Protein 5UDN (pdb70)

Solvent-accessible surface area: 19546 Å² total; per-residue (Å²): 36,44,49,83,88,0,21,66,66,1,107,39,59,15,104,153,143,83,55,38,21,21,2,1,0,9,1,0,0,0,0,1,14,57,47,37,61,32,13,0,87,4,22,16,49,52,0,5,86,22,0,104,86,101,70,26,90,26,38,95,51,42,138,68,81,50,2,108,32,0,1,0,0,0,4,85,13,121,76,79,102,97,9,45,11,0,0,0,21,31,103,16,97,20,172,66,0,88,1,0,0,27,111,124,120,79,55,19,25,94,18,107,89,30,89,30,45,31,71,55,72,95,0,84,7,38,0,0,0,51,4,82,47,68,180,100,111,118,107,55,94,104,33,87,0,0,3,25,0,15,0,9,1,0,3,0,0,70,95,3,27,72,77,4,96,10,30,0,2,10,31,68,37,58,16,13,52,6,56,3,8,27,15,3,63,44,26,10,0,1,0,20,84,11,112,73,51,105,79,5,27,0,0,1,0,41,19,89,59,62,164,47,79,38,50,2,3,57,59,2,84,79,174,38,29,48,82,87,0,20,67,65,1,103,33,52,15,103,142,150,67,58,22,23,1,1,1,9,1,0,0,0,0,1,11,54,48,38,60,34,12,0,86,3,22,15,49,52,0,6,86,22,0,105,88,96,67,24,92,27,38,97,54,43,138,69,81,51,2,108,31,0,1,0,0,0,5,84,13,123,75,78,100,101,9,48,12,0,0,0,20,33,105,17,95,20,171,66,0,89,1,0,5,45,70,41,120,17,152,92,35,86,33,46,30,72,57,74,98,0,91,6,38,0,0,0,50,4,85,45,52,148,150,173,105,51,91,105,36,81,0,0,2,27,0,15,0,13,9,0,5,0,0,93,71,66,44,67,80,1,67,22,62,34,49,42,78,72,39,79,18,13,47,6,56,5,9,38,19,20,82,46,25,10,1,1,0,23,89,10,119,80,55,89,83,14,26,0,0,1,0,38,25,97,56,61,165,47,92,34,51,2,3,65,47,4,46,113

Radius of gyration: 26.23 Å; Cα contacts (8 Å, |Δi|>4): 1145; chains: 2; bounding box: 84×42×46 Å

Sequence (438 aa):
ATVSEVISYWRGLADTDLAWGWQCADVTNGTTTNFFGVTLWGNAIDLLDSAKAQGLEVIYDAPGINPKAGDLFV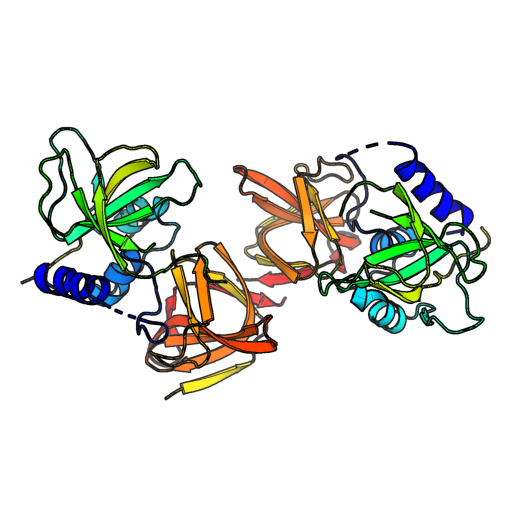MFTYGHPYGHTGIIIADSDGYTIQTIEQNQFQVGGPARYVTRAFSDGDGYIVGWIRPPYSDGFRKLKDEVGTFEVMVPALNVRREPSLNGEIVACYQYGMTGTYDSVYVGDGYIWVSYVGASGMRNYMAVGDADGDYNVNPYCKFYLEHATVSEVISYWRGLADTLAWGWQCADVTNGTTTNFFGVTLWGNAIDLLDSAKAQGLEVIYDAPGINPKAGDLFVMFTYGHPYGHTGIIIADSDGYTIQTIEQGGPARYVTRAFSDGDGYIVGWIRPPYSDTRKLKDEVGTFEVMVPALNVRREPSLNGEIVACYQYGMTGTYDSVYVGDGYIWVSYVGASGMRNYMAVGDADGDYNVNPYCKFYLE

Nearest PDB structures (foldseek):
  5udn-assembly1_B  TM=1.005E+00  e=3.905E-47  Streptococcus pyogenes MGAS5005
  5udm-assembly1_B  TM=1.003E+00  e=1.214E-42  Streptococcus pyogenes MGAS5005
  5udn-assembly2_A  TM=9.975E-01  e=1.110E-41  Streptococcus pyogenes MGAS5005
  1r77-assembly1_A  TM=8.241E-01  e=2.826E-04  Staphylococcus capitis
  4lxc-assembly1_A  TM=4.753E-01  e=4.220E-06  Staphylococcus simulans

Structure (mmCIF, N/CA/C/O backbone):
data_5UDN
#
_entry.id   5UDN
#
_cell.length_a   122.130
_cell.length_b   122.130
_cell.length_c   89.430
_cell.angle_alpha   90.000
_cell.angle_beta   90.000
_cell.angle_gamma   120.000
#
_symmetry.space_group_name_H-M   'P 31 2 1'
#
loop_
_entity.id
_entity.type
_entity.pdbx_description
1 polymer 'Phage-associated cell wall hydrolase'
2 non-polymer GLYCEROL
3 water water
#
loop_
_atom_site.group_PDB
_atom_site.id
_atom_site.type_symbol
_atom_site.label_atom_id
_atom_site.label_alt_id
_atom_site.label_comp_id
_atom_site.label_asym_id
_atom_site.label_entity_id
_atom_site.label_seq_id
_atom_site.pdbx_PDB_ins_code
_atom_site.Cartn_x
_atom_site.Cartn_y
_atom_site.Cartn_z
_atom_site.occupancy
_atom_site.B_iso_or_equiv
_atom_site.auth_seq_id
_atom_site.auth_comp_id
_atom_site.auth_asym_id
_atom_site.auth_atom_id
_atom_site.pdbx_PDB_model_num
ATOM 1 N N . ALA A 1 1 ? 35.605 25.297 -23.302 1.00 32.68 2 ALA B N 1
ATOM 2 C CA . ALA A 1 1 ? 35.451 26.637 -23.856 1.00 37.14 2 ALA B CA 1
ATOM 3 C C . ALA A 1 1 ? 36.474 27.591 -23.233 1.00 36.45 2 ALA B C 1
ATOM 4 O O . ALA A 1 1 ? 36.896 27.382 -22.091 1.00 35.32 2 ALA B O 1
ATOM 10 N N . THR A 1 2 ? 36.894 28.612 -23.987 1.00 36.33 3 THR B N 1
ATOM 11 C CA . THR A 1 2 ? 37.849 29.600 -23.501 1.00 41.67 3 THR B CA 1
ATOM 12 C C . THR A 1 2 ? 37.143 30.897 -23.107 1.00 35.61 3 THR B C 1
ATOM 13 O O . THR A 1 2 ? 36.046 31.205 -23.580 1.00 38.20 3 THR B O 1
ATOM 24 N N . VAL A 1 3 ? 37.813 31.670 -22.245 1.00 33.69 4 VAL B N 1
ATOM 25 C CA . VAL A 1 3 ? 37.302 32.982 -21.859 1.00 32.21 4 VAL B CA 1
ATOM 26 C C . VAL A 1 3 ? 37.099 33.861 -23.085 1.00 35.17 4 VAL B C 1
ATOM 27 O O . VAL A 1 3 ? 36.083 34.554 -23.203 1.00 33.45 4 VAL B O 1
ATOM 40 N N . SER A 1 4 ? 38.067 33.866 -24.008 1.00 36.22 5 SER B N 1
ATOM 41 C CA . SER A 1 4 ? 37.972 34.738 -25.180 1.00 33.85 5 SER B CA 1
ATOM 42 C C . SER A 1 4 ? 36.821 34.333 -26.087 1.00 32.36 5 SER B C 1
ATOM 43 O O . SER A 1 4 ? 36.117 35.189 -26.642 1.00 33.80 5 SER B O 1
ATOM 51 N N . GLU A 1 5 ? 36.628 33.027 -26.257 1.00 33.66 6 GLU B N 1
ATOM 52 C CA . GLU A 1 5 ? 35.487 32.514 -26.999 1.00 36.09 6 GLU B CA 1
ATOM 53 C C . GLU A 1 5 ? 34.183 33.071 -26.435 1.00 35.90 6 GLU B C 1
ATOM 54 O O . GLU A 1 5 ? 33.367 33.656 -27.161 1.00 34.64 6 GLU B O 1
ATOM 66 N N . VAL A 1 6 ? 33.984 32.917 -25.125 1.00 36.39 7 VAL B N 1
ATOM 67 C CA . VAL A 1 6 ? 32.710 33.285 -24.515 1.00 32.84 7 VAL B CA 1
ATOM 68 C C . VAL A 1 6 ? 32.518 34.799 -24.522 1.00 26.98 7 VAL B C 1
ATOM 69 O O . VAL A 1 6 ? 31.431 35.295 -24.846 1.00 28.41 7 VAL B O 1
ATOM 82 N N . ILE A 1 7 ? 33.557 35.566 -24.177 1.00 29.98 8 ILE B N 1
ATOM 83 C CA . ILE A 1 7 ? 33.403 37.022 -24.185 1.00 31.99 8 ILE B CA 1
ATOM 84 C C . ILE A 1 7 ? 33.158 37.509 -25.607 1.00 31.93 8 ILE B C 1
ATOM 85 O O . ILE A 1 7 ? 32.335 38.402 -25.848 1.00 32.71 8 ILE B O 1
ATOM 101 N N . SER A 1 8 ? 33.848 36.908 -26.574 1.00 35.58 9 SER B N 1
ATOM 102 C CA . SER A 1 8 ? 33.679 37.309 -27.963 1.00 36.79 9 SER B CA 1
ATOM 103 C C . SER A 1 8 ? 32.270 37.006 -28.456 1.00 34.80 9 SER B C 1
ATOM 104 O O . SER A 1 8 ? 31.672 37.814 -29.178 1.00 32.41 9 SER B O 1
ATOM 112 N N . TYR A 1 9 ? 31.711 35.860 -28.056 1.00 32.88 10 TYR B N 1
ATOM 113 C CA . TYR A 1 9 ? 30.326 35.565 -28.405 1.00 29.72 10 TYR B CA 1
ATOM 114 C C . TYR A 1 9 ? 29.398 36.667 -27.914 1.00 29.84 10 TYR B C 1
ATOM 115 O O . TYR A 1 9 ? 28.534 37.149 -28.658 1.00 31.93 10 TYR B O 1
ATOM 133 N N . TRP A 1 10 ? 29.550 37.070 -26.650 1.00 27.71 11 TRP B N 1
ATOM 134 C CA . TRP A 1 10 ? 28.663 38.090 -26.091 1.00 31.16 11 TRP B CA 1
ATOM 135 C C . TRP A 1 10 ? 28.951 39.476 -26.665 1.00 30.28 11 TRP B C 1
ATOM 136 O O . TRP A 1 10 ? 28.026 40.271 -26.868 1.00 28.91 11 TRP B O 1
ATOM 157 N N . ARG A 1 11 ? 30.218 39.795 -26.931 1.00 31.77 12 ARG B N 1
ATOM 158 C CA . ARG A 1 11 ? 30.503 41.065 -27.598 1.00 39.59 12 ARG B CA 1
ATOM 159 C C . ARG A 1 11 ? 29.814 41.124 -28.958 1.00 35.22 12 ARG B C 1
ATOM 160 O O . ARG A 1 11 ? 29.203 42.143 -29.314 1.00 37.49 12 ARG B O 1
ATOM 181 N N . GLY A 1 12 ? 29.871 40.023 -29.712 1.00 37.15 13 GLY B N 1
ATOM 182 C CA . GLY A 1 12 ? 29.144 39.946 -30.972 1.00 37.95 13 GLY B CA 1
ATOM 183 C C . GLY A 1 12 ? 27.687 40.335 -30.842 1.00 38.79 13 GLY B C 1
ATOM 184 O O . GLY A 1 12 ? 27.170 41.128 -31.632 1.00 42.84 13 GLY B O 1
ATOM 188 N N . LEU A 1 13 ? 26.993 39.776 -29.844 1.00 38.24 14 LEU B N 1
ATOM 189 C CA . LEU A 1 13 ? 25.569 40.078 -29.701 1.00 36.43 14 LEU B CA 1
ATOM 190 C C . LEU A 1 13 ? 25.350 41.515 -29.240 1.00 37.09 14 LEU B C 1
ATOM 191 O O . LEU A 1 13 ? 24.418 42.187 -29.700 1.00 40.44 14 LEU B O 1
ATOM 207 N N . ALA A 1 14 ? 26.195 42.010 -28.332 1.00 39.60 15 ALA B N 1
ATOM 208 C CA . ALA A 1 14 ? 26.055 43.396 -27.884 1.00 38.98 15 ALA B CA 1
ATOM 209 C C . ALA A 1 14 ? 26.307 44.375 -29.028 1.00 38.52 15 ALA B C 1
ATOM 210 O O . ALA A 1 14 ? 25.629 45.401 -29.135 1.00 38.19 15 ALA B O 1
ATOM 217 N N . ASP A 1 15 ? 27.274 44.069 -29.896 1.00 41.06 16 ASP B N 1
ATOM 218 C CA . ASP A 1 15 ? 27.613 44.986 -30.981 1.00 44.47 16 ASP B CA 1
ATOM 219 C C . ASP A 1 15 ? 26.422 45.216 -31.908 1.00 48.81 16 ASP B C 1
ATOM 220 O O . ASP A 1 15 ? 26.217 46.332 -32.398 1.00 51.28 16 ASP B O 1
ATOM 229 N N . THR A 1 16 ? 25.625 44.182 -32.164 1.00 51.94 17 THR B N 1
ATOM 230 C CA . THR A 1 16 ? 24.442 44.361 -33.002 1.00 50.51 17 THR B CA 1
ATOM 231 C C . THR A 1 16 ? 23.423 45.223 -32.265 1.00 54.83 17 THR B C 1
ATOM 232 O O . THR A 1 16 ? 22.445 44.715 -31.719 1.00 57.22 17 THR B O 1
ATOM 243 N N . ASP A 1 23 ? 18.086 38.121 -34.031 1.00 55.08 24 ASP B N 1
ATOM 244 C CA . ASP A 1 23 ? 17.406 38.728 -32.886 1.00 60.55 24 ASP B CA 1
ATOM 245 C C . ASP A 1 23 ? 16.225 37.852 -32.470 1.00 56.94 24 ASP B C 1
ATOM 246 O O . ASP A 1 23 ? 16.334 37.053 -31.540 1.00 48.66 24 ASP B O 1
ATOM 254 N N . LEU A 1 24 ? 15.089 38.011 -33.159 1.00 59.60 25 LEU B N 1
ATOM 255 C CA . LEU A 1 24 ? 14.002 37.053 -33.010 1.00 54.89 25 LEU B CA 1
ATOM 256 C C . LEU A 1 24 ? 14.330 35.713 -33.667 1.00 53.64 25 LEU B C 1
ATOM 257 O O . LEU A 1 24 ? 13.482 34.813 -33.649 1.00 53.29 25 LEU B O 1
ATOM 273 N N . ALA A 1 25 ? 15.534 35.565 -34.231 1.00 52.23 26 ALA B N 1
ATOM 274 C CA . ALA A 1 25 ? 16.045 34.291 -34.724 1.00 46.28 26 ALA B CA 1
ATOM 275 C C . ALA A 1 25 ? 17.250 33.807 -33.927 1.00 43.03 26 ALA B C 1
ATOM 276 O O . ALA A 1 25 ? 17.955 32.896 -34.376 1.00 42.44 26 ALA B O 1
ATOM 283 N N . TRP A 1 26 ? 17.507 34.401 -32.762 1.00 43.29 27 TRP B N 1
ATOM 284 C CA . TRP A 1 26 ? 18.560 33.929 -31.867 1.00 42.86 27 TRP B CA 1
ATOM 285 C C . TRP A 1 26 ? 18.421 32.427 -31.620 1.00 38.94 27 TRP B C 1
ATOM 286 O O . TRP A 1 26 ? 17.335 31.938 -31.301 1.00 37.29 27 TRP B O 1
ATOM 307 N N . GLY A 1 27 ? 19.533 31.703 -31.742 1.00 40.06 28 GLY B N 1
ATOM 308 C CA . GLY A 1 27 ? 19.546 30.250 -31.734 1.00 39.62 28 GLY B CA 1
ATOM 309 C C . GLY A 1 27 ? 19.735 29.569 -30.387 1.00 36.43 28 GLY B C 1
ATOM 310 O O . GLY A 1 27 ? 19.949 28.352 -30.351 1.00 33.53 28 GLY B O 1
ATOM 314 N N . TRP A 1 28 ? 19.681 30.303 -29.278 1.00 35.73 29 TRP B N 1
ATOM 315 C CA . TRP A 1 28 ? 19.709 29.696 -27.953 1.00 32.58 29 TRP B CA 1
ATOM 316 C C . TRP A 1 28 ? 18.286 29.430 -27.477 1.00 28.46 29 TRP B C 1
ATOM 317 O O . TRP A 1 28 ? 17.362 30.197 -27.753 1.00 28.74 29 TRP B O 1
ATOM 338 N N . GLN A 1 29 ? 18.114 28.336 -26.739 1.00 30.47 30 GLN B N 1
ATOM 339 C CA . GLN A 1 29 ? 16.809 28.061 -26.142 1.00 25.95 30 GLN B CA 1
ATOM 340 C C . GLN A 1 29 ? 16.749 28.644 -24.728 1.00 23.81 30 GLN B C 1
ATOM 341 O O . GLN A 1 29 ? 15.960 29.554 -24.456 1.00 24.84 30 GLN B O 1
ATOM 355 N N . CYS A 1 30 ? 17.596 28.153 -23.831 1.00 21.86 31 CYS B N 1
ATOM 356 C CA . CYS A 1 30 ? 17.858 28.847 -22.570 1.00 24.39 31 CYS B CA 1
ATOM 357 C C . CYS A 1 30 ? 18.421 30.236 -22.869 1.00 27.58 31 CYS B C 1
ATOM 358 O O . CYS A 1 30 ? 19.435 30.353 -23.563 1.00 25.20 31 CYS B O 1
ATOM 366 N N . ALA A 1 31 ? 17.772 31.287 -22.342 1.00 25.03 32 ALA B N 1
ATOM 367 C CA . ALA A 1 31 ? 17.852 32.618 -22.942 1.00 26.66 32 ALA B CA 1
ATOM 368 C C . ALA A 1 31 ? 18.358 33.727 -22.014 1.00 25.77 32 ALA B C 1
ATOM 369 O O . ALA A 1 31 ? 18.245 34.905 -22.369 1.00 27.89 32 ALA B O 1
ATOM 376 N N . ASP A 1 32 ? 18.912 33.406 -20.853 1.00 26.83 33 ASP B N 1
ATOM 377 C CA . ASP A 1 32 ? 19.594 34.408 -20.044 1.00 25.97 33 ASP B CA 1
ATOM 378 C C . ASP A 1 32 ? 21.103 34.330 -20.278 1.00 25.14 33 ASP B C 1
ATOM 379 O O . ASP A 1 32 ? 21.618 33.418 -20.931 1.00 23.70 33 ASP B O 1
ATOM 388 N N . VAL A 1 33 ? 21.826 35.287 -19.699 1.00 21.76 34 VAL B N 1
ATOM 389 C CA . VAL A 1 33 ? 23.271 35.317 -19.905 1.00 22.61 34 VAL B CA 1
ATOM 390 C C . VAL A 1 33 ? 23.936 34.163 -19.172 1.00 21.49 34 VAL B C 1
ATOM 391 O O . VAL A 1 33 ? 24.887 33.558 -19.672 1.00 22.80 34 VAL B O 1
ATOM 404 N N . THR A 1 34 ? 23.477 33.861 -17.964 1.00 23.03 35 THR B N 1
ATOM 405 C CA . THR A 1 34 ? 24.235 32.971 -17.100 1.00 25.50 35 THR B CA 1
ATOM 406 C C . THR A 1 34 ? 23.916 31.499 -17.357 1.00 23.73 35 THR B C 1
ATOM 407 O O . THR A 1 34 ? 24.816 30.728 -17.691 1.00 21.51 35 THR B O 1
ATOM 418 N N . ASN A 1 35 ? 22.650 31.086 -17.212 1.00 22.64 36 ASN B N 1
ATOM 419 C CA . ASN A 1 35 ? 22.356 29.694 -17.528 1.00 24.32 36 ASN B CA 1
ATOM 420 C C . ASN A 1 35 ? 22.453 29.441 -19.025 1.00 25.08 36 ASN B C 1
ATOM 421 O O . ASN A 1 35 ? 22.835 28.341 -19.445 1.00 23.06 36 ASN B O 1
ATOM 432 N N . GLY A 1 36 ? 22.146 30.448 -19.842 1.00 25.08 37 GLY B N 1
ATOM 433 C CA . GLY A 1 36 ? 22.406 30.321 -21.263 1.00 28.89 37 GLY B CA 1
ATOM 434 C C . GLY A 1 36 ? 23.860 29.985 -21.538 1.00 27.08 37 GLY B C 1
ATOM 435 O O . GLY A 1 36 ? 24.161 29.095 -22.335 1.00 31.30 37 GLY B O 1
ATOM 439 N N . THR A 1 37 ? 24.782 30.665 -20.849 1.00 25.99 38 THR B N 1
ATOM 440 C CA . THR A 1 37 ? 26.207 30.421 -21.073 1.00 26.51 38 THR B CA 1
ATOM 441 C C . THR A 1 37 ? 26.640 29.070 -20.512 1.00 26.48 38 THR B C 1
ATOM 442 O O . THR A 1 37 ? 27.377 28.329 -21.167 1.00 25.11 38 THR B O 1
ATOM 453 N N . THR A 1 38 ? 26.226 28.735 -19.287 1.00 27.59 39 THR B N 1
ATOM 454 C CA . THR A 1 38 ? 26.647 27.453 -18.723 1.00 27.94 39 THR B CA 1
ATOM 455 C C . THR A 1 38 ? 26.080 26.291 -19.532 1.00 25.00 39 THR B C 1
ATOM 456 O O . THR A 1 38 ? 26.776 25.300 -19.789 1.00 25.43 39 THR B O 1
ATOM 467 N N . THR A 1 39 ? 24.830 26.411 -19.966 1.00 24.86 40 THR B N 1
ATOM 468 C CA . THR A 1 39 ? 24.211 25.347 -20.752 1.00 29.72 40 THR B CA 1
ATOM 469 C C . THR A 1 39 ? 24.874 25.224 -22.120 1.00 31.07 40 THR B C 1
ATOM 470 O O . THR A 1 39 ? 25.262 24.125 -22.537 1.00 31.26 40 THR B O 1
ATOM 481 N N . ASN A 1 40 ? 25.022 26.344 -22.831 1.00 29.79 41 ASN B N 1
ATOM 482 C CA . ASN A 1 40 ? 25.413 26.266 -24.234 1.00 31.40 41 ASN B CA 1
ATOM 483 C C . ASN A 1 40 ? 26.919 26.086 -24.412 1.00 32.64 41 ASN B C 1
ATOM 484 O O . ASN A 1 40 ? 27.344 25.402 -25.350 1.00 30.69 41 ASN B O 1
ATOM 495 N N . PHE A 1 41 ? 27.745 26.630 -23.512 1.00 31.36 42 PHE B N 1
ATOM 496 C CA . PHE A 1 41 ? 29.192 26.475 -23.627 1.00 28.32 42 PHE B CA 1
ATOM 497 C C . PHE A 1 41 ? 29.766 25.374 -22.748 1.00 30.57 42 PHE B C 1
ATOM 498 O O . PHE A 1 41 ? 30.866 24.897 -23.036 1.00 29.31 42 PHE B O 1
ATOM 515 N N . PHE A 1 42 ? 29.074 24.964 -21.686 1.00 28.20 43 PHE B N 1
ATOM 516 C CA . PHE A 1 42 ? 29.640 24.010 -20.744 1.00 28.65 43 PHE B CA 1
ATOM 517 C C . PHE A 1 42 ? 28.755 22.797 -20.476 1.00 26.12 43 PHE B C 1
ATOM 518 O O . PHE A 1 42 ? 29.170 21.911 -19.724 1.00 28.81 43 PHE B O 1
ATOM 535 N N . GLY A 1 43 ? 27.561 22.727 -21.055 1.00 29.62 44 GLY B N 1
ATOM 536 C CA . GLY A 1 43 ? 26.687 21.597 -20.797 1.00 29.42 44 GLY B CA 1
ATOM 537 C C . GLY A 1 43 ? 26.193 21.484 -19.369 1.00 33.06 44 GLY B C 1
ATOM 538 O O . GLY A 1 43 ? 25.822 20.392 -18.933 1.00 33.28 44 GLY B O 1
ATOM 542 N N . VAL A 1 44 ? 26.171 22.580 -18.619 1.00 28.43 45 VAL B N 1
ATOM 543 C CA . VAL A 1 44 ? 25.728 22.564 -17.230 1.00 26.11 45 VAL B CA 1
ATOM 544 C C . VAL A 1 44 ? 24.529 23.498 -17.140 1.00 25.17 45 VAL B C 1
ATOM 545 O O . VAL A 1 44 ? 24.647 24.695 -17.421 1.00 23.86 45 VAL B O 1
ATOM 558 N N . THR A 1 45 ? 23.369 22.950 -16.792 1.00 22.66 46 THR B N 1
ATOM 559 C CA . THR A 1 45 ? 22.138 23.722 -16.745 1.00 24.39 46 THR B CA 1
ATOM 560 C C . THR A 1 45 ? 21.822 24.050 -15.293 1.00 23.53 46 THR B C 1
ATOM 561 O O . THR A 1 45 ? 21.916 23.190 -14.419 1.00 21.66 46 THR B O 1
ATOM 572 N N . LEU A 1 46 ? 21.477 25.301 -15.043 1.00 22.44 47 LEU B N 1
ATOM 573 C CA . LEU A 1 46 ? 21.155 25.781 -13.708 1.00 21.59 47 LEU B CA 1
ATOM 574 C C . LEU A 1 46 ? 19.679 26.137 -13.643 1.00 22.14 47 LEU B C 1
ATOM 575 O O . LEU A 1 46 ? 19.127 26.718 -14.584 1.00 26.10 47 LEU B O 1
ATOM 591 N N . TRP A 1 47 ? 19.045 25.777 -12.540 1.00 22.13 48 TRP B N 1
ATOM 592 C CA . TRP A 1 47 ? 17.649 26.083 -12.303 1.00 21.06 48 TRP B CA 1
ATOM 593 C C . TRP A 1 47 ? 17.536 27.229 -11.303 1.00 21.76 48 TRP B C 1
ATOM 594 O O . TRP A 1 47 ? 18.378 27.386 -10.418 1.00 21.25 48 TRP B O 1
ATOM 615 N N . GLY A 1 48 ? 16.481 28.024 -11.448 1.00 20.97 49 GLY B N 1
ATOM 616 C CA . GLY A 1 48 ? 16.144 29.080 -10.516 1.00 21.73 49 GLY B CA 1
ATOM 617 C C . GLY A 1 48 ? 15.990 30.419 -11.203 1.00 22.71 49 GLY B C 1
ATOM 618 O O . GLY A 1 48 ? 16.223 30.571 -12.402 1.00 23.08 49 GLY B O 1
ATOM 622 N N . ASN A 1 49 ? 15.583 31.410 -10.408 1.00 21.88 50 ASN B N 1
ATOM 623 C CA . ASN A 1 49 ? 15.729 32.807 -10.807 1.00 23.64 50 ASN B CA 1
ATOM 624 C C . ASN A 1 49 ? 17.204 33.211 -10.780 1.00 20.60 50 ASN B C 1
ATOM 625 O O . ASN A 1 49 ? 18.052 32.546 -10.178 1.00 21.56 50 ASN B O 1
ATOM 636 N N . ALA A 1 50 ? 17.486 34.359 -11.399 1.00 23.40 51 ALA B N 1
ATOM 637 C CA . ALA A 1 50 ? 18.825 34.933 -11.377 1.00 23.98 51 ALA B CA 1
ATOM 638 C C . ALA A 1 50 ? 19.417 34.904 -9.971 1.00 20.96 51 ALA B C 1
ATOM 639 O O . ALA A 1 50 ? 20.541 34.430 -9.775 1.00 19.14 51 ALA B O 1
ATOM 646 N N . ILE A 1 51 ? 18.654 35.369 -8.972 1.00 18.48 52 ILE B N 1
ATOM 647 C CA . ILE A 1 51 ? 19.161 35.453 -7.601 1.00 20.42 52 ILE B CA 1
ATOM 648 C C . ILE A 1 51 ? 19.511 34.078 -7.029 1.00 22.35 52 ILE B C 1
ATOM 649 O O . ILE A 1 51 ? 20.263 33.996 -6.051 1.00 22.40 52 ILE B O 1
ATOM 665 N N . ASP A 1 52 ? 18.984 32.989 -7.612 1.00 19.75 53 ASP B N 1
ATOM 666 C CA . ASP A 1 52 ? 19.242 31.633 -7.135 1.00 22.83 53 ASP B CA 1
ATOM 667 C C . ASP A 1 52 ? 20.474 30.990 -7.755 1.00 23.76 53 ASP B C 1
ATOM 668 O O . ASP A 1 52 ? 20.822 29.871 -7.367 1.00 23.67 53 ASP B O 1
ATOM 677 N N . LEU A 1 53 ? 21.123 31.626 -8.733 1.00 22.04 54 LEU B N 1
ATOM 678 C CA . LEU A 1 53 ? 22.047 30.868 -9.568 1.00 19.06 54 LEU B CA 1
ATOM 679 C C . LEU A 1 53 ? 23.389 30.600 -8.909 1.00 22.56 54 LEU B C 1
ATOM 680 O O . LEU A 1 53 ? 24.074 29.657 -9.328 1.00 21.37 54 LEU B O 1
ATOM 696 N N . LEU A 1 54 ? 23.775 31.356 -7.873 1.00 21.84 55 LEU B N 1
ATOM 697 C CA . LEU A 1 54 ? 24.966 30.961 -7.127 1.00 22.99 55 LEU B CA 1
ATOM 698 C C . LEU A 1 54 ? 24.722 29.664 -6.363 1.00 25.25 55 LEU B C 1
ATOM 699 O O . LEU A 1 54 ? 25.583 28.777 -6.352 1.00 22.57 55 LEU B O 1
ATOM 715 N N . ASP A 1 55 ? 23.561 29.533 -5.707 1.00 26.30 56 ASP B N 1
ATOM 716 C CA . ASP A 1 55 ? 23.232 28.267 -5.043 1.00 27.56 56 ASP B CA 1
ATOM 717 C C . ASP A 1 55 ? 23.161 27.117 -6.038 1.00 21.95 56 ASP B C 1
ATOM 718 O O . ASP A 1 55 ? 23.654 26.018 -5.758 1.00 23.92 56 ASP B O 1
ATOM 727 N N . SER A 1 56 ? 22.521 27.331 -7.190 1.00 21.25 57 SER B N 1
ATOM 728 C CA . SER A 1 56 ? 22.393 26.246 -8.164 1.00 24.53 57 SER B CA 1
ATOM 729 C C . SER A 1 56 ? 23.746 25.876 -8.754 1.00 26.90 57 SER B C 1
ATOM 730 O O . SER A 1 56 ? 24.035 24.693 -8.971 1.00 21.51 57 SER B O 1
ATOM 738 N N . ALA A 1 57 ? 24.591 26.875 -9.013 1.00 23.34 58 ALA B N 1
ATOM 739 C CA . ALA A 1 57 ? 25.932 26.609 -9.516 1.00 22.83 58 ALA B CA 1
ATOM 740 C C . ALA A 1 57 ? 26.742 25.774 -8.527 1.00 23.53 58 ALA B C 1
ATOM 741 O O . ALA A 1 57 ? 27.396 24.800 -8.918 1.00 22.41 58 ALA B O 1
ATOM 748 N N . LYS A 1 58 ? 26.712 26.130 -7.235 1.00 25.43 59 LYS B N 1
ATOM 749 C CA . LYS A 1 58 ? 27.440 25.338 -6.238 1.00 27.13 59 LYS B CA 1
ATOM 750 C C . LYS A 1 58 ? 26.954 23.891 -6.236 1.00 26.46 59 LYS B C 1
ATOM 751 O O . LYS A 1 58 ? 27.754 22.956 -6.103 1.00 27.04 59 LYS B O 1
ATOM 770 N N . ALA A 1 59 ? 25.639 23.694 -6.365 1.00 23.29 60 ALA B N 1
ATOM 771 C CA . ALA A 1 59 ? 25.054 22.358 -6.318 1.00 29.59 60 ALA B CA 1
ATOM 772 C C . ALA A 1 59 ? 25.476 21.515 -7.513 1.00 29.64 60 ALA B C 1
ATOM 773 O O . ALA A 1 59 ? 25.544 20.285 -7.407 1.00 31.06 60 ALA B O 1
ATOM 780 N N . GLN A 1 60 ? 25.768 22.149 -8.644 1.00 28.45 61 GLN B N 1
ATOM 781 C CA . GLN A 1 60 ? 26.257 21.458 -9.829 1.00 30.20 61 GLN B CA 1
ATOM 782 C C . GLN A 1 60 ? 27.773 21.375 -9.901 1.00 31.58 61 GLN B C 1
ATOM 783 O O . GLN A 1 60 ? 28.305 21.022 -10.958 1.00 31.22 61 GLN B O 1
ATOM 797 N N . GLY A 1 61 ? 28.478 21.673 -8.811 1.00 27.84 62 GLY B N 1
ATOM 798 C CA . GLY A 1 61 ? 29.919 21.548 -8.772 1.00 30.48 62 GLY B CA 1
ATOM 799 C C . GLY A 1 61 ? 30.711 22.678 -9.405 1.00 33.69 62 GLY B C 1
ATOM 800 O O . GLY A 1 61 ? 31.924 22.523 -9.612 1.00 30.37 62 GLY B O 1
ATOM 804 N N . LEU A 1 62 ? 30.087 23.808 -9.715 1.00 30.23 63 LEU B N 1
ATOM 805 C CA . LEU A 1 62 ? 30.824 24.916 -10.301 1.00 26.83 63 LEU B CA 1
ATOM 806 C C . LEU A 1 62 ? 31.477 25.776 -9.216 1.00 27.99 63 LEU B C 1
ATOM 807 O O . LEU A 1 62 ? 31.151 25.689 -8.027 1.00 25.18 63 LEU B O 1
ATOM 823 N N . GLU A 1 63 ? 32.424 26.602 -9.652 1.00 25.95 64 GLU B N 1
ATOM 824 C CA . GLU A 1 63 ? 33.125 27.525 -8.769 1.00 25.50 64 GLU B CA 1
ATOM 825 C C . GLU A 1 63 ? 32.298 28.792 -8.532 1.00 21.58 64 GLU B C 1
ATOM 826 O O . GLU A 1 63 ? 31.928 29.490 -9.482 1.00 22.82 64 GLU B O 1
ATOM 838 N N . VAL A 1 64 ? 32.038 29.104 -7.262 1.00 19.56 65 VAL B N 1
ATOM 839 C CA . VAL A 1 64 ? 31.271 30.285 -6.874 1.00 23.48 65 VAL B CA 1
ATOM 840 C C . VAL A 1 64 ? 32.084 31.093 -5.875 1.00 20.61 65 VAL B C 1
ATOM 841 O O . VAL A 1 64 ? 32.639 30.529 -4.927 1.00 23.64 65 VAL B O 1
ATOM 854 N N . ILE A 1 65 ? 32.145 32.409 -6.084 1.00 22.11 66 ILE B N 1
ATOM 855 C CA . ILE A 1 65 ? 32.912 33.320 -5.239 1.00 25.27 66 ILE B CA 1
ATOM 856 C C . ILE A 1 65 ? 31.999 34.463 -4.815 1.00 21.61 66 ILE B C 1
ATOM 857 O O . ILE A 1 65 ? 31.363 35.102 -5.662 1.00 24.65 66 ILE B O 1
ATOM 873 N N . TYR A 1 66 ? 31.941 34.724 -3.514 1.00 20.81 67 TYR B N 1
ATOM 874 C CA . TYR A 1 66 ? 31.081 35.772 -2.982 1.00 23.62 67 TYR B CA 1
ATOM 875 C C . TYR A 1 66 ? 31.838 37.086 -2.871 1.00 24.12 67 TYR B C 1
ATOM 876 O O . TYR A 1 66 ? 33.024 37.110 -2.525 1.00 23.84 67 TYR B O 1
ATOM 894 N N . ASP A 1 67 ? 31.139 38.176 -3.178 1.00 20.85 68 ASP B N 1
ATOM 895 C CA . ASP A 1 67 ? 31.741 39.499 -3.122 1.00 23.00 68 ASP B CA 1
ATOM 896 C C . ASP A 1 67 ? 32.181 39.832 -1.704 1.00 25.80 68 ASP B C 1
ATOM 897 O O . ASP A 1 67 ? 31.469 39.569 -0.730 1.00 24.31 68 ASP B O 1
ATOM 906 N N . ALA A 1 68 ? 33.371 40.408 -1.589 1.00 24.38 69 ALA B N 1
ATOM 907 C CA . ALA A 1 68 ? 33.899 40.801 -0.292 1.00 22.95 69 ALA B CA 1
ATOM 908 C C . ALA A 1 68 ? 35.045 41.784 -0.522 1.00 24.16 69 ALA B C 1
ATOM 909 O O . ALA A 1 68 ? 35.564 41.891 -1.643 1.00 21.86 69 ALA B O 1
ATOM 916 N N . PRO A 1 69 ? 35.452 42.524 0.506 1.00 24.06 70 PRO B N 1
ATOM 917 C CA . PRO A 1 69 ? 36.540 43.491 0.311 1.00 26.46 70 PRO B CA 1
ATOM 918 C C . PRO A 1 69 ? 37.791 42.806 -0.214 1.00 22.87 70 PRO B C 1
ATOM 919 O O . PRO A 1 69 ? 38.241 41.802 0.336 1.00 25.08 70 PRO B O 1
ATOM 930 N N . GLY A 1 70 ? 38.343 43.364 -1.295 1.00 24.24 71 GLY B N 1
ATOM 931 C CA . GLY A 1 70 ? 39.514 42.839 -1.961 1.00 27.76 71 GLY B CA 1
ATOM 932 C C . GLY A 1 70 ? 39.278 41.620 -2.830 1.00 28.87 71 GLY B C 1
ATOM 933 O O . GLY A 1 70 ? 40.217 41.171 -3.499 1.00 27.07 71 GLY B O 1
ATOM 937 N N . ILE A 1 71 ? 38.064 41.071 -2.847 1.00 24.75 72 ILE B N 1
ATOM 938 C CA . ILE A 1 71 ? 37.723 39.918 -3.673 1.00 26.67 72 ILE B CA 1
ATOM 939 C C . ILE A 1 71 ? 36.930 40.459 -4.857 1.00 26.09 72 ILE B C 1
ATOM 940 O O . ILE A 1 71 ? 35.750 40.804 -4.730 1.00 22.55 72 ILE B O 1
ATOM 956 N N . ASN A 1 72 ? 37.575 40.517 -6.016 1.00 23.94 73 ASN B N 1
ATOM 957 C CA . ASN A 1 72 ? 36.996 41.175 -7.168 1.00 25.25 73 ASN B CA 1
ATOM 958 C C . ASN A 1 72 ? 36.915 40.216 -8.344 1.00 24.69 73 ASN B C 1
ATOM 959 O O . ASN A 1 72 ? 37.733 39.300 -8.462 1.00 26.60 73 ASN B O 1
ATOM 970 N N . PRO A 1 73 ? 35.934 40.391 -9.221 1.00 25.10 74 PRO B N 1
ATOM 971 C CA . PRO A 1 73 ? 35.732 39.433 -10.306 1.00 26.92 74 PRO B CA 1
ATOM 972 C C . PRO A 1 73 ? 36.698 39.649 -11.461 1.00 31.09 74 PRO B C 1
ATOM 973 O O . PRO A 1 73 ? 37.346 40.691 -11.595 1.00 26.61 74 PRO B O 1
ATOM 984 N N . LYS A 1 74 ? 36.764 38.624 -12.306 1.00 27.19 75 LYS B N 1
ATOM 985 C CA . LYS A 1 74 ? 37.640 38.579 -13.461 1.00 28.95 75 LYS B CA 1
ATOM 986 C C . LYS A 1 74 ? 36.833 38.467 -14.745 1.00 29.31 75 LYS B C 1
ATOM 987 O O . LYS A 1 74 ? 35.657 38.082 -14.743 1.00 26.91 75 LYS B O 1
ATOM 1006 N N . ALA A 1 75 ? 37.488 38.827 -15.847 1.00 27.11 76 ALA B N 1
ATOM 1007 C CA . ALA A 1 75 ? 36.951 38.561 -17.171 1.00 28.86 76 ALA B CA 1
ATOM 1008 C C . ALA A 1 75 ? 36.467 37.115 -17.266 1.00 22.13 76 ALA B C 1
ATOM 1009 O O . ALA A 1 75 ? 37.194 36.181 -16.912 1.00 26.22 76 ALA B O 1
ATOM 1016 N N . GLY A 1 76 ? 35.236 36.939 -17.750 1.00 26.50 77 GLY B N 1
ATOM 1017 C CA . GLY A 1 76 ? 34.620 35.628 -17.891 1.00 27.65 77 GLY B CA 1
ATOM 1018 C C . GLY A 1 76 ? 33.674 35.242 -16.766 1.00 27.10 77 GLY B C 1
ATOM 1019 O O . GLY A 1 76 ? 32.856 34.320 -16.945 1.00 23.82 77 GLY B O 1
ATOM 1023 N N . ASP A 1 77 ? 33.741 35.930 -15.627 1.00 27.49 78 ASP B N 1
ATOM 1024 C CA . ASP A 1 77 ? 32.872 35.615 -14.499 1.00 24.47 78 ASP B CA 1
ATOM 1025 C C . ASP A 1 77 ? 31.427 36.028 -14.793 1.00 24.65 78 ASP B C 1
ATOM 1026 O O . ASP A 1 77 ? 31.162 36.988 -15.519 1.00 25.43 78 ASP B O 1
ATOM 1035 N N . LEU A 1 78 ? 30.488 35.273 -14.216 1.00 23.39 79 LEU B N 1
ATOM 1036 C CA . LEU A 1 78 ? 29.052 35.495 -14.368 1.00 24.15 79 LEU B CA 1
ATOM 1037 C C . LEU A 1 78 ? 28.514 35.962 -13.018 1.00 19.45 79 LEU B C 1
ATOM 1038 O O . LEU A 1 78 ? 28.488 35.186 -12.055 1.00 20.02 79 LEU B O 1
ATOM 1054 N N . PHE A 1 79 ? 28.091 37.224 -12.945 1.00 23.94 80 PHE B N 1
ATOM 1055 C CA . PHE A 1 79 ? 27.724 37.832 -11.670 1.00 23.09 80 PHE B CA 1
ATOM 1056 C C . PHE A 1 79 ? 26.247 37.613 -11.356 1.00 20.48 80 PHE B C 1
ATOM 1057 O O . PHE A 1 79 ? 25.401 37.508 -12.251 1.00 19.55 80 PHE B O 1
ATOM 1074 N N . VAL A 1 80 ? 25.947 37.571 -10.059 1.00 21.67 81 VAL B N 1
ATOM 1075 C CA . VAL A 1 80 ? 24.578 37.579 -9.554 1.00 21.45 81 VAL B CA 1
ATOM 1076 C C . VAL A 1 80 ? 24.393 38.819 -8.685 1.00 20.48 81 VAL B C 1
ATOM 1077 O O . VAL A 1 80 ? 25.226 39.117 -7.820 1.00 23.03 81 VAL B O 1
ATOM 1090 N N . MET A 1 81 ? 23.286 39.512 -8.910 1.00 18.21 82 MET B N 1
ATOM 1091 C CA . MET A 1 81 ? 22.963 40.778 -8.286 1.00 20.65 82 MET B CA 1
ATOM 1092 C C . MET A 1 81 ? 21.619 40.665 -7.574 1.00 19.75 82 MET B C 1
ATOM 1093 O O . MET A 1 81 ? 20.638 40.200 -8.162 1.00 19.36 82 MET B O 1
ATOM 1107 N N . PHE A 1 82 ? 21.587 41.069 -6.306 1.00 22.58 83 PHE B N 1
ATOM 1108 C CA . PHE A 1 82 ? 20.334 41.273 -5.585 1.00 21.12 83 PHE B CA 1
ATOM 1109 C C . PHE A 1 82 ? 19.667 42.548 -6.094 1.00 22.69 83 PHE B C 1
ATOM 1110 O O . PHE A 1 82 ? 20.320 43.580 -6.245 1.00 21.08 83 PHE B O 1
ATOM 1127 N N . THR A 1 83 ? 18.373 42.478 -6.384 1.00 21.46 84 THR B N 1
ATOM 1128 C CA . THR A 1 83 ? 17.642 43.593 -6.970 1.00 23.12 84 THR B CA 1
ATOM 1129 C C . THR A 1 83 ? 16.630 44.131 -5.965 1.00 24.07 84 THR B C 1
ATOM 1130 O O . THR A 1 83 ? 15.941 43.353 -5.301 1.00 23.95 84 THR B O 1
ATOM 1141 N N . TYR A 1 84 ? 16.570 45.468 -5.836 1.00 26.93 85 TYR B N 1
ATOM 1142 C CA . TYR A 1 84 ? 15.606 46.120 -4.942 1.00 27.12 85 TYR B CA 1
ATOM 1143 C C . TYR A 1 84 ? 14.204 46.184 -5.535 1.00 27.18 85 TYR B C 1
ATOM 1144 O O . TYR A 1 84 ? 13.219 46.101 -4.795 1.00 26.44 85 TYR B O 1
ATOM 1162 N N . GLY A 1 85 ? 14.086 46.360 -6.849 1.00 29.42 86 GLY B N 1
ATOM 1163 C CA . GLY A 1 85 ? 12.791 46.643 -7.437 1.00 29.95 86 GLY B CA 1
ATOM 1164 C C . GLY A 1 85 ? 11.923 45.430 -7.671 1.00 33.53 86 GLY B C 1
ATOM 1165 O O . GLY A 1 85 ? 10.760 45.581 -8.050 1.00 27.03 86 GLY B O 1
ATOM 1169 N N . HIS A 1 86 ? 12.465 44.239 -7.451 1.00 27.83 87 HIS B N 1
ATOM 1170 C CA . HIS A 1 86 ? 11.748 42.984 -7.631 1.00 30.18 87 HIS B CA 1
ATOM 1171 C C . HIS A 1 86 ? 12.592 41.872 -7.012 1.00 27.36 87 HIS B C 1
ATOM 1172 O O . HIS A 1 86 ? 13.796 42.048 -6.817 1.00 26.76 87 HIS B O 1
ATOM 1186 N N . PRO A 1 87 ? 11.984 40.739 -6.670 1.00 30.29 88 PRO B N 1
ATOM 1187 C CA . PRO A 1 87 ? 12.701 39.718 -5.893 1.00 28.16 88 PRO B CA 1
ATOM 1188 C C . PRO A 1 87 ? 13.506 38.717 -6.712 1.00 26.93 88 PRO B C 1
ATOM 1189 O O . PRO A 1 87 ? 14.046 37.778 -6.125 1.00 25.27 88 PRO B O 1
ATOM 1200 N N . TYR A 1 88 ? 13.643 38.911 -8.023 1.00 26.55 89 TYR B N 1
ATOM 1201 C CA . TYR A 1 88 ? 14.184 37.884 -8.906 1.00 26.22 89 TYR B CA 1
ATOM 1202 C C . TYR A 1 88 ? 15.686 37.975 -9.161 1.00 23.36 89 TYR B C 1
ATOM 1203 O O . TYR A 1 88 ? 16.255 37.021 -9.699 1.00 21.73 89 TYR B O 1
ATOM 1221 N N . GLY A 1 89 ? 16.342 39.077 -8.811 1.00 23.56 90 GLY B N 1
ATOM 1222 C CA . GLY A 1 89 ? 17.759 39.230 -9.078 1.00 22.43 90 GLY B CA 1
ATOM 1223 C C . GLY A 1 89 ? 18.071 39.597 -10.524 1.00 20.91 90 GLY B C 1
ATOM 1224 O O . GLY A 1 89 ? 17.197 39.740 -11.382 1.00 23.58 90 GLY B O 1
ATOM 1228 N N . HIS A 1 90 ? 19.372 39.743 -10.783 1.00 19.90 91 HIS B N 1
ATOM 1229 C CA . HIS A 1 90 ? 19.894 40.108 -12.092 1.00 21.24 91 HIS B CA 1
ATOM 1230 C C . HIS A 1 90 ? 21.257 39.444 -12.282 1.00 19.40 91 HIS B C 1
ATOM 1231 O O . HIS A 1 90 ? 21.948 39.113 -11.312 1.00 20.40 91 HIS B O 1
ATOM 1245 N N . THR A 1 91 ? 21.625 39.212 -13.537 1.00 19.35 92 THR B N 1
ATOM 1246 C CA . THR A 1 91 ? 22.884 38.547 -13.834 1.00 22.94 92 THR B CA 1
ATOM 1247 C C . THR A 1 91 ? 23.485 39.166 -15.096 1.00 23.84 92 THR B C 1
ATOM 1248 O O . THR A 1 91 ? 22.824 39.911 -15.824 1.00 24.34 92 THR B O 1
ATOM 1259 N N . GLY A 1 92 ? 24.738 38.823 -15.365 1.00 24.61 93 GLY B N 1
ATOM 1260 C CA . GLY A 1 92 ? 25.416 39.250 -16.579 1.00 25.10 93 GLY B CA 1
ATOM 1261 C C . GLY A 1 92 ? 26.806 38.655 -16.610 1.00 21.99 93 GLY B C 1
ATOM 1262 O O . GLY A 1 92 ? 27.215 37.937 -15.693 1.00 23.63 93 GLY B O 1
ATOM 1266 N N . ILE A 1 93 ? 27.541 38.950 -17.689 1.00 24.34 94 ILE B N 1
ATOM 1267 C CA . ILE A 1 93 ? 28.906 38.454 -17.850 1.00 26.59 94 ILE B CA 1
ATOM 1268 C C . ILE A 1 93 ? 29.880 39.620 -17.713 1.00 25.42 94 ILE B C 1
ATOM 1269 O O . ILE A 1 93 ? 29.688 40.684 -18.314 1.00 25.87 94 ILE B O 1
ATOM 1285 N N . ILE A 1 94 ? 30.915 39.408 -16.914 1.00 24.52 95 ILE B N 1
ATOM 1286 C CA . ILE A 1 94 ? 31.963 40.396 -16.677 1.00 28.73 95 ILE B CA 1
ATOM 1287 C C . ILE A 1 94 ? 33.013 40.235 -17.771 1.00 28.31 95 ILE B C 1
ATOM 1288 O O . ILE A 1 94 ? 33.547 39.138 -17.954 1.00 25.48 95 ILE B O 1
ATOM 1304 N N . ILE A 1 95 ? 33.296 41.313 -18.511 1.00 26.51 96 ILE B N 1
ATOM 1305 C CA . ILE A 1 95 ? 34.126 41.222 -19.714 1.00 30.80 96 ILE B CA 1
ATOM 1306 C C . ILE A 1 95 ? 35.523 41.817 -19.512 1.00 31.54 96 ILE B C 1
ATOM 1307 O O . ILE A 1 95 ? 36.303 41.873 -20.467 1.00 30.76 96 ILE B O 1
ATOM 1323 N N . ALA A 1 96 ? 35.873 42.234 -18.294 1.00 29.89 97 ALA B N 1
ATOM 1324 C CA . ALA A 1 96 ? 37.227 42.677 -17.997 1.00 28.04 97 ALA B CA 1
ATOM 1325 C C . ALA A 1 96 ? 37.444 42.569 -16.497 1.00 30.63 97 ALA B C 1
ATOM 1326 O O . ALA A 1 96 ? 36.495 42.683 -15.719 1.00 31.90 97 ALA B O 1
ATOM 1333 N N . ASP A 1 97 ? 38.696 42.334 -16.098 1.00 28.49 98 ASP B N 1
ATOM 1334 C CA . ASP A 1 97 ? 39.015 42.267 -14.678 1.00 29.39 98 ASP B CA 1
ATOM 1335 C C . ASP A 1 97 ? 38.571 43.552 -13.993 1.00 28.47 98 ASP B C 1
ATOM 1336 O O . ASP A 1 97 ? 38.734 44.650 -14.532 1.00 25.02 98 ASP B O 1
ATOM 1345 N N . SER A 1 98 ? 38.001 43.413 -12.797 1.00 25.70 99 SER B N 1
ATOM 1346 C CA . SER A 1 98 ? 37.460 44.544 -12.057 1.00 27.38 99 SER B CA 1
ATOM 1347 C C . SER A 1 98 ? 38.479 45.030 -11.034 1.00 25.29 99 SER B C 1
ATOM 1348 O O . SER A 1 98 ? 39.173 44.230 -10.399 1.00 25.22 99 SER B O 1
ATOM 1356 N N . ASP A 1 99 ? 38.540 46.346 -10.861 1.00 22.61 100 ASP B N 1
ATOM 1357 C CA . ASP A 1 99 ? 39.361 46.957 -9.818 1.00 25.64 100 ASP B CA 1
ATOM 1358 C C . ASP A 1 99 ? 38.663 46.987 -8.462 1.00 24.99 100 ASP B C 1
ATOM 1359 O O . ASP A 1 99 ? 39.263 47.435 -7.482 1.00 25.81 100 ASP B O 1
ATOM 1368 N N . GLY A 1 100 ? 37.437 46.474 -8.369 1.00 24.02 101 GLY B N 1
ATOM 1369 C CA . GLY A 1 100 ? 36.686 46.514 -7.132 1.00 26.40 101 GLY B CA 1
ATOM 1370 C C . GLY A 1 100 ? 35.824 47.743 -6.944 1.00 23.73 101 GLY B C 1
ATOM 1371 O O . GLY A 1 100 ? 35.197 47.885 -5.885 1.00 23.83 101 GLY B O 1
ATOM 1375 N N . TYR A 1 101 ? 35.770 48.637 -7.930 1.00 22.62 102 TYR B N 1
ATOM 1376 C CA . TYR A 1 101 ? 34.943 49.826 -7.803 1.00 25.20 102 TYR B CA 1
ATOM 1377 C C . TYR A 1 101 ? 33.982 49.958 -8.981 1.00 21.85 102 TYR B C 1
ATOM 1378 O O . TYR A 1 101 ? 32.857 50.423 -8.800 1.00 21.92 102 TYR B O 1
ATOM 1396 N N . THR A 1 102 ? 34.385 49.531 -10.176 1.00 22.03 103 THR B N 1
ATOM 1397 C CA . THR A 1 102 ? 33.449 49.365 -11.278 1.00 25.07 103 THR B CA 1
ATOM 1398 C C . THR A 1 102 ? 33.602 47.969 -11.869 1.00 22.88 103 THR B C 1
ATOM 1399 O O . THR A 1 102 ? 34.625 47.300 -11.699 1.00 23.94 103 THR B O 1
ATOM 1410 N N . ILE A 1 103 ? 32.552 47.544 -12.570 1.00 27.42 104 ILE B N 1
ATOM 1411 C CA . ILE A 1 103 ? 32.516 46.274 -13.286 1.00 27.18 104 ILE B CA 1
ATOM 1412 C C . ILE A 1 103 ? 32.040 46.562 -14.708 1.00 22.92 104 ILE B C 1
ATOM 1413 O O . ILE A 1 103 ? 31.024 47.238 -14.898 1.00 25.92 104 ILE B O 1
ATOM 1429 N N . GLN A 1 104 ? 32.779 46.076 -15.697 1.00 25.51 105 GLN B N 1
ATOM 1430 C CA . GLN A 1 104 ? 32.375 46.177 -17.095 1.00 30.28 105 GLN B CA 1
ATOM 1431 C C . GLN A 1 104 ? 31.682 44.881 -17.507 1.00 25.89 105 GLN B C 1
ATOM 1432 O O . GLN A 1 104 ? 32.257 43.798 -17.366 1.00 24.04 105 GLN B O 1
ATOM 1446 N N . THR A 1 105 ? 30.464 44.990 -18.033 1.00 28.30 106 THR B N 1
ATOM 1447 C CA . THR A 1 105 ? 29.644 43.813 -18.260 1.00 27.95 106 THR B CA 1
ATOM 1448 C C . THR A 1 105 ? 28.948 43.875 -19.609 1.00 29.08 106 THR B C 1
ATOM 1449 O O . THR A 1 105 ? 28.851 44.926 -20.258 1.00 26.42 106 THR B O 1
ATOM 1460 N N . ILE A 1 106 ? 28.424 42.717 -20.004 1.00 25.30 107 ILE B N 1
ATOM 1461 C CA . ILE A 1 106 ? 27.365 42.625 -21.002 1.00 27.23 107 ILE B CA 1
ATOM 1462 C C . ILE A 1 106 ? 26.166 42.009 -20.297 1.00 27.36 107 ILE B C 1
ATOM 1463 O O . ILE A 1 106 ? 26.304 41.014 -19.576 1.00 25.75 107 ILE B O 1
ATOM 1479 N N . GLU A 1 107 ? 25.008 42.636 -20.471 1.00 25.63 108 GLU B N 1
ATOM 1480 C CA . GLU A 1 107 ? 23.799 42.302 -19.740 1.00 31.55 108 GLU B CA 1
ATOM 1481 C C . GLU A 1 107 ? 22.627 42.391 -20.696 1.00 31.40 108 GLU B C 1
ATOM 1482 O O . GLU A 1 107 ? 22.703 43.051 -21.731 1.00 33.22 108 GLU B O 1
ATOM 1494 N N . GLN A 1 108 ? 21.535 41.736 -20.330 1.00 31.98 109 GLN B N 1
ATOM 1495 C CA . GLN A 1 108 ? 20.292 41.852 -21.078 1.00 36.04 109 GLN B CA 1
ATOM 1496 C C . GLN A 1 108 ? 19.402 42.929 -20.476 1.00 36.48 109 GLN B C 1
ATOM 1497 O O . GLN A 1 108 ? 19.398 43.162 -19.265 1.00 37.18 109 GLN B O 1
ATOM 1511 N N . ASN A 1 109 ? 18.645 43.583 -21.344 1.00 44.19 110 ASN B N 1
ATOM 1512 C CA . ASN A 1 109 ? 17.771 44.671 -20.939 1.00 55.17 110 ASN B CA 1
ATOM 1513 C C . ASN A 1 109 ? 16.314 44.313 -21.225 1.00 51.94 110 ASN B C 1
ATOM 1514 O O . ASN A 1 109 ? 15.885 44.315 -22.377 1.00 53.65 110 ASN B O 1
ATOM 1525 N N . GLN A 1 124 ? 4.523 38.537 -22.293 1.00 57.70 125 GLN B N 1
ATOM 1526 C CA . GLN A 1 124 ? 5.028 37.411 -23.077 1.00 57.67 125 GLN B CA 1
ATOM 1527 C C . GLN A 1 124 ? 6.564 37.389 -23.093 1.00 55.93 125 GLN B C 1
ATOM 1528 O O . GLN A 1 124 ? 7.189 36.350 -22.834 1.00 47.51 125 GLN B O 1
ATOM 1541 N N . PHE A 1 125 ? 7.177 38.533 -23.401 1.00 53.63 126 PHE B N 1
ATOM 1542 C CA . PHE A 1 125 ? 8.624 38.687 -23.244 1.00 51.36 126 PHE B CA 1
ATOM 1543 C C . PHE A 1 125 ? 8.865 39.114 -21.798 1.00 51.75 126 PHE B C 1
ATOM 1544 O O . PHE A 1 125 ? 8.835 40.299 -21.460 1.00 54.28 126 PHE B O 1
ATOM 1561 N N . GLN A 1 126 ? 9.099 38.124 -20.928 1.00 48.57 127 GLN B N 1
ATOM 1562 C CA . GLN A 1 126 ? 9.280 38.362 -19.498 1.00 49.87 127 GLN B CA 1
ATOM 1563 C C . GLN A 1 126 ? 10.743 38.577 -19.115 1.00 50.31 127 GLN B C 1
ATOM 1564 O O . GLN A 1 126 ? 11.015 39.129 -18.042 1.00 56.16 127 GLN B O 1
ATOM 1578 N N . VAL A 1 127 ? 11.681 38.174 -19.975 1.00 47.12 128 VAL B N 1
ATOM 1579 C CA . VAL A 1 127 ? 13.117 38.188 -19.700 1.00 38.73 128 VAL B CA 1
ATOM 1580 C C . VAL A 1 127 ? 13.811 38.086 -21.055 1.00 37.08 128 VAL B C 1
ATOM 1581 O O . VAL A 1 127 ? 13.146 38.173 -22.094 1.00 39.02 128 VAL B O 1
ATOM 1594 N N . GLY A 1 128 ? 15.137 37.915 -21.061 1.00 37.99 129 GLY B N 1
ATOM 1595 C CA . GLY A 1 128 ? 15.866 37.512 -22.261 1.00 37.83 129 GLY B CA 1
ATOM 1596 C C . GLY A 1 128 ? 16.013 38.551 -23.366 1.00 43.26 129 GLY B C 1
ATOM 1597 O O . GLY A 1 128 ? 16.186 38.177 -24.537 1.00 43.88 129 GLY B O 1
ATOM 1601 N N . GLY A 1 129 ? 16.012 39.844 -23.020 1.00 38.38 130 GLY B N 1
ATOM 1602 C CA . GLY A 1 129 ? 16.100 40.911 -23.989 1.00 42.97 130 GLY B CA 1
ATOM 1603 C C . GLY A 1 129 ? 17.458 41.043 -24.691 1.00 38.42 130 GLY B C 1
ATOM 1604 O O . GLY A 1 129 ? 18.381 40.233 -24.512 1.00 37.13 130 GLY B O 1
ATOM 1608 N N . PRO A 1 130 ? 17.567 42.078 -25.535 1.00 40.30 131 PRO B N 1
ATOM 1609 C CA . PRO A 1 130 ? 18.810 42.309 -26.283 1.00 37.95 131 PRO B CA 1
ATOM 1610 C C . PRO A 1 130 ? 19.979 42.624 -25.359 1.00 33.68 131 PRO B C 1
ATOM 1611 O O . PRO A 1 130 ? 19.816 43.233 -24.299 1.00 36.38 131 PRO B O 1
ATOM 1622 N N . ALA A 1 131 ? 21.166 42.187 -25.773 1.00 31.62 132 ALA B N 1
ATOM 1623 C CA . ALA A 1 131 ? 22.380 42.353 -24.985 1.00 35.92 132 ALA B CA 1
ATOM 1624 C C . ALA A 1 131 ? 22.970 43.750 -25.167 1.00 38.77 132 ALA B C 1
ATOM 1625 O O . ALA A 1 131 ? 22.857 44.360 -26.234 1.00 36.41 132 ALA B O 1
ATOM 1632 N N . ARG A 1 132 ? 23.623 44.249 -24.116 1.00 37.44 133 ARG B N 1
ATOM 1633 C CA . ARG A 1 132 ? 24.188 45.591 -24.156 1.00 37.66 133 ARG B CA 1
ATOM 1634 C C . ARG A 1 132 ? 25.375 45.699 -23.211 1.00 33.07 133 ARG B C 1
ATOM 1635 O O . ARG A 1 132 ? 25.474 44.974 -22.216 1.00 31.19 133 ARG B O 1
ATOM 1656 N N . TYR A 1 133 ? 26.265 46.638 -23.531 1.00 32.68 134 TYR B N 1
ATOM 1657 C CA . TYR A 1 133 ? 27.395 46.957 -22.674 1.00 31.49 134 TYR B CA 1
ATOM 1658 C C . TYR A 1 133 ? 26.923 47.798 -21.497 1.00 27.88 134 TYR B C 1
ATOM 1659 O O . TYR A 1 133 ? 26.121 48.714 -21.658 1.00 32.39 134 TYR B O 1
ATOM 1677 N N . VAL A 1 134 ? 27.402 47.458 -20.307 1.00 28.08 135 VAL B N 1
ATOM 1678 C CA . VAL A 1 134 ? 27.074 48.193 -19.095 1.00 28.64 135 VAL B CA 1
ATOM 1679 C C . VAL A 1 134 ? 28.332 48.298 -18.249 1.00 25.77 135 VAL B C 1
ATOM 1680 O O . VAL A 1 134 ? 29.156 47.376 -18.219 1.00 28.58 135 VAL B O 1
ATOM 1693 N N . THR A 1 135 ? 28.481 49.424 -17.561 1.00 26.82 136 THR B N 1
ATOM 1694 C CA . THR A 1 135 ? 29.453 49.548 -16.485 1.00 27.52 136 THR B CA 1
ATOM 1695 C C . THR A 1 135 ? 28.694 49.947 -15.231 1.00 27.34 136 THR B C 1
ATOM 1696 O O . THR A 1 135 ? 27.871 50.868 -15.263 1.00 29.66 136 THR B O 1
ATOM 1707 N N . ARG A 1 136 ? 28.931 49.218 -14.142 1.00 23.58 137 ARG B N 1
ATOM 1708 C CA . ARG A 1 136 ? 28.182 49.435 -12.918 1.00 25.46 137 ARG B CA 1
ATOM 1709 C C . ARG A 1 136 ? 29.139 49.447 -11.740 1.00 21.14 137 ARG B C 1
ATOM 1710 O O . ARG A 1 136 ? 30.239 48.886 -11.787 1.00 23.97 137 ARG B O 1
ATOM 1731 N N . ALA A 1 137 ? 28.696 50.123 -10.686 1.00 20.95 138 ALA B N 1
ATOM 1732 C CA . ALA A 1 137 ? 29.298 50.012 -9.372 1.00 25.39 138 ALA B CA 1
ATOM 1733 C C . ALA A 1 137 ? 28.874 48.694 -8.728 1.00 23.20 138 ALA B C 1
ATOM 1734 O O . ALA A 1 137 ? 28.007 47.977 -9.236 1.00 25.36 138 ALA B O 1
ATOM 1741 N N . PHE A 1 138 ? 29.470 48.394 -7.575 1.00 21.72 139 PHE B N 1
ATOM 1742 C CA . PHE A 1 138 ? 29.126 47.180 -6.856 1.00 22.50 139 PHE B CA 1
ATOM 1743 C C . PHE A 1 138 ? 27.810 47.294 -6.105 1.00 24.14 139 PHE B C 1
ATOM 1744 O O . PHE A 1 138 ? 27.211 46.265 -5.772 1.00 22.93 139 PHE B O 1
ATOM 1761 N N . SER A 1 139 ? 27.331 48.511 -5.876 1.00 26.59 140 SER B N 1
ATOM 1762 C CA . SER A 1 139 ? 26.074 48.746 -5.185 1.00 25.83 140 SER B CA 1
ATOM 1763 C C . SER A 1 139 ? 25.534 50.070 -5.699 1.00 29.31 140 SER B C 1
ATOM 1764 O O . SER A 1 139 ? 26.286 51.041 -5.783 1.00 24.29 140 SER B O 1
ATOM 1772 N N . ASP A 1 140 ? 24.259 50.105 -6.070 1.00 25.57 141 ASP B N 1
ATOM 1773 C CA . ASP A 1 140 ? 23.694 51.323 -6.652 1.00 27.84 141 ASP B CA 1
ATOM 1774 C C . ASP A 1 140 ? 22.207 51.385 -6.311 1.00 24.80 141 ASP B C 1
ATOM 1775 O O . ASP A 1 140 ? 21.750 50.748 -5.357 1.00 25.85 141 ASP B O 1
ATOM 1784 N N . GLY A 1 141 ? 21.453 52.163 -7.093 1.00 28.67 142 GLY B N 1
ATOM 1785 C CA . GLY A 1 141 ? 20.038 52.353 -6.837 1.00 29.73 142 GLY B CA 1
ATOM 1786 C C . GLY A 1 141 ? 19.182 51.154 -7.176 1.00 27.51 142 GLY B C 1
ATOM 1787 O O . GLY A 1 141 ? 18.040 51.079 -6.715 1.00 28.53 142 GLY B O 1
ATOM 1791 N N . ASP A 1 142 ? 19.706 50.225 -7.978 1.00 26.11 143 ASP B N 1
ATOM 1792 C CA . ASP A 1 142 ? 18.965 49.058 -8.438 1.00 28.25 143 ASP B CA 1
ATOM 1793 C C . ASP A 1 142 ? 19.229 47.806 -7.616 1.00 27.44 143 ASP B C 1
ATOM 1794 O O . ASP A 1 142 ? 18.387 46.899 -7.608 1.00 27.87 143 ASP B O 1
ATOM 1803 N N . GLY A 1 143 ? 20.372 47.725 -6.948 1.00 26.62 144 GLY B N 1
ATOM 1804 C CA . GLY A 1 143 ? 20.737 46.521 -6.232 1.00 24.00 144 GLY B CA 1
ATOM 1805 C C . GLY A 1 143 ? 22.230 46.521 -5.958 1.00 27.10 144 GLY B C 1
ATOM 1806 O O . GLY A 1 143 ? 22.886 47.559 -6.032 1.00 25.79 144 GLY B O 1
ATOM 1810 N N . TYR A 1 144 ? 22.744 45.334 -5.653 1.00 21.19 145 TYR B N 1
ATOM 1811 C CA . TYR A 1 144 ? 24.160 45.184 -5.353 1.00 21.79 145 TYR B CA 1
ATOM 1812 C C . TYR A 1 144 ? 24.614 43.785 -5.752 1.00 26.02 145 TYR B C 1
ATOM 1813 O O . TYR A 1 144 ? 23.802 42.855 -5.873 1.00 19.67 145 TYR B O 1
ATOM 1831 N N . ILE A 1 145 ? 25.929 43.662 -5.972 1.00 19.85 146 ILE B N 1
ATOM 1832 C CA . ILE A 1 145 ? 26.555 42.416 -6.404 1.00 20.98 146 ILE B CA 1
ATOM 1833 C C . ILE A 1 145 ? 26.706 41.486 -5.210 1.00 22.37 146 ILE B C 1
ATOM 1834 O O . ILE A 1 145 ? 27.295 41.857 -4.191 1.00 21.12 146 ILE B O 1
ATOM 1850 N N . VAL A 1 146 ? 26.197 40.265 -5.349 1.00 21.05 147 VAL B N 1
ATOM 1851 C CA . VAL A 1 146 ? 26.308 39.230 -4.322 1.00 24.70 147 VAL B CA 1
ATOM 1852 C C . VAL A 1 146 ? 27.544 38.366 -4.528 1.00 21.81 147 VAL B C 1
ATOM 1853 O O . VAL A 1 146 ? 28.232 38.007 -3.566 1.00 19.00 147 VAL B O 1
ATOM 1866 N N . GLY A 1 147 ? 27.826 38.002 -5.772 1.00 20.65 148 GLY B N 1
ATOM 1867 C CA . GLY A 1 147 ? 28.933 37.119 -6.064 1.00 21.93 148 GLY B CA 1
ATOM 1868 C C . GLY A 1 147 ? 28.906 36.765 -7.534 1.00 20.69 148 GLY B C 1
ATOM 1869 O O . GLY A 1 147 ? 28.141 37.346 -8.310 1.00 21.99 148 GLY B O 1
ATOM 1873 N N . TRP A 1 148 ? 29.744 35.792 -7.903 1.00 18.31 149 TRP B N 1
ATOM 1874 C CA . TRP A 1 148 ? 29.850 35.401 -9.302 1.00 22.11 149 TRP B CA 1
ATOM 1875 C C . TRP A 1 148 ? 30.202 33.922 -9.427 1.00 19.42 149 TRP B C 1
ATOM 1876 O O . TRP A 1 148 ? 30.800 33.323 -8.525 1.00 18.25 149 TRP B O 1
ATOM 1897 N N . ILE A 1 149 ? 29.802 33.339 -10.578 1.00 21.02 150 ILE B N 1
ATOM 1898 C CA . ILE A 1 149 ? 30.212 32.002 -11.000 1.00 22.77 150 ILE B CA 1
ATOM 1899 C C . ILE A 1 149 ? 31.442 32.147 -11.884 1.00 21.18 150 ILE B C 1
ATOM 1900 O O . ILE A 1 149 ? 31.480 33.010 -12.765 1.00 23.80 150 ILE B O 1
ATOM 1916 N N . ARG A 1 150 ? 32.448 31.300 -11.660 1.00 23.69 151 ARG B N 1
ATOM 1917 C CA . ARG A 1 150 ? 33.622 31.252 -12.529 1.00 27.33 151 ARG B CA 1
ATOM 1918 C C . ARG A 1 150 ? 33.556 29.963 -13.340 1.00 25.32 151 ARG B C 1
ATOM 1919 O O . ARG A 1 150 ? 33.910 28.891 -12.829 1.00 23.69 151 ARG B O 1
ATOM 1940 N N . PRO A 1 151 ? 33.097 30.010 -14.585 1.00 22.74 152 PRO B N 1
ATOM 1941 C CA . PRO A 1 151 ? 32.962 28.795 -15.378 1.00 27.37 152 PRO B CA 1
ATOM 1942 C C . PRO A 1 151 ? 34.289 28.073 -15.510 1.00 30.74 152 PRO B C 1
ATOM 1943 O O . PRO A 1 151 ? 35.362 28.690 -15.392 1.00 29.71 152 PRO B O 1
ATOM 1954 N N . PRO A 1 152 ? 34.265 26.715 -15.770 1.00 30.56 153 PRO B N 1
ATOM 1955 C CA . PRO A 1 152 ? 35.520 25.948 -15.894 1.00 32.43 153 PRO B CA 1
ATOM 1956 C C . PRO A 1 152 ? 36.170 26.141 -17.263 1.00 36.06 153 PRO B C 1
ATOM 1957 O O . PRO A 1 152 ? 36.299 25.211 -18.070 1.00 31.38 153 PRO B O 1
ATOM 1968 N N . TYR A 1 153 ? 36.585 27.377 -17.535 1.00 30.57 154 TYR B N 1
ATOM 1969 C CA . TYR A 1 153 ? 37.212 27.699 -18.808 1.00 37.53 154 TYR B CA 1
ATOM 1970 C C . TYR A 1 153 ? 38.457 26.838 -19.014 1.00 37.40 154 TYR B C 1
ATOM 1971 O O . TYR A 1 153 ? 39.161 26.484 -18.069 1.00 35.61 154 TYR B O 1
ATOM 1989 N N . SER A 1 154 ? 38.721 26.500 -20.267 1.00 43.43 155 SER B N 1
ATOM 1990 C CA . SER A 1 154 ? 39.837 25.636 -20.641 1.00 49.30 155 SER B CA 1
ATOM 1991 C C . SER A 1 154 ? 40.819 26.362 -21.552 1.00 56.82 155 SER B C 1
ATOM 1992 O O . SER A 1 154 ? 40.707 27.563 -21.823 1.00 49.36 155 SER B O 1
ATOM 2000 N N . ASP A 1 155 ? 41.820 25.596 -21.976 1.00 66.29 156 ASP B N 1
ATOM 2001 C CA . ASP A 1 155 ? 42.771 26.002 -22.998 1.00 66.42 156 ASP B CA 1
ATOM 2002 C C . ASP A 1 155 ? 42.156 25.644 -24.355 1.00 59.28 156 ASP B C 1
ATOM 2003 O O . ASP A 1 155 ? 42.432 26.268 -25.376 1.00 58.18 156 ASP B O 1
ATOM 2012 N N . GLY A 1 169 ? 15.489 18.511 -39.044 1.00 54.31 170 GLY B N 1
ATOM 2013 C CA . GLY A 1 169 ? 14.041 18.637 -39.082 1.00 52.36 170 GLY B CA 1
ATOM 2014 C C . GLY A 1 169 ? 13.385 18.316 -37.751 1.00 51.22 170 GLY B C 1
ATOM 2015 O O . GLY A 1 169 ? 14.081 18.078 -36.763 1.00 50.17 170 GLY B O 1
ATOM 2018 N N . PHE A 1 170 ? 12.049 18.305 -37.729 1.00 48.21 171 PHE B N 1
ATOM 2019 C CA . PHE A 1 170 ? 11.287 18.015 -36.522 1.00 49.17 171 PHE B CA 1
ATOM 2020 C C . PHE A 1 170 ? 10.141 17.061 -36.839 1.00 49.68 171 PHE B C 1
ATOM 2021 O O . PHE A 1 170 ? 9.809 16.808 -38.000 1.00 50.19 171 PHE B O 1
ATOM 2038 N N . ARG A 1 171 ? 9.513 16.558 -35.775 1.00 45.66 172 ARG B N 1
ATOM 2039 C CA . ARG A 1 171 ? 8.507 15.510 -35.878 1.00 43.27 172 ARG B CA 1
ATOM 2040 C C . ARG A 1 171 ? 7.665 15.482 -34.605 1.00 42.25 172 ARG B C 1
ATOM 2041 O O . ARG A 1 171 ? 8.186 15.672 -33.502 1.00 38.53 172 ARG B O 1
ATOM 2062 N N . LYS A 1 172 ? 6.358 15.291 -34.765 1.00 39.25 173 LYS B N 1
ATOM 2063 C CA . LYS A 1 172 ? 5.492 15.135 -33.609 1.00 36.27 173 LYS B CA 1
ATOM 2064 C C . LYS A 1 172 ? 5.818 13.816 -32.922 1.00 39.77 173 LYS B C 1
ATOM 2065 O O . LYS A 1 172 ? 5.935 12.776 -33.577 1.00 39.03 173 LYS B O 1
ATOM 2084 N N . LEU A 1 173 ? 6.020 13.867 -31.607 1.00 36.42 174 LEU B N 1
ATOM 2085 C CA . LEU A 1 173 ? 6.283 12.668 -30.823 1.00 37.51 174 LEU B CA 1
ATOM 2086 C C . LEU A 1 173 ? 5.001 12.062 -30.257 1.00 38.85 174 LEU B C 1
ATOM 2087 O O . LEU A 1 173 ? 4.836 10.837 -30.248 1.00 36.19 174 LEU B O 1
ATOM 2103 N N . LYS A 1 174 ? 4.089 12.895 -29.767 1.00 36.44 175 LYS B N 1
ATOM 2104 C CA . LYS A 1 174 ? 2.882 12.388 -29.134 1.00 35.84 175 LYS B CA 1
ATOM 2105 C C . LYS A 1 174 ? 1.952 13.552 -28.852 1.00 37.74 175 LYS B C 1
ATOM 2106 O O . LYS A 1 174 ? 2.397 14.677 -28.618 1.00 31.27 175 LYS B O 1
ATOM 2125 N N . ASP A 1 175 ? 0.658 13.263 -28.890 1.00 32.87 176 ASP B N 1
ATOM 2126 C CA . ASP A 1 175 ? -0.324 14.116 -28.250 1.00 36.50 176 ASP B CA 1
ATOM 2127 C C . ASP A 1 175 ? -0.341 13.801 -26.763 1.00 35.18 176 ASP B C 1
ATOM 2128 O O . ASP A 1 175 ? -0.259 12.637 -26.359 1.00 32.73 176 ASP B O 1
ATOM 2137 N N . GLU A 1 176 ? -0.430 14.848 -25.949 1.00 33.19 177 GLU B N 1
ATOM 2138 C CA . GLU A 1 176 ? -0.346 14.693 -24.505 1.00 31.15 177 GLU B CA 1
ATOM 2139 C C . GLU A 1 176 ? -0.957 15.918 -23.844 1.00 34.36 177 GLU B C 1
ATOM 2140 O O . GLU A 1 176 ? -0.655 17.049 -24.238 1.00 33.16 177 GLU B O 1
ATOM 2152 N N . VAL A 1 177 ? -1.810 15.691 -22.848 1.00 28.82 178 VAL B N 1
ATOM 2153 C CA . VAL A 1 177 ? -2.465 16.762 -22.109 1.00 27.90 178 VAL B CA 1
ATOM 2154 C C . VAL A 1 177 ? -1.643 16.989 -20.849 1.00 29.35 178 VAL B C 1
ATOM 2155 O O . VAL A 1 177 ? -1.702 16.201 -19.901 1.00 30.33 178 VAL B O 1
ATOM 2168 N N . GLY A 1 178 ? -0.861 18.068 -20.836 1.00 29.88 179 GLY B N 1
ATOM 2169 C CA . GLY A 1 178 ? 0.045 18.319 -19.738 1.00 26.60 179 GLY B CA 1
ATOM 2170 C C . GLY A 1 178 ? 0.121 19.793 -19.394 1.00 23.65 179 GLY B C 1
ATOM 2171 O O . GLY A 1 178 ? -0.451 20.653 -20.069 1.00 23.47 179 GLY B O 1
ATOM 2175 N N . THR A 1 179 ? 0.838 20.067 -18.314 1.00 23.42 180 THR B N 1
ATOM 2176 C CA . THR A 1 179 ? 1.291 21.414 -18.015 1.00 22.94 180 THR B CA 1
ATOM 2177 C C . THR A 1 179 ? 2.797 21.373 -17.786 1.00 24.69 180 THR B C 1
ATOM 2178 O O . THR A 1 179 ? 3.344 20.359 -17.331 1.00 21.17 180 THR B O 1
ATOM 2189 N N . PHE A 1 180 ? 3.463 22.469 -18.153 1.00 21.81 181 PHE B N 1
ATOM 2190 C CA . PHE A 1 180 ? 4.878 22.664 -17.890 1.00 21.24 181 PHE B CA 1
ATOM 2191 C C . PHE A 1 180 ? 5.074 23.684 -16.780 1.00 21.68 181 PHE B C 1
ATOM 2192 O O . PHE A 1 180 ? 4.231 24.559 -16.557 1.00 19.63 181 PHE B O 1
ATOM 2209 N N . GLU A 1 181 ? 6.209 23.549 -16.094 1.00 21.06 182 GLU B N 1
ATOM 2210 C CA . GLU A 1 181 ? 6.733 24.549 -15.174 1.00 19.52 182 GLU B CA 1
ATOM 2211 C C . GLU A 1 181 ? 8.169 24.860 -15.587 1.00 20.00 182 GLU B C 1
ATOM 2212 O O . GLU A 1 181 ? 9.031 23.971 -15.573 1.00 20.15 182 GLU B O 1
ATOM 2224 N N . VAL A 1 182 ? 8.430 26.119 -15.932 1.00 22.23 183 VAL B N 1
ATOM 2225 C CA . VAL A 1 182 ? 9.762 26.531 -16.373 1.00 19.88 183 VAL B CA 1
ATOM 2226 C C . VAL A 1 182 ? 10.685 26.547 -15.159 1.00 21.92 183 VAL B C 1
ATOM 2227 O O . VAL A 1 182 ? 10.384 27.191 -14.144 1.00 21.24 183 VAL B O 1
ATOM 2240 N N . MET A 1 183 ? 11.803 25.818 -15.242 1.00 20.98 184 MET B N 1
ATOM 2241 C CA . MET A 1 183 ? 12.744 25.748 -14.133 1.00 21.34 184 MET B CA 1
ATOM 2242 C C . MET A 1 183 ? 14.047 26.497 -14.375 1.00 21.39 184 MET B C 1
ATOM 2243 O O . MET A 1 183 ? 14.847 26.611 -13.440 1.00 20.97 184 MET B O 1
ATOM 2257 N N . VAL A 1 184 ? 14.282 27.003 -15.582 1.00 19.79 185 VAL B N 1
ATOM 2258 C CA . VAL A 1 184 ? 15.477 27.799 -15.872 1.00 23.28 185 VAL B CA 1
ATOM 2259 C C . VAL A 1 184 ? 15.138 29.279 -15.743 1.00 19.39 185 VAL B C 1
ATOM 2260 O O . VAL A 1 184 ? 13.954 29.642 -15.698 1.00 19.91 185 VAL B O 1
ATOM 2273 N N . PRO A 1 185 ? 16.129 30.170 -15.678 1.00 22.34 186 PRO B N 1
ATOM 2274 C CA . PRO A 1 185 ? 15.794 31.600 -15.537 1.00 23.73 186 PRO B CA 1
ATOM 2275 C C . PRO A 1 185 ? 14.932 32.131 -16.665 1.00 23.12 186 PRO B C 1
ATOM 2276 O O . PRO A 1 185 ? 14.017 32.936 -16.423 1.00 23.24 186 PRO B O 1
ATOM 2287 N N . ALA A 1 186 ? 15.180 31.674 -17.893 1.00 22.47 187 ALA B N 1
ATOM 2288 C CA . ALA A 1 186 ? 14.592 32.271 -19.084 1.00 25.79 187 ALA B CA 1
ATOM 2289 C C . ALA A 1 186 ? 14.597 31.248 -20.209 1.00 22.71 187 ALA B C 1
ATOM 2290 O O . ALA A 1 186 ? 15.595 30.554 -20.418 1.00 24.24 187 ALA B O 1
ATOM 2297 N N . LEU A 1 187 ? 13.500 31.198 -20.959 1.00 25.69 188 LEU B N 1
ATOM 2298 C CA . LEU A 1 187 ? 13.324 30.168 -21.977 1.00 26.52 188 LEU B CA 1
ATOM 2299 C C . LEU A 1 187 ? 12.571 30.758 -23.160 1.00 26.43 188 LEU B C 1
ATOM 2300 O O . LEU A 1 187 ? 11.449 31.246 -22.997 1.00 24.76 188 LEU B O 1
ATOM 2316 N N . ASN A 1 188 ? 13.184 30.707 -24.343 1.00 28.11 189 ASN B N 1
ATOM 2317 C CA . ASN A 1 188 ? 12.545 31.229 -25.543 1.00 28.36 189 ASN B CA 1
ATOM 2318 C C . ASN A 1 188 ? 11.382 30.343 -25.989 1.00 29.10 189 ASN B C 1
ATOM 2319 O O . ASN A 1 188 ? 11.400 29.118 -25.830 1.00 28.79 189 ASN B O 1
ATOM 2330 N N . VAL A 1 189 ? 10.364 30.992 -26.550 1.00 32.00 190 VAL B N 1
ATOM 2331 C CA . VAL A 1 189 ? 9.205 30.345 -27.153 1.00 33.63 190 VAL B CA 1
ATOM 2332 C C . VAL A 1 189 ? 9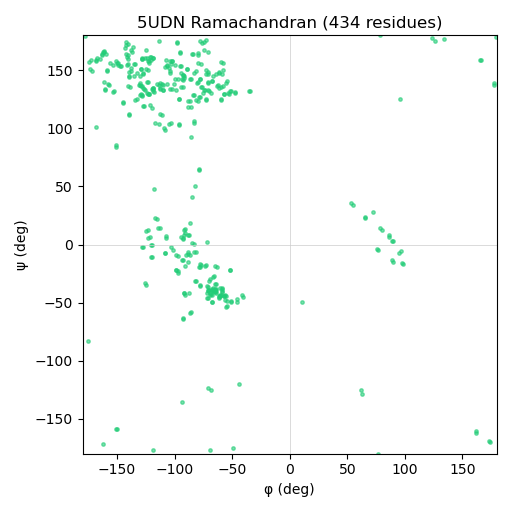.165 30.744 -28.624 1.00 36.99 190 VAL B C 1
ATOM 2333 O O . VAL A 1 189 ? 9.339 31.924 -28.948 1.00 38.98 190 VAL B O 1
ATOM 2346 N N . ARG A 1 190 ? 8.928 29.774 -29.513 1.00 34.23 191 ARG B N 1
ATOM 2347 C CA . ARG A 1 190 ? 9.055 29.996 -30.954 1.00 38.98 191 ARG B CA 1
ATOM 2348 C C . ARG A 1 190 ? 7.781 29.627 -31.713 1.00 45.57 191 ARG B C 1
ATOM 2349 O O . ARG A 1 190 ? 6.853 29.000 -31.184 1.00 37.87 191 ARG B O 1
ATOM 2370 N N . ARG A 1 191 ? 7.750 30.052 -32.986 1.00 51.21 192 ARG B N 1
ATOM 2371 C CA . ARG A 1 191 ? 6.657 29.722 -33.896 1.00 49.56 192 ARG B CA 1
ATOM 2372 C C . ARG A 1 191 ? 6.873 28.408 -34.642 1.00 49.03 192 ARG B C 1
ATOM 2373 O O . ARG A 1 191 ? 5.915 27.880 -35.216 1.00 47.98 192 ARG B O 1
ATOM 2394 N N . GLU A 1 192 ? 8.093 27.874 -34.652 1.00 46.09 193 GLU B N 1
ATOM 2395 C CA . GLU A 1 192 ? 8.401 26.579 -35.243 1.00 45.30 193 GLU B CA 1
ATOM 2396 C C . GLU A 1 192 ? 9.348 25.867 -34.290 1.00 48.65 193 GLU B C 1
ATOM 2397 O O . GLU A 1 192 ? 10.135 26.524 -33.600 1.00 44.01 193 GLU B O 1
ATOM 2409 N N . PRO A 1 193 ? 9.303 24.528 -34.231 1.00 42.75 194 PRO B N 1
ATOM 2410 C CA . PRO A 1 193 ? 10.176 23.777 -33.316 1.00 39.67 194 PRO B CA 1
ATOM 2411 C C . PRO A 1 193 ? 11.582 23.559 -33.882 1.00 40.43 194 PRO B C 1
ATOM 2412 O O . PRO A 1 193 ? 12.066 22.429 -33.974 1.00 42.40 194 PRO B O 1
ATOM 2423 N N . SER A 1 194 ? 12.204 24.645 -34.346 1.00 44.99 195 SER B N 1
ATOM 2424 C CA . SER A 1 194 ? 13.539 24.622 -34.932 1.00 44.09 195 SER B CA 1
ATOM 2425 C C . SER A 1 194 ? 14.487 25.561 -34.186 1.00 40.67 195 SER B C 1
ATOM 2426 O O . SER A 1 194 ? 14.079 26.551 -33.573 1.00 38.93 195 SER B O 1
ATOM 2434 N N . LEU A 1 195 ? 15.778 25.251 -34.297 1.00 39.98 196 LEU B N 1
ATOM 2435 C CA . LEU A 1 195 ? 16.828 26.022 -33.636 1.00 44.86 196 LEU B CA 1
ATOM 2436 C C . LEU A 1 195 ? 16.603 27.532 -33.689 1.00 44.19 196 LEU B C 1
ATOM 2437 O O . LEU A 1 195 ? 16.757 28.229 -32.679 1.00 41.35 196 LEU B O 1
ATOM 2453 N N . ASN A 1 196 ? 16.234 28.055 -34.863 1.00 43.68 197 ASN B N 1
ATOM 2454 C CA . ASN A 1 196 ? 16.157 29.496 -35.083 1.00 43.65 197 ASN B CA 1
ATOM 2455 C C . ASN A 1 196 ? 14.747 29.974 -35.409 1.00 42.35 197 ASN B C 1
ATOM 2456 O O . ASN A 1 196 ? 14.589 31.037 -36.020 1.00 41.72 197 ASN B O 1
ATOM 2467 N N . GLY A 1 197 ? 13.719 29.224 -35.020 1.00 40.97 198 GLY B N 1
ATOM 2468 C CA . GLY A 1 197 ? 12.360 29.658 -35.288 1.00 38.84 198 GLY B CA 1
ATOM 2469 C C . GLY A 1 197 ? 12.044 30.975 -34.604 1.00 38.84 198 GLY B C 1
ATOM 2470 O O . GLY A 1 197 ? 12.531 31.266 -33.512 1.00 43.19 198 GLY B O 1
ATOM 2474 N N . GLU A 1 198 ? 11.195 31.769 -35.253 1.00 37.97 199 GLU B N 1
ATOM 2475 C CA . GLU A 1 198 ? 10.899 33.115 -34.776 1.00 46.02 199 GLU B CA 1
ATOM 2476 C C . GLU A 1 198 ? 10.457 33.102 -33.319 1.00 47.45 199 GLU B C 1
ATOM 2477 O O . GLU A 1 198 ? 9.561 32.347 -32.933 1.00 42.68 199 GLU B O 1
ATOM 2489 N N . ILE A 1 199 ? 11.073 33.971 -32.522 1.00 44.17 200 ILE B N 1
ATOM 2490 C CA . ILE A 1 199 ? 10.791 34.032 -31.093 1.00 40.67 200 ILE B CA 1
ATOM 2491 C C . ILE A 1 199 ? 9.557 34.890 -30.873 1.00 42.61 200 ILE B C 1
ATOM 2492 O O . ILE A 1 199 ? 9.477 36.021 -31.364 1.00 44.23 200 ILE B O 1
ATOM 2508 N N . VAL A 1 200 ? 8.599 34.354 -30.123 1.00 39.69 201 VAL B N 1
ATOM 2509 C CA . VAL A 1 200 ? 7.341 35.039 -29.849 1.00 39.26 201 VAL B CA 1
ATOM 2510 C C . VAL A 1 200 ? 7.107 35.266 -28.365 1.00 37.76 201 VAL B C 1
ATOM 2511 O O . VAL A 1 200 ? 6.171 35.998 -28.006 1.00 42.14 201 VAL B O 1
ATOM 2524 N N . ALA A 1 201 ? 7.902 34.652 -27.494 1.00 38.11 202 ALA B N 1
ATOM 2525 C CA . ALA A 1 201 ? 7.875 34.953 -26.071 1.00 35.27 202 ALA B CA 1
ATOM 2526 C C . ALA A 1 201 ? 9.172 34.450 -25.452 1.00 31.91 202 ALA B C 1
ATOM 2527 O O . ALA A 1 201 ? 9.935 33.698 -26.067 1.00 33.78 202 ALA B O 1
ATOM 2534 N N . CYS A 1 202 ? 9.422 34.898 -24.226 1.00 33.84 203 CYS B N 1
ATOM 2535 C CA . CYS A 1 202 ? 10.542 34.415 -23.421 1.00 31.13 203 CYS B CA 1
ATOM 2536 C C . CYS A 1 202 ? 10.016 34.286 -21.999 1.00 34.19 203 CYS B C 1
ATOM 2537 O O . CYS A 1 202 ? 9.691 35.295 -21.366 1.00 31.52 203 CYS B O 1
ATOM 2545 N N . TYR A 1 203 ? 9.901 33.050 -21.513 1.00 29.46 204 TYR B N 1
ATOM 2546 C CA . TYR A 1 203 ? 9.280 32.783 -20.225 1.00 28.51 204 TYR B CA 1
ATOM 2547 C C . TYR A 1 203 ? 10.314 32.752 -19.114 1.00 26.79 204 TYR B C 1
ATOM 2548 O O . TYR A 1 203 ? 11.446 32.300 -19.296 1.00 26.39 204 TYR B O 1
ATOM 2566 N N . GLN A 1 204 ? 9.890 33.223 -17.950 1.00 27.57 205 GLN B N 1
ATOM 2567 C CA . GLN A 1 204 ? 10.702 33.284 -16.746 1.00 29.03 205 GLN B CA 1
ATOM 2568 C C . GLN A 1 204 ? 10.493 32.054 -15.863 1.00 21.45 205 GLN B C 1
ATOM 2569 O O . GLN A 1 204 ? 9.443 31.406 -15.900 1.00 22.79 205 GLN B O 1
ATOM 2583 N N . TYR A 1 205 ? 11.520 31.741 -15.074 1.00 20.08 206 TYR B N 1
ATOM 2584 C CA . TYR A 1 205 ? 11.423 30.783 -13.980 1.00 20.88 206 TYR B CA 1
ATOM 2585 C C . TYR A 1 205 ? 10.071 30.853 -13.292 1.00 23.11 206 TYR B C 1
ATOM 2586 O O . TYR A 1 205 ? 9.585 31.940 -12.959 1.00 21.66 206 TYR B O 1
ATOM 2604 N N . GLY A 1 206 ? 9.468 29.680 -13.082 1.00 22.06 207 GLY B N 1
ATOM 2605 C CA . GLY A 1 206 ? 8.211 29.565 -12.371 1.00 22.27 207 GLY B CA 1
ATOM 2606 C C . GLY A 1 206 ? 6.978 29.675 -13.230 1.00 22.51 207 GLY B C 1
ATOM 2607 O O . GLY A 1 206 ? 5.887 29.352 -12.753 1.00 23.33 207 GLY B O 1
ATOM 2611 N N . MET A 1 207 ? 7.111 30.132 -14.474 1.00 23.86 208 MET B N 1
ATOM 2612 C CA . MET A 1 207 ? 5.972 30.191 -15.380 1.00 25.16 208 MET B CA 1
ATOM 2613 C C . MET A 1 207 ? 5.396 28.795 -15.581 1.00 24.84 208 MET B C 1
ATOM 2614 O O . MET A 1 207 ? 6.132 27.818 -15.761 1.00 20.84 208 MET B O 1
ATOM 2628 N N . THR A 1 208 ? 4.072 28.697 -15.536 1.00 22.81 209 THR B N 1
ATOM 2629 C CA . THR A 1 208 ? 3.398 27.448 -15.854 1.00 23.28 209 THR B CA 1
ATOM 2630 C C . THR A 1 208 ? 2.398 27.663 -16.981 1.00 23.83 209 THR B C 1
ATOM 2631 O O . THR A 1 208 ? 1.936 28.775 -17.227 1.00 21.98 209 THR B O 1
ATOM 2642 N N . GLY A 1 209 ? 2.058 26.575 -17.659 1.00 21.36 210 GLY B N 1
ATOM 2643 C CA . GLY A 1 209 ? 1.106 26.631 -18.752 1.00 24.53 210 GLY B CA 1
ATOM 2644 C C . GLY A 1 209 ? 0.769 25.238 -19.232 1.00 27.15 210 GLY B C 1
ATOM 2645 O O . GLY A 1 209 ? 1.508 24.276 -18.985 1.00 23.15 210 GLY B O 1
ATOM 2649 N N . THR A 1 210 ? -0.381 25.137 -19.896 1.00 24.72 211 THR B N 1
ATOM 2650 C CA . THR A 1 210 ? -0.794 23.886 -20.512 1.00 25.95 211 THR B CA 1
ATOM 2651 C C . THR A 1 210 ? -0.033 23.662 -21.818 1.00 23.77 211 THR B C 1
ATOM 2652 O O . THR A 1 210 ? 0.450 24.603 -22.454 1.00 25.59 211 THR B O 1
ATOM 2663 N N . TYR A 1 211 ? 0.081 22.390 -22.204 1.00 25.71 212 TYR B N 1
ATOM 2664 C CA . TYR A 1 211 ? 0.533 22.007 -23.534 1.00 25.65 212 TYR B CA 1
ATOM 2665 C C . TYR A 1 211 ? -0.294 20.811 -23.989 1.00 24.83 212 TYR B C 1
ATOM 2666 O O . TYR A 1 211 ? -0.870 20.087 -23.175 1.00 26.89 212 TYR B O 1
ATOM 2684 N N . ASP A 1 212 ? -0.391 20.635 -25.306 1.00 28.11 213 ASP B N 1
ATOM 2685 C CA . ASP A 1 212 ? -1.213 19.567 -25.870 1.00 32.21 213 ASP B CA 1
ATOM 2686 C C . ASP A 1 212 ? -0.431 18.572 -26.721 1.00 30.21 213 ASP B C 1
ATOM 2687 O O . ASP A 1 212 ? -1.028 17.611 -27.226 1.00 31.07 213 ASP B O 1
ATOM 2696 N N . SER A 1 213 ? 0.878 18.749 -26.879 1.00 30.42 214 SER B N 1
ATOM 2697 C CA . SER A 1 213 ? 1.649 17.868 -27.740 1.00 29.41 214 SER B CA 1
ATOM 2698 C C . SER A 1 213 ? 3.133 18.102 -27.492 1.00 29.54 214 SER B C 1
ATOM 2699 O O . SER A 1 213 ? 3.538 19.132 -26.942 1.00 27.66 214 SER B O 1
ATOM 2707 N N . VAL A 1 214 ? 3.932 17.118 -27.899 1.00 27.99 215 VAL B N 1
ATOM 2708 C CA . VAL A 1 214 ? 5.375 17.110 -27.685 1.00 31.52 215 VAL B CA 1
ATOM 2709 C C . VAL A 1 214 ? 6.066 16.811 -29.007 1.00 31.93 215 VAL B C 1
ATOM 2710 O O . VAL A 1 214 ? 5.655 15.908 -29.747 1.00 31.68 215 VAL B O 1
ATOM 2723 N N . TYR A 1 215 ? 7.142 17.544 -29.281 1.00 28.22 216 TYR B N 1
ATOM 2724 C CA . TYR A 1 215 ? 7.882 17.413 -30.525 1.00 31.85 216 TYR B CA 1
ATOM 2725 C C . TYR A 1 215 ? 9.351 17.143 -30.234 1.00 32.11 216 TYR B C 1
ATOM 2726 O O . TYR A 1 215 ? 9.849 17.383 -29.131 1.00 28.17 216 TYR B O 1
ATOM 2744 N N . VAL A 1 216 ? 10.032 16.616 -31.248 1.00 33.73 217 VAL B N 1
ATOM 2745 C CA . VAL A 1 216 ? 11.477 16.441 -31.245 1.00 33.53 217 VAL B CA 1
ATOM 2746 C C . VAL A 1 216 ? 12.032 17.181 -32.453 1.00 36.70 217 VAL B C 1
ATOM 2747 O O . VAL A 1 216 ? 11.426 17.161 -33.530 1.00 36.57 217 VAL B O 1
ATOM 2760 N N . GLY A 1 217 ? 13.177 17.846 -32.269 1.00 33.61 218 GLY B N 1
ATOM 2761 C CA . GLY A 1 217 ? 13.779 18.609 -33.346 1.00 36.33 218 GLY B CA 1
ATOM 2762 C C . GLY A 1 217 ? 15.045 19.349 -32.959 1.00 39.71 218 GLY B C 1
ATOM 2763 O O . GLY A 1 217 ? 15.124 19.940 -31.876 1.00 32.69 218 GLY B O 1
ATOM 2767 N N . ASP A 1 218 ? 16.045 19.298 -33.846 1.00 40.40 219 ASP B N 1
ATOM 2768 C CA . ASP A 1 218 ? 17.285 20.077 -33.729 1.00 38.62 219 ASP B CA 1
ATOM 2769 C C . ASP A 1 218 ? 17.971 19.881 -32.379 1.00 35.02 219 ASP B C 1
ATOM 2770 O O . ASP A 1 218 ? 18.603 20.793 -31.840 1.00 36.56 219 ASP B O 1
ATOM 2779 N N . GLY A 1 219 ? 17.887 18.666 -31.848 1.00 35.74 220 GLY B N 1
ATOM 2780 C CA . GLY A 1 219 ? 18.561 18.333 -30.609 1.00 33.35 220 GLY B CA 1
ATOM 2781 C C . GLY A 1 219 ? 17.794 18.646 -29.345 1.00 30.94 220 GLY B C 1
ATOM 2782 O O . GLY A 1 219 ? 18.358 18.513 -28.250 1.00 29.46 220 GLY B O 1
ATOM 2786 N N . TYR A 1 220 ? 16.528 19.038 -29.450 1.00 27.98 221 TYR B N 1
ATOM 2787 C CA . TYR A 1 220 ? 15.724 19.383 -28.286 1.00 28.86 221 TYR B CA 1
ATOM 2788 C C . TYR A 1 220 ? 14.396 18.639 -28.307 1.00 31.69 221 TYR B C 1
ATOM 2789 O O . TYR A 1 220 ? 13.871 18.287 -29.369 1.00 32.06 221 TYR B O 1
ATOM 2807 N N . ILE A 1 221 ? 13.870 18.382 -27.104 1.00 27.59 222 ILE B N 1
ATOM 2808 C CA . ILE A 1 221 ? 12.461 18.060 -26.910 1.00 26.42 222 ILE B CA 1
ATOM 2809 C C . ILE A 1 221 ? 11.689 19.366 -26.774 1.00 28.48 222 ILE B C 1
ATOM 2810 O O . ILE A 1 221 ? 12.164 20.314 -26.134 1.00 26.77 222 ILE B O 1
ATOM 2826 N N . TRP A 1 222 ? 10.482 19.410 -27.342 1.00 24.65 223 TRP B N 1
ATOM 2827 C CA . TRP A 1 222 ? 9.649 20.605 -27.342 1.00 25.71 223 TRP B CA 1
ATOM 2828 C C . TRP A 1 222 ? 8.239 20.269 -26.873 1.00 28.74 223 TRP B C 1
ATOM 2829 O O . TRP A 1 222 ? 7.704 19.206 -27.209 1.00 27.83 223 TRP B O 1
ATOM 2850 N N . VAL A 1 223 ? 7.609 21.201 -26.149 1.00 25.03 224 VAL B N 1
ATOM 2851 C CA . VAL A 1 223 ? 6.173 21.144 -25.936 1.00 26.35 224 VAL B CA 1
ATOM 2852 C C . VAL A 1 223 ? 5.541 22.187 -26.839 1.00 28.44 224 VAL B C 1
ATOM 2853 O O . VAL A 1 223 ? 6.182 23.150 -27.271 1.00 27.08 224 VAL B O 1
ATOM 2866 N N . SER A 1 224 ? 4.260 21.991 -27.127 1.00 28.03 225 SER B N 1
ATOM 2867 C CA . SER A 1 224 ? 3.528 22.846 -28.043 1.00 28.63 225 SER B CA 1
ATOM 2868 C C . SER A 1 224 ? 2.132 23.100 -27.494 1.00 29.90 225 SER B C 1
ATOM 2869 O O . SER A 1 224 ? 1.538 22.237 -26.832 1.00 26.93 225 SER B O 1
ATOM 2877 N N . TYR A 1 225 ? 1.611 24.287 -27.806 1.00 29.15 226 TYR B N 1
ATOM 2878 C CA . TYR A 1 225 ? 0.299 24.732 -27.354 1.00 32.98 226 TYR B CA 1
ATOM 2879 C C . TYR A 1 225 ? -0.173 25.848 -28.276 1.00 31.69 226 TYR B C 1
ATOM 2880 O O . TYR A 1 225 ? 0.612 26.422 -29.033 1.00 31.29 226 TYR B O 1
ATOM 2898 N N . VAL A 1 226 ? -1.468 26.145 -28.213 1.00 30.05 227 VAL B N 1
ATOM 2899 C CA . VAL A 1 226 ? -2.026 27.287 -28.931 1.00 36.13 227 VAL B CA 1
ATOM 2900 C C . VAL A 1 226 ? -1.914 28.508 -28.032 1.00 38.83 227 VAL B C 1
ATOM 2901 O O . VAL A 1 226 ? -2.489 28.539 -26.939 1.00 43.63 227 VAL B O 1
ATOM 2914 N N . GLY A 1 227 ? -1.173 29.512 -28.484 1.00 46.65 228 GLY B N 1
ATOM 2915 C CA . GLY A 1 227 ? -0.993 30.719 -27.708 1.00 48.94 228 GLY B CA 1
ATOM 2916 C C . GLY A 1 227 ? -2.252 31.565 -27.682 1.00 54.63 228 GLY B C 1
ATOM 2917 O O . GLY A 1 227 ? -3.266 31.265 -28.311 1.00 54.02 228 GLY B O 1
ATOM 2921 N N . ALA A 1 228 ? -2.181 32.653 -26.909 1.00 60.86 229 ALA B N 1
ATOM 2922 C CA . ALA A 1 228 ? -3.310 33.575 -26.838 1.00 63.87 229 ALA B CA 1
ATOM 2923 C C . ALA A 1 228 ? -3.557 34.237 -28.188 1.00 65.52 229 ALA B C 1
ATOM 2924 O O . ALA A 1 228 ? -4.710 34.504 -28.551 1.00 66.09 229 ALA B O 1
ATOM 2931 N N . SER A 1 229 ? -2.486 34.493 -28.945 1.00 64.38 230 SER B N 1
ATOM 2932 C CA . SER A 1 229 ? -2.601 34.971 -30.319 1.00 62.36 230 SER B CA 1
ATOM 2933 C C . SER A 1 229 ? -3.524 34.112 -31.176 1.00 61.23 230 SER B C 1
ATOM 2934 O O . SER A 1 229 ? -3.994 34.578 -32.219 1.00 61.52 230 SER B O 1
ATOM 2942 N N . GLY A 1 230 ? -3.761 32.857 -30.789 1.00 58.03 231 GLY B N 1
ATOM 2943 C CA . GLY A 1 230 ? -4.485 31.917 -31.616 1.00 57.03 231 GLY B CA 1
ATOM 2944 C C . GLY A 1 230 ? -3.614 31.016 -32.471 1.00 51.53 231 GLY B C 1
ATOM 2945 O O . GLY A 1 230 ? -4.136 30.091 -33.104 1.00 54.29 231 GLY B O 1
ATOM 2949 N N . MET A 1 231 ? -2.310 31.247 -32.517 1.00 54.62 232 MET B N 1
ATOM 2950 C CA . MET A 1 231 ? -1.414 30.444 -33.332 1.00 57.28 232 MET B CA 1
ATOM 2951 C C . MET A 1 231 ? -0.536 29.546 -32.467 1.00 45.02 232 MET B C 1
ATOM 2952 O O . MET A 1 231 ? -0.257 29.846 -31.303 1.00 46.13 232 MET B O 1
ATOM 2966 N N . ARG A 1 232 ? -0.131 28.424 -33.054 1.00 41.28 233 ARG B N 1
ATOM 2967 C CA . ARG A 1 232 ? 0.611 27.406 -32.325 1.00 42.29 233 ARG B CA 1
ATOM 2968 C C . ARG A 1 232 ? 2.030 27.873 -32.014 1.00 40.02 233 ARG B C 1
ATOM 2969 O O . ARG A 1 232 ? 2.691 28.514 -32.837 1.00 43.85 233 ARG B O 1
ATOM 2990 N N . ASN A 1 233 ? 2.482 27.558 -30.803 1.00 36.38 234 ASN B N 1
ATOM 2991 C CA . ASN A 1 233 ? 3.810 27.896 -30.307 1.00 33.76 234 ASN B CA 1
ATOM 2992 C C . ASN A 1 233 ? 4.565 26.628 -29.919 1.00 33.51 234 ASN B C 1
ATOM 2993 O O . ASN A 1 233 ? 3.979 25.560 -29.710 1.00 31.48 234 ASN B O 1
ATOM 3004 N N . TYR A 1 234 ? 5.882 26.763 -29.817 1.00 33.21 235 TYR B N 1
ATOM 3005 C CA . TYR A 1 234 ? 6.756 25.657 -29.472 1.00 30.65 235 TYR B CA 1
ATOM 3006 C C . TYR A 1 234 ? 7.825 26.179 -28.530 1.00 33.68 235 TYR B C 1
ATOM 3007 O O . TYR A 1 234 ? 8.376 27.259 -28.757 1.00 32.70 235 TYR B O 1
ATOM 3025 N N . MET A 1 235 ? 8.107 25.415 -27.473 1.00 30.76 236 MET B N 1
ATOM 3026 C CA . MET A 1 235 ? 9.108 25.778 -26.478 1.00 29.43 236 MET B CA 1
ATOM 3027 C C . MET A 1 235 ? 10.000 24.577 -26.199 1.00 26.83 236 MET B C 1
ATOM 3028 O O . MET A 1 235 ? 9.510 23.498 -25.844 1.00 26.76 236 MET B O 1
ATOM 3042 N N . ALA A 1 236 ? 11.307 24.766 -26.355 1.00 27.76 237 ALA B N 1
ATOM 3043 C CA . ALA A 1 236 ? 12.259 23.711 -26.055 1.00 26.74 237 ALA B CA 1
ATOM 3044 C C . ALA A 1 236 ? 12.305 23.494 -24.549 1.00 25.23 237 ALA B C 1
ATOM 3045 O O . ALA A 1 236 ? 12.379 24.456 -23.777 1.00 25.50 237 ALA B O 1
ATOM 3052 N N . VAL A 1 237 ? 12.222 22.229 -24.130 1.00 21.79 238 VAL B N 1
ATOM 3053 C CA . VAL A 1 237 ? 12.101 21.874 -22.723 1.00 19.00 238 VAL B CA 1
ATOM 3054 C C . VAL A 1 237 ? 13.214 20.944 -22.268 1.00 21.63 238 VAL B C 1
ATOM 3055 O O . VAL A 1 237 ? 13.209 20.487 -21.121 1.00 20.47 238 VAL B O 1
ATOM 3068 N N . GLY A 1 238 ? 14.194 20.679 -23.135 1.00 22.09 239 GLY B N 1
ATOM 3069 C CA . GLY A 1 238 ? 15.411 20.019 -22.717 1.00 22.87 239 GLY B CA 1
ATOM 3070 C C . GLY A 1 238 ? 16.235 19.515 -23.88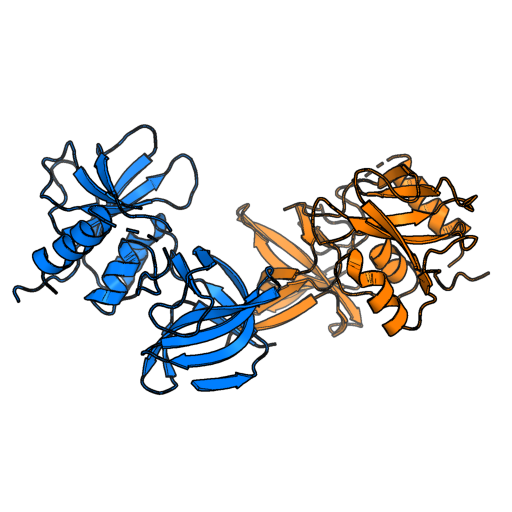7 1.00 24.23 239 GLY B C 1
ATOM 3071 O O . GLY A 1 238 ? 15.711 19.351 -24.995 1.00 22.04 239 GLY B O 1
ATOM 3075 N N . ASP A 1 239 ? 17.531 19.304 -23.668 1.00 23.82 240 ASP B N 1
ATOM 3076 C CA . ASP A 1 239 ? 18.363 18.673 -24.683 1.00 27.22 240 ASP B CA 1
ATOM 3077 C C . ASP A 1 239 ? 17.943 17.219 -24.864 1.00 26.05 240 ASP B C 1
ATOM 3078 O O . ASP A 1 239 ? 17.621 16.523 -23.896 1.00 24.93 240 ASP B O 1
ATOM 3087 N N . ALA A 1 240 ? 17.948 16.761 -26.110 1.00 29.54 241 ALA B N 1
ATOM 3088 C CA . ALA A 1 240 ? 17.421 15.448 -26.465 1.00 32.70 241 ALA B CA 1
ATOM 3089 C C . ALA A 1 240 ? 18.524 14.481 -26.876 1.00 32.57 241 ALA B C 1
ATOM 3090 O O . ALA A 1 240 ? 19.443 14.849 -27.616 1.00 33.12 241 ALA B O 1
ATOM 3097 N N . ASP A 1 241 ? 18.412 13.240 -26.397 1.00 28.57 242 ASP B N 1
ATOM 3098 C CA . ASP A 1 241 ? 19.102 12.071 -26.956 1.00 30.82 242 ASP B CA 1
ATOM 3099 C C . ASP A 1 241 ? 18.000 11.183 -27.535 1.00 29.48 242 ASP B C 1
ATOM 3100 O O . ASP A 1 241 ? 17.275 10.515 -26.791 1.00 27.08 242 ASP B O 1
ATOM 3109 N N . GLY A 1 242 ? 17.862 11.198 -28.853 1.00 30.59 243 GLY B N 1
ATOM 3110 C CA . GLY A 1 242 ? 16.721 10.552 -29.474 1.00 30.91 243 GLY B CA 1
ATOM 3111 C C . GLY A 1 242 ? 15.447 11.227 -29.006 1.00 34.35 243 GLY B C 1
ATOM 3112 O O . GLY A 1 242 ? 15.288 12.450 -29.112 1.00 31.17 243 GLY B O 1
ATOM 3116 N N . ASP A 1 243 ? 14.538 10.421 -28.461 1.00 29.06 244 ASP B N 1
ATOM 3117 C CA . ASP A 1 243 ? 13.265 10.887 -27.931 1.00 34.47 244 ASP B CA 1
ATOM 3118 C C . ASP A 1 243 ? 13.333 11.194 -26.439 1.00 32.66 244 ASP B C 1
ATOM 3119 O O . ASP A 1 243 ? 12.303 11.503 -25.829 1.00 32.98 244 ASP B O 1
ATOM 3128 N N . TYR A 1 244 ? 14.512 11.120 -25.840 1.00 29.67 245 TYR B N 1
ATOM 3129 C CA . TYR A 1 244 ? 14.658 11.259 -24.403 1.00 30.02 245 TYR B CA 1
ATOM 3130 C C . TYR A 1 244 ? 15.099 12.677 -24.057 1.00 30.94 245 TYR B C 1
ATOM 3131 O O . TYR A 1 244 ? 16.031 13.214 -24.669 1.00 27.95 245 TYR B O 1
ATOM 3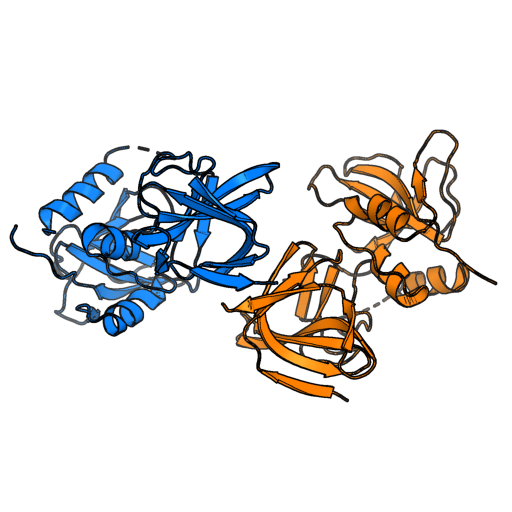149 N N . ASN A 1 245 ? 14.436 13.269 -23.066 1.00 27.79 246 ASN B N 1
ATOM 3150 C CA . ASN A 1 245 ? 14.856 14.547 -22.500 1.00 26.53 246 ASN B CA 1
ATOM 3151 C C . ASN A 1 245 ? 15.929 14.229 -21.468 1.00 26.12 246 ASN B C 1
ATOM 3152 O O . ASN A 1 245 ? 15.635 13.752 -20.374 1.00 27.19 246 ASN B O 1
ATOM 3163 N N . VAL A 1 246 ? 17.189 14.494 -21.814 1.00 26.37 247 VAL B N 1
ATOM 3164 C CA . VAL A 1 246 ? 18.304 14.134 -20.947 1.00 24.77 247 VAL B CA 1
ATOM 3165 C C . VAL A 1 246 ? 18.838 15.318 -20.157 1.00 24.02 247 VAL B C 1
ATOM 3166 O O . VAL A 1 246 ? 19.727 15.139 -19.316 1.00 27.05 247 VAL B O 1
ATOM 3179 N N . ASN A 1 247 ? 18.324 16.521 -20.393 1.00 25.86 248 ASN B N 1
ATOM 3180 C CA . ASN A 1 247 ? 18.755 17.709 -19.654 1.00 26.37 248 ASN B CA 1
ATOM 3181 C C . ASN A 1 247 ? 17.584 18.681 -19.607 1.00 22.07 248 ASN B C 1
ATOM 3182 O O . ASN A 1 247 ? 17.476 19.600 -20.430 1.00 22.23 248 ASN B O 1
ATOM 3193 N N . PRO A 1 248 ? 16.669 18.497 -18.652 1.00 24.64 249 PRO B N 1
ATOM 3194 C CA . PRO A 1 248 ? 15.396 19.230 -18.696 1.00 21.39 249 PRO B CA 1
ATOM 3195 C C . PRO A 1 248 ? 15.503 20.676 -18.239 1.00 21.87 249 PRO B C 1
ATOM 3196 O O . PRO A 1 248 ? 16.219 21.005 -17.288 1.00 21.18 249 PRO B O 1
ATOM 3207 N N . TYR A 1 249 ? 14.748 21.534 -18.937 1.00 21.90 250 TYR B N 1
ATOM 3208 C CA . TYR A 1 249 ? 14.570 22.940 -18.600 1.00 22.96 250 TYR B CA 1
ATOM 3209 C C . TYR A 1 249 ? 13.270 23.208 -17.858 1.00 23.68 250 TYR B C 1
ATOM 3210 O O . TYR A 1 249 ? 13.058 24.338 -17.388 1.00 22.49 250 TYR B O 1
ATOM 3228 N N . CYS A 1 250 ? 12.398 22.205 -17.773 1.00 23.19 251 CYS B N 1
ATOM 3229 C CA . CYS A 1 250 ? 11.058 22.325 -17.230 1.00 22.33 251 CYS B CA 1
ATOM 3230 C C . CYS A 1 250 ? 10.728 21.067 -16.445 1.00 23.67 251 CYS B C 1
ATOM 3231 O O . CYS A 1 250 ? 11.387 20.027 -16.576 1.00 19.18 251 CYS B O 1
ATOM 3239 N N . LYS A 1 251 ? 9.690 21.176 -15.627 1.00 23.29 252 LYS B N 1
ATOM 3240 C CA . LYS A 1 251 ? 9.000 20.010 -15.104 1.00 24.15 252 LYS B CA 1
ATOM 3241 C C . LYS A 1 251 ? 7.691 19.816 -15.858 1.00 24.64 252 LYS B C 1
ATOM 3242 O O . LYS A 1 251 ? 7.122 20.763 -16.409 1.00 21.75 252 LYS B O 1
ATOM 3261 N N . PHE A 1 252 ? 7.215 18.574 -15.869 1.00 23.39 253 PHE B N 1
ATOM 3262 C CA . PHE A 1 252 ? 6.097 18.172 -16.706 1.00 22.79 253 PHE B CA 1
ATOM 3263 C C . PHE A 1 252 ? 5.066 17.488 -15.826 1.00 24.30 253 PHE B C 1
ATOM 3264 O O . PHE A 1 252 ? 5.416 16.632 -15.008 1.00 24.38 253 PHE B O 1
ATOM 3281 N N . TYR A 1 253 ? 3.805 17.857 -16.014 1.00 24.40 254 TYR B N 1
ATOM 3282 C CA . TYR A 1 253 ? 2.696 17.325 -15.240 1.00 26.43 254 TYR B CA 1
ATOM 3283 C C . TYR A 1 253 ? 1.629 16.822 -16.199 1.00 25.39 254 TYR B C 1
ATOM 3284 O O . TYR A 1 253 ? 1.313 17.490 -17.183 1.00 26.28 254 TYR B O 1
ATOM 3302 N N . LEU A 1 254 ? 1.078 15.645 -15.904 1.00 24.57 255 LEU B N 1
ATOM 3303 C CA . LEU A 1 254 ? 0.120 14.972 -16.776 1.00 28.75 255 LEU B CA 1
ATOM 3304 C C . LEU A 1 254 ? -1.250 14.910 -16.114 1.00 25.33 255 LEU B C 1
ATOM 3305 O O . LEU A 1 254 ? -1.361 14.606 -14.919 1.00 22.60 255 LEU B O 1
ATOM 3321 N N . GLU A 1 255 ? -2.293 15.183 -16.897 1.00 27.28 256 GLU B N 1
ATOM 3322 C CA . GLU A 1 255 ? -3.634 15.257 -16.327 1.00 32.76 256 GLU B CA 1
ATOM 3323 C C . GLU A 1 255 ? -4.013 13.957 -15.634 1.00 34.91 256 GLU B C 1
ATOM 3324 O O . GLU A 1 255 ? -3.761 12.861 -16.143 1.00 31.11 256 GLU B O 1
ATOM 3336 N N . HIS A 1 256 ? -4.617 14.101 -14.456 1.00 39.45 257 HIS B N 1
ATOM 3337 C CA . HIS A 1 256 ? -5.185 12.998 -13.702 1.00 51.52 257 HIS B CA 1
ATOM 3338 C C . HIS A 1 256 ? -6.697 13.206 -13.542 1.00 55.32 257 HIS B C 1
ATOM 3339 O O . HIS A 1 256 ? -7.500 12.580 -14.240 1.00 61.29 257 HIS B O 1
ATOM 3353 N N . ALA B 1 1 ? -33.828 27.052 -4.040 1.00 38.65 2 ALA A N 1
ATOM 3354 C CA . ALA B 1 1 ? -33.612 28.447 -3.690 1.00 39.94 2 ALA A CA 1
ATOM 3355 C C . ALA B 1 1 ? -34.659 29.340 -4.375 1.00 39.96 2 ALA A C 1
ATOM 3356 O O . ALA B 1 1 ? -35.092 29.051 -5.491 1.00 40.94 2 ALA A O 1
ATOM 3362 N N . THR B 1 2 ? -35.055 30.424 -3.711 1.00 42.39 3 THR A N 1
ATOM 3363 C CA . THR B 1 2 ? -36.039 31.354 -4.249 1.00 41.85 3 THR A CA 1
ATOM 3364 C C . THR B 1 2 ? -35.360 32.613 -4.784 1.00 40.42 3 THR A C 1
ATOM 3365 O O . THR B 1 2 ? -34.247 32.968 -4.381 1.00 37.27 3 THR A O 1
ATOM 3376 N N . VAL B 1 3 ? -36.071 33.306 -5.681 1.00 36.55 4 VAL A N 1
ATOM 3377 C CA . VAL B 1 3 ? -35.572 34.572 -6.214 1.00 38.37 4 VAL A CA 1
ATOM 3378 C C . VAL B 1 3 ? -35.283 35.547 -5.080 1.00 38.05 4 VAL A C 1
ATOM 3379 O O . VAL B 1 3 ? -34.256 36.236 -5.081 1.00 35.20 4 VAL A O 1
ATOM 3392 N N . SER B 1 4 ? -36.191 35.630 -4.100 1.00 38.52 5 SER A N 1
ATOM 3393 C CA . SER B 1 4 ? -36.024 36.590 -3.009 1.00 42.46 5 SER A CA 1
ATOM 3394 C C . SER B 1 4 ? -34.820 36.245 -2.139 1.00 37.66 5 SER A C 1
ATOM 3395 O O . SER B 1 4 ? -34.093 37.137 -1.677 1.00 39.33 5 SER A O 1
ATOM 3403 N N . GLU B 1 5 ? -34.621 34.954 -1.886 1.00 37.07 6 GLU A N 1
ATOM 3404 C CA . GLU B 1 5 ? -33.456 34.471 -1.158 1.00 40.07 6 GLU A CA 1
ATOM 3405 C C . GLU B 1 5 ? -32.160 34.932 -1.814 1.00 37.10 6 GLU A C 1
ATOM 3406 O O . GLU B 1 5 ? -31.292 35.530 -1.165 1.00 32.41 6 GLU A O 1
ATOM 3418 N N . VAL B 1 6 ? -32.012 34.655 -3.109 1.00 34.52 7 VAL A N 1
ATOM 3419 C CA . VAL B 1 6 ? -30.764 34.961 -3.797 1.00 32.97 7 VAL A CA 1
ATOM 3420 C C . VAL B 1 6 ? -30.576 36.468 -3.925 1.00 31.30 7 VAL A C 1
ATOM 3421 O O . VAL B 1 6 ? -29.466 36.987 -3.738 1.00 29.97 7 VAL A O 1
ATOM 3434 N N . ILE B 1 7 ? -31.642 37.200 -4.254 1.00 33.84 8 ILE A N 1
ATOM 3435 C CA . ILE B 1 7 ? -31.493 38.644 -4.403 1.00 32.19 8 ILE A CA 1
ATOM 3436 C C . ILE B 1 7 ? -31.133 39.289 -3.070 1.00 35.29 8 ILE A C 1
ATOM 3437 O O . ILE B 1 7 ? -30.296 40.200 -3.008 1.00 32.78 8 ILE A O 1
ATOM 3453 N N . SER B 1 8 ? -31.767 38.840 -1.987 1.00 34.20 9 SER A N 1
ATOM 3454 C CA . SER B 1 8 ? -31.497 39.420 -0.677 1.00 34.03 9 SER A CA 1
ATOM 3455 C C . SER B 1 8 ? -30.072 39.120 -0.232 1.00 34.92 9 SER A C 1
ATOM 3456 O O . SER B 1 8 ? -29.418 39.966 0.391 1.00 35.13 9 SER A O 1
ATOM 3464 N N . TYR B 1 9 ? -29.569 37.920 -0.540 1.00 35.33 10 TYR A N 1
ATOM 3465 C CA . TYR B 1 9 ? -28.171 37.621 -0.247 1.00 32.44 10 TYR A CA 1
ATOM 3466 C C . TYR B 1 9 ? -27.256 38.660 -0.880 1.00 31.43 10 TYR A C 1
ATOM 3467 O O . TYR B 1 9 ? -26.382 39.230 -0.213 1.00 30.71 10 TYR A O 1
ATOM 3485 N N . TRP B 1 10 ? -27.473 38.953 -2.167 1.00 32.37 11 TRP A N 1
ATOM 3486 C CA . TRP B 1 10 ? -26.597 39.889 -2.867 1.00 32.45 11 TRP A CA 1
ATOM 3487 C C . TRP B 1 10 ? -26.805 41.318 -2.382 1.00 31.44 11 TRP A C 1
ATOM 3488 O O . TRP B 1 10 ? -25.841 42.087 -2.294 1.00 31.37 11 TRP A O 1
ATOM 3509 N N . ARG B 1 11 ? -28.046 41.700 -2.059 1.00 33.26 12 ARG A N 1
ATOM 3510 C CA . ARG B 1 11 ? -28.254 43.006 -1.437 1.00 35.48 12 ARG A CA 1
ATOM 3511 C C . ARG B 1 11 ? -27.476 43.113 -0.136 1.00 37.45 12 ARG A C 1
ATOM 3512 O O . ARG B 1 11 ? -26.906 44.169 0.174 1.00 37.40 12 ARG A O 1
ATOM 3533 N N . GLY B 1 12 ? -27.471 42.035 0.652 1.00 35.51 13 GLY A N 1
ATOM 3534 C CA . GLY B 1 12 ? -26.655 42.013 1.855 1.00 36.91 13 GLY A CA 1
ATOM 3535 C C . GLY B 1 12 ? -25.216 42.410 1.597 1.00 39.70 13 GLY A C 1
ATOM 3536 O O . GLY B 1 12 ? -24.661 43.266 2.289 1.00 43.31 13 GLY A O 1
ATOM 3540 N N . LEU B 1 13 ? -24.588 41.800 0.586 1.00 38.66 14 LEU A N 1
ATOM 3541 C CA . LEU B 1 13 ? -23.179 42.085 0.328 1.00 36.57 14 LEU A CA 1
ATOM 3542 C C . LEU B 1 13 ? -22.992 43.489 -0.237 1.00 41.10 14 LEU A C 1
ATOM 3543 O O . LEU B 1 13 ? -22.030 44.184 0.115 1.00 42.45 14 LEU A O 1
ATOM 3559 N N . ALA B 1 14 ? -23.897 43.927 -1.115 1.00 38.55 15 ALA A N 1
ATOM 3560 C CA . ALA B 1 14 ? -23.781 45.269 -1.674 1.00 38.24 15 ALA A CA 1
ATOM 3561 C C . ALA B 1 14 ? -23.945 46.335 -0.594 1.00 38.44 15 ALA A C 1
ATOM 3562 O O . ALA B 1 14 ? -23.235 47.346 -0.598 1.00 38.12 15 ALA A O 1
ATOM 3569 N N . ASP B 1 15 ? -24.877 46.126 0.339 1.00 40.32 16 ASP A N 1
ATOM 3570 C CA . ASP B 1 15 ? -25.139 47.130 1.369 1.00 42.98 16 ASP A CA 1
ATOM 3571 C C . ASP B 1 15 ? -23.933 47.333 2.280 1.00 48.47 16 ASP A C 1
ATOM 3572 O O . ASP B 1 15 ? -23.586 48.471 2.618 1.00 49.03 16 ASP A O 1
ATOM 3581 N N . THR B 1 16 ? -23.273 46.248 2.671 1.00 52.44 17 THR A N 1
ATOM 3582 C CA . THR B 1 16 ? -22.112 46.324 3.554 1.00 50.75 17 THR A CA 1
ATOM 3583 C C . THR B 1 16 ? -20.899 46.923 2.843 1.00 53.42 17 THR A C 1
ATOM 3584 O O . THR B 1 16 ? -20.636 46.622 1.676 1.00 55.47 17 THR A O 1
ATOM 3595 N N . LEU B 1 24 ? -12.645 40.278 3.219 1.00 51.34 25 LEU A N 1
ATOM 3596 C CA . LEU B 1 24 ? -11.610 39.256 3.067 1.00 52.41 25 LEU A CA 1
ATOM 3597 C C . LEU B 1 24 ? -11.921 38.007 3.897 1.00 52.13 25 LEU A C 1
ATOM 3598 O O . LEU B 1 24 ? -11.119 37.076 3.945 1.00 49.01 25 LEU A O 1
ATOM 3613 N N . ALA B 1 25 ? -13.091 37.991 4.539 1.00 50.07 26 ALA A N 1
ATOM 3614 C CA . ALA B 1 25 ? -13.609 36.804 5.210 1.00 47.75 26 ALA A CA 1
ATOM 3615 C C . ALA B 1 25 ? -14.852 36.260 4.516 1.00 39.28 26 ALA A C 1
ATOM 3616 O O . ALA B 1 25 ? -15.569 35.433 5.094 1.00 43.09 26 ALA A O 1
ATOM 3623 N N . TRP B 1 26 ? -15.123 36.713 3.293 1.00 40.88 27 TRP A N 1
ATOM 3624 C CA . TRP B 1 26 ? -16.218 36.175 2.492 1.00 42.54 27 TRP A CA 1
ATOM 3625 C C . TRP B 1 26 ? -16.128 34.655 2.401 1.00 36.06 27 TRP A C 1
ATOM 3626 O O . TRP B 1 26 ? -15.069 34.106 2.099 1.00 37.35 27 TRP A O 1
ATOM 3647 N N . GLY B 1 27 ? -17.252 33.983 2.641 1.00 35.02 28 GLY A N 1
ATOM 3648 C CA . GLY B 1 27 ? -17.300 32.542 2.797 1.00 34.88 28 GLY A CA 1
ATOM 3649 C C . GLY B 1 27 ? -17.576 31.724 1.552 1.00 33.83 28 GLY A C 1
ATOM 3650 O O . GLY B 1 27 ? -17.778 30.512 1.666 1.00 35.43 28 GLY A O 1
ATOM 3654 N N . TRP B 1 28 ? -17.589 32.333 0.369 1.00 35.41 29 TRP A N 1
ATOM 3655 C CA . TRP B 1 28 ? -17.706 31.603 -0.888 1.00 28.54 29 TRP A CA 1
ATOM 3656 C C . TRP B 1 28 ? -16.326 31.283 -1.465 1.00 29.35 29 TRP A C 1
ATOM 3657 O O . TRP B 1 28 ? -15.380 32.069 -1.338 1.00 29.67 29 TRP A O 1
ATOM 3678 N N . GLN B 1 29 ? -16.221 30.125 -2.124 1.00 26.98 30 GLN A N 1
ATOM 3679 C CA . GLN B 1 29 ? -14.968 29.767 -2.788 1.00 28.21 30 GLN A CA 1
ATOM 3680 C C . GLN B 1 29 ? -14.985 30.218 -4.253 1.00 23.80 30 GLN A C 1
ATOM 3681 O O . GLN B 1 29 ? -14.196 31.083 -4.651 1.00 23.49 30 GLN A O 1
ATOM 3695 N N . CYS B 1 30 ? -15.890 29.660 -5.052 1.00 23.01 31 CYS A N 1
ATOM 3696 C CA . CYS B 1 30 ? -16.216 30.250 -6.348 1.00 27.15 31 CYS A CA 1
ATOM 3697 C C . CYS B 1 30 ? -16.748 31.660 -6.117 1.00 27.38 31 CYS A C 1
ATOM 3698 O O . CYS B 1 30 ? -17.689 31.847 -5.337 1.00 26.35 31 CYS A O 1
ATOM 3706 N N . ALA B 1 31 ? -16.124 32.650 -6.770 1.00 24.21 32 ALA A N 1
ATOM 3707 C CA . ALA B 1 31 ? -16.121 34.022 -6.278 1.00 26.42 32 ALA A CA 1
ATOM 3708 C C . ALA B 1 31 ? -16.643 35.070 -7.260 1.00 26.39 32 ALA A C 1
ATOM 3709 O O . ALA B 1 31 ? -16.462 36.269 -7.013 1.00 28.28 32 ALA A O 1
ATOM 3716 N N . ASP B 1 32 ? -17.266 34.675 -8.356 1.00 24.98 33 ASP A N 1
ATOM 3717 C CA . ASP B 1 32 ? -17.981 35.616 -9.203 1.00 25.99 33 ASP A CA 1
ATOM 3718 C C . ASP B 1 32 ? -19.470 35.568 -8.859 1.00 27.62 33 ASP A C 1
ATOM 3719 O O . ASP B 1 32 ? -19.928 34.753 -8.050 1.00 24.19 33 ASP A O 1
ATOM 3728 N N . VAL B 1 33 ? -20.232 36.475 -9.472 1.00 24.20 34 VAL A N 1
ATOM 3729 C CA . VAL B 1 33 ? -21.661 36.545 -9.185 1.00 24.87 34 VAL A CA 1
ATOM 3730 C C . VAL B 1 33 ? -22.388 35.361 -9.795 1.00 23.24 34 VAL A C 1
ATOM 3731 O O . VAL B 1 33 ? -23.317 34.805 -9.196 1.00 24.69 34 VAL A O 1
ATOM 3744 N N . THR B 1 34 ? -22.024 34.991 -11.019 1.00 21.51 35 THR A N 1
ATOM 3745 C CA . THR B 1 34 ? -22.853 34.064 -11.774 1.00 22.80 35 THR A CA 1
ATOM 3746 C C . THR B 1 34 ? -22.525 32.607 -11.451 1.00 22.66 35 THR A C 1
ATOM 3747 O O . THR B 1 34 ? -23.404 31.863 -11.010 1.00 20.75 35 THR A O 1
ATOM 3758 N N . ASN B 1 35 ? -21.276 32.176 -11.651 1.00 23.05 36 ASN A N 1
ATOM 3759 C CA . ASN B 1 35 ? -20.967 30.808 -11.247 1.00 22.60 36 ASN A CA 1
ATOM 3760 C C . ASN B 1 35 ? -20.980 30.680 -9.734 1.00 22.92 36 ASN A C 1
ATOM 3761 O O . ASN B 1 35 ? -21.273 29.605 -9.202 1.00 26.25 36 ASN A O 1
ATOM 3772 N N . GLY B 1 36 ? -20.645 31.755 -9.027 1.00 22.84 37 GLY A N 1
ATOM 3773 C CA . GLY B 1 36 ? -20.801 31.745 -7.585 1.00 28.47 37 GLY A CA 1
ATOM 3774 C C . GLY B 1 36 ? -22.229 31.440 -7.173 1.00 26.36 37 GLY A C 1
ATOM 3775 O O . GLY B 1 36 ? -22.470 30.639 -6.268 1.00 25.57 37 GLY A O 1
ATOM 3779 N N . THR B 1 37 ? -23.196 32.062 -7.848 1.00 27.76 38 THR A N 1
ATOM 3780 C CA . THR B 1 37 ? -24.598 31.844 -7.507 1.00 26.72 38 THR A CA 1
ATOM 3781 C C . THR B 1 37 ? -25.067 30.452 -7.912 1.00 25.47 38 THR A C 1
ATOM 3782 O O . THR B 1 37 ? -25.755 29.770 -7.139 1.00 25.69 38 THR A O 1
ATOM 3793 N N . THR B 1 38 ? -24.737 30.011 -9.127 1.00 24.75 39 THR A N 1
ATOM 3794 C CA . THR B 1 38 ? -25.201 28.689 -9.535 1.00 25.13 39 THR A CA 1
ATOM 3795 C C . THR B 1 38 ? -24.567 27.594 -8.674 1.00 26.92 39 THR A C 1
ATOM 3796 O O . THR B 1 38 ? -25.238 26.622 -8.308 1.00 25.07 39 THR A O 1
ATOM 3807 N N . THR B 1 39 ? -23.285 27.743 -8.321 1.00 28.48 40 THR A N 1
ATOM 3808 C CA . THR B 1 39 ? -22.611 26.717 -7.528 1.00 28.25 40 THR A CA 1
ATOM 3809 C C . THR B 1 39 ? -23.192 26.649 -6.120 1.00 28.55 40 THR A C 1
ATOM 3810 O O . THR B 1 39 ? -23.539 25.567 -5.631 1.00 26.19 40 THR A O 1
ATOM 3821 N N . ASN B 1 40 ? -23.305 27.801 -5.456 1.00 26.44 41 ASN A N 1
ATOM 3822 C CA . ASN B 1 40 ? -23.615 27.831 -4.032 1.00 30.87 41 ASN A CA 1
ATOM 3823 C C . ASN B 1 40 ? -25.107 27.688 -3.742 1.00 30.29 41 ASN A C 1
ATOM 3824 O O . ASN B 1 40 ? -25.472 27.131 -2.700 1.00 34.40 41 ASN A O 1
ATOM 3835 N N . PHE B 1 41 ? -25.986 28.164 -4.629 1.00 30.80 42 PHE A N 1
ATOM 3836 C CA . PHE B 1 41 ? -27.424 28.047 -4.399 1.00 33.19 42 PHE A CA 1
ATOM 3837 C C . PHE B 1 41 ? -28.067 26.884 -5.142 1.00 29.95 42 PHE A C 1
ATOM 3838 O O . PHE B 1 41 ? -29.140 26.433 -4.733 1.00 36.15 42 PHE A O 1
ATOM 3855 N N . PHE B 1 42 ? -27.450 26.388 -6.219 1.00 30.88 43 PHE A N 1
ATOM 3856 C CA . PHE B 1 42 ? -28.071 25.368 -7.058 1.00 28.90 43 PHE A CA 1
ATOM 3857 C C . PHE B 1 42 ? -27.198 24.142 -7.309 1.00 27.16 43 PHE A C 1
ATOM 3858 O O . PHE B 1 42 ? -27.653 23.211 -7.981 1.00 30.43 43 PHE A O 1
ATOM 3875 N N . GLY B 1 43 ? -25.968 24.110 -6.800 1.00 29.14 44 GLY A N 1
ATOM 3876 C CA . GLY B 1 43 ? -25.118 22.950 -7.003 1.00 26.38 44 GLY A CA 1
ATOM 3877 C C . GLY B 1 43 ? -24.718 22.705 -8.441 1.00 31.53 44 GLY A C 1
ATOM 3878 O O . GLY B 1 43 ? -24.426 21.561 -8.808 1.00 28.36 44 GLY A O 1
ATOM 3882 N N . VAL B 1 44 ? -24.724 23.739 -9.279 1.00 27.40 45 VAL A N 1
ATOM 3883 C CA . VAL B 1 44 ? -24.371 23.614 -10.692 1.00 27.34 45 VAL A CA 1
ATOM 3884 C C . VAL B 1 44 ? -23.203 24.553 -10.951 1.00 26.85 45 VAL A C 1
ATOM 3885 O O . VAL B 1 44 ? -23.309 25.761 -10.706 1.00 26.61 45 VAL A O 1
ATOM 3898 N N . THR B 1 45 ? -22.076 23.994 -11.387 1.00 28.47 46 THR A N 1
ATOM 3899 C CA . THR B 1 45 ? -20.856 24.760 -11.618 1.00 26.38 46 THR A CA 1
ATOM 3900 C C . THR B 1 45 ? -20.660 24.974 -13.118 1.00 24.53 46 THR A C 1
ATOM 3901 O O . THR B 1 45 ? -20.840 24.053 -13.920 1.00 22.20 46 THR A O 1
ATOM 3912 N N . LEU B 1 46 ? -20.334 26.202 -13.487 1.00 20.99 47 LEU A N 1
ATOM 3913 C CA . LEU B 1 46 ? -20.109 26.604 -14.867 1.00 23.94 47 LEU A CA 1
ATOM 3914 C C . LEU B 1 46 ? -18.629 26.919 -15.066 1.00 23.06 47 LEU A C 1
ATOM 3915 O O . LEU B 1 46 ? -18.005 27.562 -14.216 1.00 24.52 47 LEU A O 1
ATOM 3931 N N . TRP B 1 47 ? -18.073 26.476 -16.184 1.00 20.96 48 TRP A N 1
ATOM 3932 C CA . TRP B 1 47 ? -16.668 26.703 -16.509 1.00 22.09 48 TRP A CA 1
ATOM 3933 C C . TRP B 1 47 ? -16.540 27.793 -17.565 1.00 22.07 48 TRP A C 1
ATOM 3934 O O . TRP B 1 47 ? -17.414 27.962 -18.415 1.00 24.15 48 TRP A O 1
ATOM 3955 N N . GLY B 1 48 ? -15.457 28.544 -17.494 1.00 20.87 49 GLY A N 1
ATOM 3956 C CA . GLY B 1 48 ? -15.152 29.550 -18.494 1.00 23.26 49 GLY A CA 1
ATOM 3957 C C . GLY B 1 48 ? -14.979 30.921 -17.877 1.00 20.82 49 GLY A C 1
ATOM 3958 O O . GLY B 1 48 ? -15.069 31.109 -16.665 1.00 20.56 49 GLY A O 1
ATOM 3962 N N . ASN B 1 49 ? -14.657 31.877 -18.746 1.00 22.22 50 ASN A N 1
ATOM 3963 C CA . ASN B 1 49 ? -14.803 33.286 -18.428 1.00 24.07 50 ASN A CA 1
ATOM 3964 C C . ASN B 1 49 ? -16.282 33.682 -18.459 1.00 21.83 50 ASN A C 1
ATOM 3965 O O . ASN B 1 49 ? -17.141 32.956 -18.960 1.00 21.12 50 ASN A O 1
ATOM 3976 N N . ALA B 1 50 ? -16.563 34.871 -17.925 1.00 21.38 51 ALA A N 1
ATOM 3977 C CA . ALA B 1 50 ? -17.913 35.417 -17.949 1.00 22.78 51 ALA A CA 1
ATOM 3978 C C . ALA B 1 50 ? -18.564 35.265 -19.326 1.00 22.81 51 ALA A C 1
ATOM 3979 O O . ALA B 1 50 ? -19.736 34.869 -19.443 1.00 21.55 51 ALA A O 1
ATOM 3986 N N . ILE B 1 51 ? -17.830 35.616 -20.383 1.00 22.14 52 ILE A N 1
ATOM 3987 C CA . ILE B 1 51 ? -18.389 35.611 -21.728 1.00 21.39 52 ILE A CA 1
ATOM 3988 C C . ILE B 1 51 ? -18.774 34.211 -22.187 1.00 26.54 52 ILE A C 1
ATOM 3989 O O . ILE B 1 51 ? -19.573 34.066 -23.123 1.00 20.96 52 ILE A O 1
ATOM 4005 N N . ASP B 1 52 ? -18.233 33.173 -21.539 1.00 21.65 53 ASP A N 1
ATOM 4006 C CA . ASP B 1 52 ? -18.516 31.783 -21.870 1.00 23.44 53 ASP A CA 1
ATOM 4007 C C . ASP B 1 52 ? -19.732 31.216 -21.143 1.00 23.03 53 ASP A C 1
ATOM 4008 O O . ASP B 1 52 ? -20.141 30.094 -21.443 1.00 23.09 53 ASP A O 1
ATOM 4017 N N . LEU B 1 53 ? -20.314 31.938 -20.187 1.00 23.83 54 LEU A N 1
ATOM 4018 C CA . LEU B 1 53 ? -21.195 31.277 -19.231 1.00 22.00 54 LEU A CA 1
ATOM 4019 C C . LEU B 1 53 ? -22.586 30.992 -19.779 1.00 23.90 54 LEU A C 1
ATOM 4020 O O . LEU B 1 53 ? -23.275 30.117 -19.245 1.00 22.11 54 LEU A O 1
ATOM 4036 N N . LEU B 1 54 ? -23.017 31.663 -20.844 1.00 27.70 55 LEU A N 1
ATOM 4037 C CA . LEU B 1 54 ? -24.264 31.237 -21.470 1.00 26.65 55 LEU A CA 1
ATOM 4038 C C . LEU B 1 54 ? -24.088 29.869 -22.131 1.00 25.45 55 LEU A C 1
ATOM 4039 O O . LEU B 1 54 ? -24.962 29.004 -22.018 1.00 24.01 55 LEU A O 1
ATOM 4055 N N . ASP B 1 55 ? -22.966 29.656 -22.825 1.00 26.12 56 ASP A N 1
ATOM 4056 C CA . ASP B 1 55 ? -22.684 28.343 -23.408 1.00 27.27 56 ASP A CA 1
ATOM 4057 C C . ASP B 1 55 ? -22.568 27.267 -22.326 1.00 24.11 56 ASP A C 1
ATOM 4058 O O . ASP B 1 55 ? -23.095 26.162 -22.472 1.00 25.77 56 ASP A O 1
ATOM 4067 N N . SER B 1 56 ? -21.849 27.559 -21.246 1.00 25.86 57 SER A N 1
ATOM 4068 C CA . SER B 1 56 ? -21.678 26.560 -20.196 1.00 26.57 57 SER A CA 1
ATOM 4069 C C . SER B 1 56 ? -22.996 26.280 -19.495 1.00 26.20 57 SER A C 1
ATOM 4070 O O . SER B 1 56 ? -23.290 25.131 -19.160 1.00 25.94 57 SER A O 1
ATOM 4078 N N . ALA B 1 57 ? -23.808 27.318 -19.279 1.00 24.19 58 ALA A N 1
ATOM 4079 C CA . ALA B 1 57 ? -25.131 27.122 -18.694 1.00 25.84 58 ALA A CA 1
ATOM 4080 C C . ALA B 1 57 ? -25.997 26.213 -19.562 1.00 27.51 58 ALA A C 1
ATOM 4081 O O . ALA B 1 57 ? -26.676 25.319 -19.043 1.00 27.41 58 ALA A O 1
ATOM 4088 N N . LYS B 1 58 ? -26.000 26.427 -20.885 1.00 28.33 59 LYS A N 1
ATOM 4089 C CA . LYS B 1 58 ? -26.763 25.541 -21.768 1.00 30.20 59 LYS A CA 1
ATOM 4090 C C . LYS B 1 58 ? -26.273 24.106 -21.664 1.00 27.49 59 LYS A C 1
ATOM 4091 O O . LYS B 1 58 ? -27.076 23.168 -21.609 1.00 32.51 59 LYS A O 1
ATOM 4110 N N . ALA B 1 59 ? -24.952 23.915 -21.636 1.00 27.77 60 ALA A N 1
ATOM 4111 C CA . ALA B 1 59 ? -24.389 22.571 -21.600 1.00 27.83 60 ALA A CA 1
ATOM 4112 C C . ALA B 1 59 ? -24.726 21.863 -20.295 1.00 30.75 60 ALA A C 1
ATOM 4113 O O . ALA B 1 59 ? -24.799 20.633 -20.261 1.00 32.07 60 ALA A O 1
ATOM 4120 N N . GLN B 1 60 ? -24.935 22.619 -19.221 1.00 30.26 61 GLN A N 1
ATOM 4121 C CA . GLN B 1 60 ? -25.350 22.070 -17.940 1.00 29.46 61 GLN A CA 1
ATOM 4122 C C . GLN B 1 60 ? -26.869 22.039 -17.772 1.00 30.87 61 GLN A C 1
ATOM 4123 O O . GLN B 1 60 ? -27.353 21.845 -16.654 1.00 34.60 61 GLN A O 1
ATOM 4137 N N . GLY B 1 61 ? -27.627 22.244 -18.844 1.00 27.43 62 GLY A N 1
ATOM 4138 C CA . GLY B 1 61 ? -29.065 22.131 -18.788 1.00 31.99 62 GLY A CA 1
ATOM 4139 C C . GLY B 1 61 ? -29.811 23.302 -18.185 1.00 32.77 62 GLY A C 1
ATOM 4140 O O . GLY B 1 61 ? -31.000 23.154 -17.869 1.00 29.38 62 GLY A O 1
ATOM 4144 N N . LEU B 1 62 ? -29.170 24.455 -18.002 1.00 29.95 63 LEU A N 1
ATOM 4145 C CA . LEU B 1 62 ? -29.897 25.588 -17.446 1.00 27.91 63 LEU A CA 1
ATOM 4146 C C . LEU B 1 62 ? -30.650 26.334 -18.541 1.00 27.44 63 LEU A C 1
ATOM 4147 O O . LEU B 1 62 ? -30.387 26.177 -19.737 1.00 29.38 63 LEU A O 1
ATOM 4163 N N . GLU B 1 63 ? -31.596 27.165 -18.106 1.00 29.51 64 GLU A N 1
ATOM 4164 C CA . GLU B 1 63 ? -32.379 27.990 -19.016 1.00 29.57 64 GLU A CA 1
ATOM 4165 C C . GLU B 1 63 ? -31.558 29.209 -19.423 1.00 24.71 64 GLU A C 1
ATOM 4166 O O . GLU B 1 63 ? -31.126 29.986 -18.561 1.00 25.12 64 GLU A O 1
ATOM 4178 N N . VAL B 1 64 ? -31.365 29.391 -20.727 1.00 23.55 65 VAL A N 1
ATOM 4179 C CA . VAL B 1 64 ? -30.609 30.522 -21.259 1.00 26.25 65 VAL A CA 1
ATOM 4180 C C . VAL B 1 64 ? -31.459 31.264 -22.284 1.00 23.02 65 VAL A C 1
ATOM 4181 O O . VAL B 1 64 ? -32.005 30.649 -23.205 1.00 23.72 65 VAL A O 1
ATOM 4194 N N . ILE B 1 65 ? -31.503 32.589 -22.167 1.00 23.93 66 ILE A N 1
ATOM 4195 C CA . ILE B 1 65 ? -32.311 33.439 -23.032 1.00 24.22 66 ILE A CA 1
ATOM 4196 C C . ILE B 1 65 ? -31.423 34.533 -23.609 1.00 22.45 66 ILE A C 1
ATOM 4197 O O . ILE B 1 65 ? -30.729 35.231 -22.862 1.00 22.19 66 ILE A O 1
ATOM 4213 N N . TYR B 1 66 ? -31.446 34.680 -24.932 1.00 19.13 67 TYR A N 1
ATOM 4214 C CA . TYR B 1 66 ? -30.629 35.669 -25.619 1.00 21.81 67 TYR A CA 1
ATOM 4215 C C . TYR B 1 66 ? -31.394 36.969 -25.828 1.00 21.98 67 TYR A C 1
ATOM 4216 O O . TYR B 1 66 ? -32.600 36.962 -26.089 1.00 22.13 67 TYR A O 1
ATOM 4234 N N . ASP B 1 67 ? -30.678 38.085 -25.692 1.00 21.89 68 ASP A N 1
ATOM 4235 C CA . ASP B 1 67 ? -31.281 39.406 -25.832 1.00 23.08 68 ASP A CA 1
ATOM 4236 C C . ASP B 1 67 ? -31.824 39.642 -27.232 1.00 23.48 68 ASP A C 1
ATOM 4237 O O . ASP B 1 67 ? -31.159 39.358 -28.232 1.00 22.80 68 ASP A O 1
ATOM 4246 N N . ALA B 1 68 ? -33.023 40.217 -27.295 1.00 21.72 69 ALA A N 1
ATOM 4247 C CA . ALA B 1 68 ? -33.674 40.530 -28.559 1.00 24.04 69 ALA A CA 1
ATOM 4248 C C . ALA B 1 68 ? -34.804 41.529 -28.297 1.00 24.48 69 ALA A C 1
ATOM 4249 O O . ALA B 1 68 ? -35.237 41.700 -27.151 1.00 20.32 69 ALA A O 1
ATOM 4256 N N . PRO B 1 69 ? -35.307 42.191 -29.336 1.00 22.09 70 PRO A N 1
ATOM 4257 C CA . PRO B 1 69 ? -36.392 43.162 -29.130 1.00 26.92 70 PRO A CA 1
ATOM 4258 C C . PRO B 1 69 ? -37.596 42.517 -28.461 1.00 24.75 70 PRO A C 1
ATOM 4259 O O . PRO B 1 69 ? -38.070 41.455 -28.878 1.00 25.18 70 PRO A O 1
ATOM 4270 N N . GLY B 1 70 ? -38.072 43.164 -27.397 1.00 25.38 71 GLY A N 1
ATOM 4271 C CA . GLY B 1 70 ? -39.196 42.687 -26.615 1.00 28.01 71 GLY A CA 1
ATOM 4272 C C . GLY B 1 70 ? -38.895 41.530 -25.695 1.00 29.62 71 GLY A C 1
ATOM 4273 O O . GLY B 1 70 ? -39.789 41.105 -24.947 1.00 28.23 71 GLY A O 1
ATOM 4277 N N . ILE B 1 71 ? -37.681 40.995 -25.734 1.00 24.42 72 ILE A N 1
ATOM 4278 C CA . ILE B 1 71 ? -37.266 39.897 -24.868 1.00 22.86 72 ILE A CA 1
ATOM 4279 C C . ILE B 1 71 ? -36.367 40.516 -23.806 1.00 23.99 72 ILE A C 1
ATOM 4280 O O . ILE B 1 71 ? -35.199 40.839 -24.072 1.00 23.09 72 ILE A O 1
ATOM 4296 N N . ASN B 1 72 ? -36.899 40.680 -22.602 1.00 24.59 73 ASN A N 1
ATOM 4297 C CA . ASN B 1 72 ? -36.213 41.425 -21.561 1.00 26.24 73 ASN A CA 1
ATOM 4298 C C . ASN B 1 72 ? -36.059 40.586 -20.302 1.00 27.25 73 ASN A C 1
ATOM 4299 O O . ASN B 1 72 ? -36.902 39.729 -20.014 1.00 28.68 73 ASN A O 1
ATOM 4310 N N . PRO B 1 73 ? -35.011 40.835 -19.519 1.00 25.97 74 PRO A N 1
ATOM 4311 C CA . PRO B 1 73 ? -34.727 39.987 -18.359 1.00 25.67 74 PRO A CA 1
ATOM 4312 C C . PRO B 1 73 ? -35.596 40.333 -17.155 1.00 31.04 74 PRO A C 1
ATOM 4313 O O . PRO B 1 73 ? -36.195 41.410 -17.066 1.00 28.37 74 PRO A O 1
ATOM 4324 N N . LYS B 1 74 ? -35.628 39.384 -16.209 1.00 29.87 75 LYS A N 1
ATOM 4325 C CA . LYS B 1 74 ? -36.427 39.443 -14.992 1.00 29.14 75 LYS A CA 1
ATOM 4326 C C . LYS B 1 74 ? -35.546 39.404 -13.751 1.00 32.26 75 LYS A C 1
ATOM 4327 O O . LYS B 1 74 ? -34.399 38.948 -13.786 1.00 26.73 75 LYS A O 1
ATOM 4346 N N . ALA B 1 75 ? -36.119 39.858 -12.637 1.00 27.88 76 ALA A N 1
ATOM 4347 C CA . ALA B 1 75 ? -35.486 39.683 -11.340 1.00 31.76 76 ALA A CA 1
ATOM 4348 C C . ALA B 1 75 ? -35.006 38.243 -11.169 1.00 27.53 76 ALA A C 1
ATOM 4349 O O . ALA B 1 75 ? -35.739 37.288 -11.452 1.00 29.19 76 ALA A O 1
ATOM 4356 N N . GLY B 1 76 ? -33.759 38.091 -10.739 1.00 28.23 77 GLY A N 1
ATOM 4357 C CA . GLY B 1 76 ? -33.162 36.791 -10.531 1.00 28.37 77 GLY A CA 1
ATOM 4358 C C . GLY B 1 76 ? -32.302 36.302 -11.687 1.00 33.45 77 GLY A C 1
ATOM 4359 O O . GLY B 1 76 ? -31.525 35.356 -11.506 1.00 28.35 77 GLY A O 1
ATOM 4363 N N . ASP B 1 77 ? -32.432 36.906 -12.867 1.00 30.68 78 ASP A N 1
ATOM 4364 C CA . ASP B 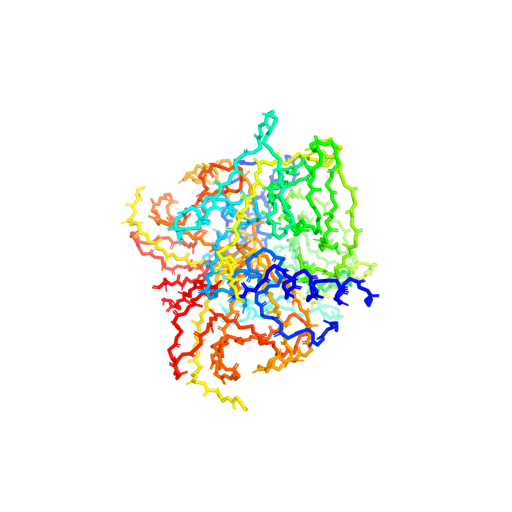1 77 ? -31.643 36.492 -14.016 1.00 26.43 78 ASP A CA 1
ATOM 4365 C C . ASP B 1 77 ? -30.193 36.934 -13.866 1.00 26.02 78 ASP A C 1
ATOM 4366 O O . ASP B 1 77 ? -29.887 37.947 -13.233 1.00 22.43 78 ASP A O 1
ATOM 4375 N N . LEU B 1 78 ? -29.303 36.148 -14.464 1.00 23.54 79 LEU A N 1
ATOM 4376 C CA . LEU B 1 78 ? -27.862 36.374 -14.429 1.00 22.13 79 LEU A CA 1
ATOM 4377 C C . LEU B 1 78 ? -27.414 36.734 -15.840 1.00 21.21 79 LEU A C 1
ATOM 4378 O O . LEU B 1 78 ? -27.451 35.886 -16.734 1.00 19.71 79 LEU A O 1
ATOM 4394 N N . PHE B 1 79 ? -26.981 37.979 -16.036 1.00 21.83 80 PHE A N 1
ATOM 4395 C CA . PHE B 1 79 ? -26.695 38.473 -17.372 1.00 21.63 80 PHE A CA 1
ATOM 4396 C C . PHE B 1 79 ? -25.249 38.198 -17.764 1.00 22.33 80 PHE A C 1
ATOM 4397 O O . PHE B 1 79 ? -24.350 38.132 -16.920 1.00 18.35 80 PHE A O 1
ATOM 4414 N N . VAL B 1 80 ? -25.036 38.034 -19.065 1.00 22.08 81 VAL A N 1
ATOM 4415 C CA . VAL B 1 80 ? -23.700 37.980 -19.642 1.00 21.62 81 VAL A CA 1
ATOM 4416 C C . VAL B 1 80 ? -23.563 39.115 -20.643 1.00 22.21 81 VAL A C 1
ATOM 4417 O O . VAL B 1 80 ? -24.446 39.315 -21.487 1.00 22.65 81 VAL A O 1
ATOM 4430 N N . MET B 1 81 ? -22.438 39.826 -20.569 1.00 19.32 82 MET A N 1
ATOM 4431 C CA . MET B 1 81 ? -22.176 41.036 -21.338 1.00 21.18 82 MET A CA 1
ATOM 4432 C C . MET B 1 81 ? -20.886 40.862 -22.127 1.00 21.63 82 MET A C 1
ATOM 4433 O O . MET B 1 81 ? -19.867 40.451 -21.562 1.00 22.60 82 MET A O 1
ATOM 4447 N N . PHE B 1 82 ? -20.937 41.158 -23.429 1.00 21.14 83 PHE A N 1
ATOM 4448 C CA . PHE B 1 82 ? -19.731 41.288 -24.244 1.00 21.65 83 PHE A CA 1
ATOM 4449 C C . PHE B 1 82 ? -19.023 42.604 -23.928 1.00 22.19 83 PHE A C 1
ATOM 4450 O O . PHE B 1 82 ? -19.662 43.659 -23.876 1.00 20.75 83 PHE A O 1
ATOM 4467 N N . THR B 1 83 ? -17.704 42.547 -23.727 1.00 21.45 84 THR A N 1
ATOM 4468 C CA . THR B 1 83 ? -16.910 43.705 -23.313 1.00 19.76 84 THR A CA 1
ATOM 4469 C C . THR B 1 83 ? -15.949 44.128 -24.421 1.00 20.78 84 THR A C 1
ATOM 4470 O O . THR B 1 83 ? -15.268 43.288 -25.015 1.00 20.56 84 THR A O 1
ATOM 4481 N N . TYR B 1 84 ? -15.895 45.441 -24.686 1.00 21.98 85 TYR A N 1
ATOM 4482 C CA . TYR B 1 84 ? -15.014 45.984 -25.719 1.00 25.61 85 TYR A CA 1
ATOM 4483 C C . TYR B 1 84 ? -13.561 46.066 -25.258 1.00 22.39 85 TYR A C 1
ATOM 4484 O O . TYR B 1 84 ? -12.640 45.914 -26.068 1.00 23.59 85 TYR A O 1
ATOM 4502 N N . GLY B 1 85 ? -13.334 46.373 -23.985 1.00 24.80 86 GLY A N 1
ATOM 4503 C CA . GLY B 1 85 ? -11.989 46.687 -23.532 1.00 28.25 86 GLY A CA 1
ATOM 4504 C C . GLY B 1 85 ? -11.126 45.495 -23.213 1.00 27.57 86 GLY A C 1
ATOM 4505 O O . GLY B 1 85 ? -9.932 45.663 -22.950 1.00 25.59 86 GLY A O 1
ATOM 4509 N N . HIS B 1 86 ? -11.700 44.301 -23.242 1.00 27.33 87 HIS A N 1
ATOM 4510 C CA . HIS B 1 86 ? -10.995 43.063 -22.940 1.00 25.36 87 HIS A CA 1
ATOM 4511 C C . HIS B 1 86 ? -11.903 41.909 -23.362 1.00 25.70 87 HIS A C 1
ATOM 4512 O O . HIS B 1 86 ? -13.117 42.094 -23.461 1.00 22.66 87 HIS A O 1
ATOM 4526 N N . PRO B 1 87 ? -11.345 40.728 -23.617 1.00 23.47 88 PRO A N 1
ATOM 4527 C CA . PRO B 1 87 ? -12.138 39.631 -24.196 1.00 25.66 88 PRO A CA 1
ATOM 4528 C C . PRO B 1 87 ? -12.864 38.737 -23.198 1.00 20.05 88 PRO A C 1
ATOM 4529 O O . PRO B 1 87 ? -13.404 37.708 -23.612 1.00 24.43 88 PRO A O 1
ATOM 4540 N N . TYR B 1 88 ? -12.893 39.066 -21.909 1.00 24.46 89 TYR A N 1
ATOM 4541 C CA . TYR B 1 88 ? -13.377 38.111 -20.911 1.00 23.81 89 TYR A CA 1
ATOM 4542 C C . TYR B 1 88 ? -14.865 38.240 -20.605 1.00 23.93 89 TYR A C 1
ATOM 4543 O O . TYR B 1 88 ? -15.434 37.331 -19.988 1.00 21.16 89 TYR A O 1
ATOM 4561 N N . GLY B 1 89 ? -15.512 39.328 -21.030 1.00 23.54 90 GLY A N 1
ATOM 4562 C CA . GLY B 1 89 ? -16.911 39.540 -20.715 1.00 23.30 90 GLY A CA 1
ATOM 4563 C C . GLY B 1 89 ? -17.123 40.011 -19.292 1.00 22.57 90 GLY A C 1
ATOM 4564 O O . GLY B 1 89 ? -16.197 40.163 -18.497 1.00 22.56 90 GLY A O 1
ATOM 4568 N N . HIS B 1 90 ? -18.400 40.216 -18.967 1.00 22.55 91 HIS A N 1
ATOM 4569 C CA . HIS B 1 90 ? -18.821 40.684 -17.657 1.00 22.66 91 HIS A CA 1
ATOM 4570 C C . HIS B 1 90 ? -20.170 40.038 -17.353 1.00 21.90 91 HIS A C 1
ATOM 4571 O O . HIS B 1 90 ? -20.904 39.639 -18.264 1.00 19.21 91 HIS A O 1
ATOM 4585 N N . THR B 1 91 ? -20.466 39.879 -16.065 1.00 21.05 92 THR A N 1
ATOM 4586 C CA . THR B 1 91 ? -21.696 39.230 -15.635 1.00 21.86 92 THR A CA 1
ATOM 4587 C C . THR B 1 91 ? -22.217 39.962 -14.404 1.00 23.49 92 THR A C 1
ATOM 4588 O O . THR B 1 91 ? -21.555 40.848 -13.863 1.00 23.67 92 THR A O 1
ATOM 4599 N N . GLY B 1 92 ? -23.429 39.613 -13.985 1.00 25.01 93 GLY A N 1
ATOM 4600 C CA . GLY B 1 92 ? -23.996 40.150 -12.757 1.00 25.56 93 GLY A CA 1
ATOM 4601 C C . GLY B 1 92 ? -25.387 39.591 -12.561 1.00 26.19 93 GLY A C 1
ATOM 4602 O O . GLY B 1 92 ? -25.892 38.829 -13.395 1.00 23.59 93 GLY A O 1
ATOM 4606 N N . ILE B 1 93 ? -26.022 39.988 -11.450 1.00 23.23 94 ILE A N 1
ATOM 4607 C CA . ILE B 1 93 ? -27.377 39.537 -11.142 1.00 23.01 94 ILE A CA 1
ATOM 4608 C C . ILE B 1 93 ? -28.341 40.706 -11.293 1.00 23.37 94 ILE A C 1
ATOM 4609 O O . ILE B 1 93 ? -28.080 41.816 -10.808 1.00 25.42 94 ILE A O 1
ATOM 4625 N N . ILE B 1 94 ? -29.445 40.444 -11.977 1.00 23.98 95 ILE A N 1
ATOM 4626 C CA . ILE B 1 94 ? -30.506 41.419 -12.208 1.00 26.15 95 ILE A CA 1
ATOM 4627 C C . ILE B 1 94 ? -31.478 41.340 -11.034 1.00 27.37 95 ILE A C 1
ATOM 4628 O O . ILE B 1 94 ? -31.992 40.262 -10.721 1.00 27.64 95 ILE A O 1
ATOM 4644 N N . ILE B 1 95 ? -31.701 42.470 -10.359 1.00 26.52 96 ILE A N 1
ATOM 4645 C CA . ILE B 1 95 ? -32.443 42.492 -9.101 1.00 28.03 96 ILE A CA 1
ATOM 4646 C C . ILE B 1 95 ? -33.836 43.095 -9.257 1.00 31.70 96 ILE A C 1
ATOM 4647 O O . ILE B 1 95 ? -34.514 43.322 -8.251 1.00 29.95 96 ILE A O 1
ATOM 4663 N N . ALA B 1 96 ? -34.276 43.375 -10.485 1.00 29.01 97 ALA A N 1
ATOM 4664 C CA . ALA B 1 96 ? -35.643 43.819 -10.737 1.00 32.61 97 ALA A CA 1
ATOM 4665 C C . ALA B 1 96 ? -35.974 43.548 -12.195 1.00 28.85 97 ALA A C 1
ATOM 4666 O O . ALA B 1 96 ? -35.092 43.601 -13.057 1.00 30.85 97 ALA A O 1
ATOM 4673 N N . ASP B 1 97 ? -37.252 43.274 -12.469 1.00 28.74 98 ASP A N 1
ATOM 4674 C CA . ASP B 1 97 ? -37.700 43.097 -13.846 1.00 27.60 98 ASP A CA 1
ATOM 4675 C C . ASP B 1 97 ? -37.311 44.315 -14.680 1.00 28.99 98 ASP A C 1
ATOM 4676 O O . ASP B 1 97 ? -37.380 45.457 -14.210 1.00 29.15 98 ASP A O 1
ATOM 4685 N N . SER B 1 98 ? -36.884 44.067 -15.917 1.00 27.53 99 SER A N 1
ATOM 4686 C CA . SER B 1 98 ? -36.406 45.117 -16.809 1.00 26.15 99 SER A CA 1
ATOM 4687 C C . SER B 1 98 ? -37.480 45.544 -17.807 1.00 25.22 99 SER A C 1
ATOM 4688 O O . SER B 1 98 ? -38.230 44.712 -18.329 1.00 27.01 99 SER A O 1
ATOM 4696 N N . ASP B 1 99 ? -37.519 46.844 -18.097 1.00 26.82 100 ASP A N 1
ATOM 4697 C CA . ASP B 1 99 ? -38.388 47.398 -19.130 1.00 25.75 100 ASP A CA 1
ATOM 4698 C C . ASP B 1 99 ? -37.772 47.337 -20.524 1.00 27.99 100 ASP A C 1
ATOM 4699 O O . ASP B 1 99 ? -38.406 47.790 -21.486 1.00 25.37 100 ASP A O 1
ATOM 4708 N N . GLY B 1 100 ? -36.564 46.784 -20.666 1.00 24.98 101 GLY A N 1
ATOM 4709 C CA . GLY B 1 100 ? -35.878 46.765 -21.945 1.00 26.59 101 GLY A CA 1
ATOM 4710 C C . GLY B 1 100 ? -35.003 47.968 -22.246 1.00 24.20 101 GLY A C 1
ATOM 4711 O O . GLY B 1 100 ? -34.406 48.022 -23.331 1.00 26.08 101 GLY A O 1
ATOM 4715 N N . TYR B 1 101 ? -34.874 48.919 -21.322 1.00 23.08 102 TYR A N 1
ATOM 4716 C CA . TYR B 1 101 ? -34.054 50.097 -21.584 1.00 23.34 102 TYR A CA 1
ATOM 4717 C C . TYR B 1 101 ? -32.993 50.294 -20.511 1.00 24.13 102 TYR A C 1
ATOM 4718 O O . TYR B 1 101 ? -31.875 50.727 -20.814 1.00 25.30 102 TYR A O 1
ATOM 4736 N N . THR B 1 102 ? -33.308 49.953 -19.263 1.00 22.88 103 THR A N 1
ATOM 4737 C CA . THR B 1 102 ? -32.295 49.860 -18.227 1.00 24.08 103 THR A CA 1
ATOM 4738 C C . THR B 1 102 ? -32.411 48.510 -17.533 1.00 27.50 103 THR A C 1
ATOM 4739 O O . THR B 1 102 ? -33.451 47.845 -17.577 1.00 21.63 103 THR A O 1
ATOM 4750 N N . ILE B 1 103 ? -31.313 48.122 -16.888 1.00 25.62 104 ILE A N 1
ATOM 4751 C CA . ILE B 1 103 ? -31.254 46.924 -16.062 1.00 26.78 104 ILE A CA 1
ATOM 4752 C C . ILE B 1 103 ? -30.674 47.317 -14.715 1.00 23.84 104 ILE A C 1
ATOM 4753 O O . ILE B 1 103 ? -29.632 47.980 -14.646 1.00 23.82 104 ILE A O 1
ATOM 4769 N N . GLN B 1 104 ? -31.362 46.930 -13.654 1.00 23.84 105 GLN A N 1
ATOM 4770 C CA . GLN B 1 104 ? -30.897 47.146 -12.296 1.00 27.54 105 GLN A CA 1
ATOM 4771 C C . GLN B 1 104 ? -30.205 45.881 -11.821 1.00 23.64 105 GLN A C 1
ATOM 4772 O O . GLN B 1 104 ? -30.791 44.796 -11.867 1.00 21.51 105 GLN A O 1
ATOM 4786 N N . THR B 1 105 ? -28.960 46.020 -11.380 1.00 27.07 106 THR A N 1
ATOM 4787 C CA . THR B 1 105 ? -28.131 44.854 -11.127 1.00 24.84 106 THR A CA 1
ATOM 4788 C C . THR B 1 105 ? -27.344 45.029 -9.838 1.00 29.52 106 THR A C 1
ATOM 4789 O O . THR B 1 105 ? -27.254 46.124 -9.272 1.00 25.26 106 THR A O 1
ATOM 4800 N N . ILE B 1 106 ? -26.757 43.918 -9.392 1.00 27.04 107 ILE A N 1
ATOM 4801 C CA . ILE B 1 106 ? -25.633 43.929 -8.469 1.00 27.45 107 ILE A CA 1
ATOM 4802 C C . ILE B 1 106 ? -24.462 43.256 -9.178 1.00 29.19 107 ILE A C 1
ATOM 4803 O O . ILE B 1 106 ? -24.629 42.194 -9.794 1.00 25.62 107 ILE A O 1
ATOM 4819 N N . GLU B 1 107 ? -23.295 43.900 -9.124 1.00 29.37 108 GLU A N 1
ATOM 4820 C CA . GLU B 1 107 ? -22.113 43.495 -9.877 1.00 31.69 108 GLU A CA 1
ATOM 4821 C C . GLU B 1 107 ? -20.867 43.687 -9.026 1.00 31.88 108 GLU A C 1
ATOM 4822 O O . GLU B 1 107 ? -20.864 44.440 -8.049 1.00 32.13 108 GLU A O 1
ATOM 4834 N N . GLN B 1 108 ? -19.795 43.013 -9.431 1.00 31.01 109 GLN A N 1
ATOM 4835 C CA . GLN B 1 108 ? -18.475 43.218 -8.838 1.00 31.84 109 GLN A CA 1
ATOM 4836 C C . GLN B 1 108 ? -17.663 44.249 -9.619 1.00 32.20 109 GLN A C 1
ATOM 4837 O O . GLN B 1 108 ? -17.875 44.412 -10.816 1.00 36.07 109 GLN A O 1
ATOM 4851 N N . GLY B 1 128 ? -12.020 39.206 -8.869 1.00 31.09 129 GLY A N 1
ATOM 4852 C CA . GLY B 1 128 ? -13.406 39.329 -8.404 1.00 38.92 129 GLY A CA 1
ATOM 4853 C C . GLY B 1 128 ? -13.713 40.748 -7.899 1.00 46.84 129 GLY A C 1
ATOM 4854 O O . GLY B 1 128 ? -13.617 41.717 -8.668 1.00 46.55 129 GLY A O 1
ATOM 4857 N N . GLY B 1 129 ? -14.102 40.881 -6.626 1.00 40.63 130 GLY A N 1
ATOM 4858 C CA . GLY B 1 129 ? -14.249 42.191 -6.021 1.00 43.40 130 GLY A CA 1
ATOM 4859 C C . GLY B 1 129 ? -15.506 42.458 -5.200 1.00 38.26 130 GLY A C 1
ATOM 4860 O O . GLY B 1 129 ? -16.413 41.624 -5.079 1.00 36.61 130 GLY A O 1
ATOM 4864 N N . PRO B 1 130 ? -15.568 43.653 -4.611 1.00 40.24 131 PRO A N 1
ATOM 4865 C CA . PRO B 1 130 ? -16.743 44.022 -3.808 1.00 43.03 131 PRO A CA 1
ATOM 4866 C C . PRO B 1 130 ? -17.994 44.162 -4.662 1.00 34.41 131 PRO A C 1
ATOM 4867 O O . PRO B 1 130 ? -17.940 44.622 -5.806 1.00 34.15 131 PRO A O 1
ATOM 4878 N N . ALA B 1 131 ? -19.129 43.774 -4.088 1.00 32.20 132 ALA A N 1
ATOM 4879 C CA . ALA B 1 131 ? -20.407 43.863 -4.780 1.00 36.52 132 ALA A CA 1
ATOM 4880 C C . ALA B 1 131 ? -20.982 45.273 -4.659 1.00 35.65 132 ALA A C 1
ATOM 4881 O O . ALA B 1 131 ? -20.762 45.971 -3.666 1.00 39.11 132 ALA A O 1
ATOM 4888 N N . ARG B 1 132 ? -21.706 45.703 -5.690 1.00 33.82 133 ARG A N 1
ATOM 4889 C CA . ARG B 1 132 ? -22.255 47.052 -5.658 1.00 32.77 133 ARG A CA 1
ATOM 4890 C C . ARG B 1 132 ? -23.471 47.141 -6.573 1.00 34.08 133 ARG A C 1
ATOM 4891 O O . ARG B 1 132 ? -23.638 46.350 -7.508 1.00 30.09 133 ARG A O 1
ATOM 4912 N N . TYR B 1 133 ? -24.329 48.115 -6.273 1.00 33.46 134 TYR A N 1
ATOM 4913 C CA . TYR B 1 133 ? -25.498 48.389 -7.098 1.00 30.55 134 TYR A CA 1
ATOM 4914 C C . TYR B 1 133 ? -25.089 49.118 -8.368 1.00 27.97 134 TYR A C 1
ATOM 4915 O O . TYR B 1 133 ? -24.254 50.030 -8.340 1.00 23.71 134 TYR A O 1
ATOM 4933 N N . VAL B 1 134 ? -25.651 48.680 -9.493 1.00 27.78 135 VAL A N 1
ATOM 4934 C CA . VAL B 1 134 ? -25.402 49.301 -10.790 1.00 25.68 135 VAL A CA 1
ATOM 4935 C C . VAL B 1 134 ? -26.715 49.350 -11.568 1.00 27.73 135 VAL A C 1
ATOM 4936 O O . VAL B 1 134 ? -27.545 48.441 -11.466 1.00 26.95 135 VAL A O 1
ATOM 4949 N N . THR B 1 135 ? -26.909 50.416 -12.342 1.00 26.58 136 THR A N 1
ATOM 4950 C CA . THR B 1 135 ? -27.935 50.445 -13.378 1.00 25.00 136 THR A CA 1
ATOM 4951 C C . THR B 1 135 ? -27.247 50.742 -14.699 1.00 26.08 136 THR A C 1
ATOM 4952 O O . THR B 1 135 ? -26.474 51.701 -14.802 1.00 28.66 136 THR A O 1
ATOM 4963 N N . ARG B 1 136 ? -27.540 49.928 -15.709 1.00 23.61 137 ARG A N 1
ATOM 4964 C CA . ARG B 1 136 ? -26.886 50.035 -17.001 1.00 29.76 137 ARG A CA 1
ATOM 4965 C C . ARG B 1 136 ? -27.936 49.949 -18.097 1.00 22.79 137 ARG A C 1
ATOM 4966 O O . ARG B 1 136 ? -29.030 49.421 -17.897 1.00 22.52 137 ARG A O 1
ATOM 4987 N N . ALA B 1 137 ? -27.594 50.519 -19.249 1.00 23.91 138 ALA A N 1
ATOM 4988 C CA . ALA B 1 137 ? -28.340 50.296 -20.477 1.00 24.96 138 ALA A CA 1
ATOM 4989 C C . ALA B 1 137 ? -27.970 48.935 -21.070 1.00 24.25 138 ALA A C 1
ATOM 4990 O O . ALA B 1 137 ? -27.083 48.236 -20.576 1.00 21.14 138 ALA A O 1
ATOM 4997 N N . PHE B 1 138 ? -28.660 48.549 -22.147 1.00 24.00 139 PHE A N 1
ATOM 4998 C CA . PHE B 1 138 ? -28.366 47.280 -22.817 1.00 24.48 139 PHE A CA 1
ATOM 4999 C C . PHE B 1 138 ? -27.130 47.362 -23.698 1.00 24.51 139 PHE A C 1
ATOM 5000 O O . PHE B 1 138 ? -26.578 46.322 -24.070 1.00 22.78 139 PHE A O 1
ATOM 5017 N N . SER B 1 139 ? -26.688 48.572 -24.035 1.00 22.26 140 SER A N 1
ATOM 5018 C CA . SER B 1 139 ? -25.509 48.776 -24.865 1.00 26.33 140 SER A CA 1
ATOM 5019 C C . SER B 1 139 ? -24.922 50.136 -24.507 1.00 26.55 140 SER A C 1
ATOM 5020 O O . SER B 1 139 ? -25.663 51.125 -24.460 1.00 25.52 140 SER A O 1
ATOM 5028 N N . ASP B 1 140 ? -23.616 50.196 -24.257 1.00 25.32 141 ASP A N 1
ATOM 5029 C CA . ASP B 1 140 ? -22.994 51.445 -23.799 1.00 23.47 141 ASP A CA 1
ATOM 5030 C C . ASP B 1 140 ? -21.541 51.500 -24.270 1.00 23.05 141 ASP A C 1
ATOM 5031 O O . ASP B 1 140 ? -21.163 50.838 -25.244 1.00 25.69 141 ASP A O 1
ATOM 5040 N N . GLY B 1 141 ? -20.727 52.317 -23.590 1.00 25.16 142 GLY A N 1
ATOM 5041 C CA . GLY B 1 141 ? -19.334 52.495 -23.965 1.00 24.25 142 GLY A CA 1
ATOM 5042 C C . GLY B 1 141 ? -18.449 51.314 -23.618 1.00 24.83 142 GLY A C 1
ATOM 5043 O O . GLY B 1 141 ? -17.349 51.201 -24.165 1.00 24.22 142 GLY A O 1
ATOM 5047 N N . ASP B 1 142 ? -18.901 50.449 -22.711 1.00 22.46 143 ASP A N 1
ATOM 5048 C CA . ASP B 1 142 ? -18.130 49.309 -22.237 1.00 28.10 143 ASP A CA 1
ATOM 5049 C C . ASP B 1 142 ? -18.466 47.996 -22.935 1.00 23.40 143 ASP A C 1
ATOM 5050 O O . ASP B 1 142 ? -17.637 47.077 -22.903 1.00 25.85 143 ASP A O 1
ATOM 5059 N N . GLY B 1 143 ? -19.650 47.867 -23.525 1.00 22.55 144 GLY A N 1
ATOM 5060 C CA . GLY B 1 143 ? -20.060 46.605 -24.119 1.00 23.99 144 GLY A CA 1
ATOM 5061 C C . GLY B 1 143 ? -21.567 46.559 -24.319 1.00 23.91 144 GLY A C 1
ATOM 5062 O O . GLY B 1 143 ? -22.231 47.599 -24.385 1.00 22.83 144 GLY A O 1
ATOM 5066 N N . TYR B 1 144 ? -22.081 45.336 -24.472 1.00 21.95 145 TYR A N 1
ATOM 5067 C CA . TYR B 1 144 ? -23.518 45.149 -24.647 1.00 23.34 145 TYR A CA 1
ATOM 5068 C C . TYR B 1 144 ? -23.951 43.799 -24.087 1.00 25.01 145 TYR A C 1
ATOM 5069 O O . TYR B 1 144 ? -23.166 42.839 -24.009 1.00 20.94 145 TYR A O 1
ATOM 5087 N N . ILE B 1 145 ? -25.237 43.731 -23.749 1.00 20.38 146 ILE A N 1
ATOM 5088 C CA . ILE B 1 145 ? -25.836 42.541 -23.148 1.00 21.75 146 ILE A CA 1
ATOM 5089 C C . ILE B 1 145 ? -26.087 41.496 -24.222 1.00 22.85 146 ILE A C 1
ATOM 5090 O O . ILE B 1 145 ? -26.765 41.761 -25.227 1.00 21.80 146 ILE A O 1
ATOM 5106 N N . VAL B 1 146 ? -25.576 40.289 -23.988 1.00 21.48 147 VAL A N 1
ATOM 5107 C CA . VAL B 1 146 ? -25.743 39.179 -24.925 1.00 18.63 147 VAL A CA 1
ATOM 5108 C C . VAL B 1 146 ? -26.990 38.373 -24.605 1.00 17.82 147 VAL A C 1
ATOM 5109 O O . VAL B 1 146 ? -27.712 37.953 -25.513 1.00 19.93 147 VAL A O 1
ATOM 5122 N N . GLY B 1 147 ? -27.213 38.107 -23.323 1.00 17.61 148 GLY A N 1
ATOM 5123 C CA . GLY B 1 147 ? -28.309 37.265 -22.887 1.00 19.92 148 GLY A CA 1
ATOM 5124 C C . GLY B 1 147 ? -28.192 37.015 -21.397 1.00 20.28 148 GLY A C 1
ATOM 5125 O O . GLY B 1 147 ? -27.391 37.653 -20.711 1.00 20.59 148 GLY A O 1
ATOM 5129 N N . TRP B 1 148 ? -29.005 36.080 -20.902 1.00 20.17 149 TRP A N 1
ATOM 5130 C CA . TRP B 1 148 ? -29.004 35.833 -19.468 1.00 22.06 149 TRP A CA 1
ATOM 5131 C C . TRP B 1 148 ? -29.338 34.377 -19.170 1.00 23.76 149 TRP A C 1
ATOM 5132 O O . TRP B 1 148 ? -29.926 33.660 -19.986 1.00 24.80 149 TRP A O 1
ATOM 5153 N N . ILE B 1 149 ? -28.890 33.941 -17.997 1.00 24.50 150 ILE A N 1
ATOM 5154 C CA . ILE B 1 149 ? -29.267 32.661 -17.410 1.00 23.66 150 ILE A CA 1
ATOM 5155 C C . ILE B 1 149 ? -30.446 32.886 -16.474 1.00 25.81 150 ILE A C 1
ATOM 5156 O O . ILE B 1 149 ? -30.430 33.820 -15.661 1.00 25.78 150 ILE A O 1
ATOM 5172 N N . ARG B 1 150 ? -31.455 32.013 -16.549 1.00 24.98 151 ARG A N 1
ATOM 5173 C CA . ARG B 1 150 ? -32.545 32.022 -15.572 1.00 26.07 151 ARG A CA 1
ATOM 5174 C C . ARG B 1 150 ? -32.420 30.787 -14.685 1.00 26.85 151 ARG A C 1
ATOM 5175 O O . ARG B 1 150 ? -32.786 29.676 -15.110 1.00 29.68 151 ARG A O 1
ATOM 5196 N N . PRO B 1 151 ? -31.875 30.908 -13.479 1.00 24.85 152 PRO A N 1
ATOM 5197 C CA . PRO B 1 151 ? -31.712 29.739 -12.617 1.00 29.45 152 PRO A CA 1
ATOM 5198 C C . PRO B 1 151 ? -33.052 29.093 -12.314 1.00 33.50 152 PRO A C 1
ATOM 5199 O O . PRO B 1 151 ? -34.100 29.752 -12.382 1.00 34.14 152 PRO A O 1
ATOM 5210 N N . PRO B 1 152 ? -33.063 27.721 -11.939 1.00 33.80 153 PRO A N 1
ATOM 5211 C CA . PRO B 1 152 ? -34.328 27.011 -11.656 1.00 36.84 153 PRO A CA 1
ATOM 5212 C C . PRO B 1 152 ? -34.854 27.331 -10.260 1.00 36.88 153 PRO A C 1
ATOM 5213 O O . PRO B 1 152 ? -34.920 26.491 -9.354 1.00 35.05 153 PRO A O 1
ATOM 5224 N N . TYR B 1 153 ? -35.219 28.596 -10.069 1.00 31.95 154 TYR A N 1
ATOM 5225 C CA . TYR B 1 153 ? -35.757 29.038 -8.794 1.00 38.46 154 TYR A CA 1
ATOM 5226 C C . TYR B 1 153 ? -37.005 28.236 -8.441 1.00 44.51 154 TYR A C 1
ATOM 5227 O O . TYR B 1 153 ? -37.743 27.774 -9.316 1.00 37.51 154 TYR A O 1
ATOM 5245 N N . SER B 1 154 ? -37.231 28.065 -7.143 1.00 45.01 155 SER A N 1
ATOM 5246 C CA . SER B 1 154 ? -38.411 27.381 -6.643 1.00 51.11 155 SER A CA 1
ATOM 5247 C C . SER B 1 154 ? -39.276 28.379 -5.885 1.00 55.10 155 SER A C 1
ATOM 5248 O O . SER B 1 154 ? -38.886 29.528 -5.653 1.00 48.88 155 SER A O 1
ATOM 5256 N N . ASP B 1 155 ? -40.448 27.911 -5.458 1.00 61.56 156 ASP A N 1
ATOM 5257 C CA . ASP B 1 155 ? -41.359 28.750 -4.691 1.00 64.26 156 ASP A CA 1
ATOM 5258 C C . ASP B 1 155 ? -41.093 28.737 -3.192 1.00 67.47 156 ASP A C 1
ATOM 5259 O O . ASP B 1 155 ? -41.690 29.547 -2.474 1.00 69.13 156 ASP A O 1
ATOM 5268 N N . THR B 1 156 ? -40.220 27.864 -2.696 1.00 67.00 157 THR A N 1
ATOM 5269 C CA . THR B 1 156 ? -39.951 27.847 -1.261 1.00 66.67 157 THR A CA 1
ATOM 5270 C C . THR B 1 156 ? -38.729 27.004 -0.899 1.00 68.14 157 THR A C 1
ATOM 5271 O O . THR B 1 156 ? -38.663 25.812 -1.202 1.00 73.87 157 THR A O 1
ATOM 5282 N N . ARG B 1 171 ? -8.038 18.759 7.462 1.00 36.81 172 ARG A N 1
ATOM 5283 C CA . ARG B 1 171 ? -7.301 17.502 7.457 1.00 38.44 172 ARG A CA 1
ATOM 5284 C C . ARG B 1 171 ? -6.472 17.359 6.180 1.00 40.22 172 ARG A C 1
ATOM 5285 O O . ARG B 1 171 ? -7.022 17.420 5.075 1.00 38.29 172 ARG A O 1
ATOM 5305 N N . LYS B 1 172 ? -5.165 17.124 6.312 1.00 34.62 173 LYS A N 1
ATOM 5306 C CA . LYS B 1 172 ? -4.341 16.900 5.131 1.00 34.47 173 LYS A CA 1
ATOM 5307 C C . LYS B 1 172 ? -4.591 15.507 4.576 1.00 34.10 173 LYS A C 1
ATOM 5308 O O . LYS B 1 172 ? -4.549 14.518 5.312 1.00 38.76 173 LYS A O 1
ATOM 5327 N N . LEU B 1 173 ? -4.847 15.433 3.271 1.00 31.34 174 LEU A N 1
ATOM 5328 C CA . LEU B 1 173 ? -5.078 14.157 2.614 1.00 31.55 174 LEU A CA 1
ATOM 5329 C C . LEU B 1 173 ? -3.785 13.519 2.151 1.00 37.70 174 LEU A C 1
ATOM 5330 O O . LEU B 1 173 ? -3.608 12.304 2.295 1.00 35.78 174 LEU A O 1
ATOM 5346 N N . LYS B 1 174 ? -2.880 14.317 1.592 1.00 31.93 175 LYS A N 1
ATOM 5347 C CA . LYS B 1 174 ? -1.685 13.752 0.992 1.00 32.44 175 LYS A CA 1
ATOM 5348 C C . LYS B 1 174 ? -0.740 14.866 0.559 1.00 35.33 175 LYS A C 1
ATOM 5349 O O . LYS B 1 174 ? -1.168 15.984 0.235 1.00 29.34 175 LYS A O 1
ATOM 5368 N N . ASP B 1 175 ? 0.548 14.540 0.564 1.00 32.75 176 ASP A N 1
ATOM 5369 C CA . ASP B 1 175 ? 1.529 15.296 -0.197 1.00 30.10 176 ASP A CA 1
ATOM 5370 C C . ASP B 1 175 ? 1.453 14.862 -1.655 1.00 32.36 176 ASP A C 1
ATOM 5371 O O . ASP B 1 175 ? 1.264 13.679 -1.956 1.00 32.11 176 ASP A O 1
ATOM 5380 N N . GLU B 1 176 ? 1.556 15.830 -2.565 1.00 30.82 177 GLU A N 1
ATOM 5381 C CA . GLU B 1 176 ? 1.403 15.543 -3.986 1.00 31.57 177 GLU A CA 1
ATOM 5382 C C . GLU B 1 176 ? 2.026 16.679 -4.781 1.00 32.83 177 GLU A C 1
ATOM 5383 O O . GLU B 1 176 ? 1.761 17.848 -4.491 1.00 29.46 177 GLU A O 1
ATOM 5395 N N . VAL B 1 177 ? 2.824 16.340 -5.790 1.00 28.44 178 VAL A N 1
ATOM 5396 C CA . VAL B 1 177 ? 3.487 17.328 -6.635 1.00 27.07 178 VAL A CA 1
ATOM 5397 C C . VAL B 1 177 ? 2.612 17.503 -7.869 1.00 26.35 178 VAL A C 1
ATOM 5398 O O . VAL B 1 177 ? 2.635 16.679 -8.784 1.00 26.48 178 VAL A O 1
ATOM 5411 N N . GLY B 1 178 ? 1.859 18.607 -7.919 1.00 26.70 179 GLY A N 1
ATOM 5412 C CA . GLY B 1 178 ? 0.884 18.800 -8.970 1.00 23.57 179 GLY A CA 1
ATOM 5413 C C . GLY B 1 178 ? 0.831 20.233 -9.466 1.00 23.11 179 GLY A C 1
ATOM 5414 O O . GLY B 1 178 ? 1.486 21.141 -8.934 1.00 21.57 179 GLY A O 1
ATOM 5418 N N . THR B 1 179 ? 0.056 20.412 -10.534 1.00 22.89 180 THR A N 1
ATOM 5419 C CA . THR B 1 179 ? -0.355 21.733 -10.974 1.00 21.18 180 THR A CA 1
ATOM 5420 C C . THR B 1 179 ? -1.868 21.756 -11.126 1.00 23.33 180 THR A C 1
ATOM 5421 O O . THR B 1 179 ? -2.495 20.746 -11.467 1.00 21.96 180 THR A O 1
ATOM 5432 N N . PHE B 1 180 ? -2.448 22.919 -10.845 1.00 19.72 181 PHE A N 1
ATOM 5433 C CA . PHE B 1 180 ? -3.861 23.148 -11.075 1.00 19.14 181 PHE A CA 1
ATOM 5434 C C . PHE B 1 180 ? -4.031 24.051 -12.288 1.00 18.91 181 PHE A C 1
ATOM 5435 O O . PHE B 1 180 ? -3.129 24.817 -12.657 1.00 19.51 181 PHE A O 1
ATOM 5452 N N . GLU B 1 181 ? -5.192 23.921 -12.915 1.00 19.23 182 GLU A N 1
ATOM 5453 C CA . GLU B 1 181 ? -5.680 24.862 -13.907 1.00 20.98 182 GLU A CA 1
ATOM 5454 C C . GLU B 1 181 ? -7.090 25.278 -13.495 1.00 22.75 182 GLU A C 1
ATOM 5455 O O . GLU B 1 181 ? -7.982 24.430 -13.408 1.00 19.13 182 GLU A O 1
ATOM 5467 N N . VAL B 1 182 ? -7.286 26.575 -13.242 1.00 22.56 183 VAL A N 1
ATOM 5468 C CA . VAL B 1 182 ? -8.576 27.080 -12.774 1.00 23.09 183 VAL A CA 1
ATOM 5469 C C . VAL B 1 182 ? -9.565 27.048 -13.935 1.00 20.77 183 VAL A C 1
ATOM 5470 O O . VAL B 1 182 ? -9.300 27.604 -15.002 1.00 20.56 183 VAL A O 1
ATOM 5483 N N . MET B 1 183 ? -10.701 26.375 -13.744 1.00 20.09 184 MET A N 1
ATOM 5484 C CA . MET B 1 183 ? -11.702 26.275 -14.804 1.00 21.14 184 MET A CA 1
ATOM 5485 C C . MET B 1 183 ? -12.958 27.102 -14.551 1.00 20.86 184 MET A C 1
ATOM 5486 O O . MET B 1 183 ? -13.807 27.194 -15.447 1.00 19.45 184 MET A O 1
ATOM 5500 N N . VAL B 1 184 ? -13.101 27.701 -13.375 1.00 23.96 185 VAL A N 1
ATOM 5501 C CA . VAL B 1 184 ? -14.240 28.569 -13.070 1.00 21.66 185 VAL A CA 1
ATOM 5502 C C . VAL B 1 184 ? -13.832 30.012 -13.343 1.00 21.22 185 VAL A C 1
ATOM 5503 O O . VAL B 1 184 ? -12.630 30.304 -13.465 1.00 22.74 185 VAL A O 1
ATOM 5516 N N . PRO B 1 185 ? -14.792 30.944 -13.430 1.00 20.41 186 PRO A N 1
ATOM 5517 C CA . PRO B 1 185 ? -14.428 32.344 -13.695 1.00 20.99 186 PRO A CA 1
ATOM 5518 C C . PRO B 1 185 ? -13.505 32.935 -12.658 1.00 18.84 186 PRO A C 1
ATOM 5519 O O . PRO B 1 185 ? -12.587 33.689 -13.008 1.00 20.31 186 PRO A O 1
ATOM 5530 N N . ALA B 1 186 ? -13.711 32.595 -11.388 1.00 21.54 187 ALA A N 1
ATOM 5531 C CA . ALA B 1 186 ? -13.054 33.270 -10.275 1.00 24.45 187 ALA A CA 1
ATOM 5532 C C . ALA B 1 186 ? -13.026 32.330 -9.080 1.00 20.55 187 ALA A C 1
ATOM 5533 O O . ALA B 1 186 ? -14.024 31.667 -8.785 1.00 21.92 187 ALA A O 1
ATOM 5540 N N . LEU B 1 187 ? -11.892 32.295 -8.387 1.00 23.07 188 LEU A N 1
ATOM 5541 C CA . LEU B 1 187 ? -11.683 31.356 -7.288 1.00 25.21 188 LEU A CA 1
ATOM 5542 C C . LEU B 1 187 ? -10.847 32.031 -6.213 1.00 23.79 188 LEU A C 1
ATOM 5543 O O . LEU B 1 187 ? -9.749 32.516 -6.490 1.00 25.07 188 LEU A O 1
ATOM 5559 N N . ASN B 1 188 ? -11.378 32.098 -4.999 1.00 23.56 189 ASN A N 1
ATOM 5560 C CA . ASN B 1 188 ? -10.645 32.700 -3.896 1.00 27.18 189 ASN A CA 1
ATOM 5561 C C . ASN B 1 188 ? -9.504 31.808 -3.427 1.00 25.13 189 ASN A C 1
ATOM 5562 O O . ASN B 1 188 ? -9.600 30.577 -3.434 1.00 25.46 189 ASN A O 1
ATOM 5573 N N . VAL B 1 189 ? -8.427 32.463 -2.994 1.00 25.92 190 VAL A N 1
ATOM 5574 C CA . VAL B 1 189 ? -7.270 31.829 -2.366 1.00 29.06 190 VAL A CA 1
ATOM 5575 C C . VAL B 1 189 ? -7.137 32.395 -0.957 1.00 29.43 190 VAL A C 1
ATOM 5576 O O . VAL B 1 189 ? -7.234 33.614 -0.761 1.00 29.30 190 VAL A O 1
ATOM 5589 N N . ARG B 1 190 ? -6.916 31.520 0.020 1.00 28.75 191 ARG A N 1
ATOM 5590 C CA . ARG B 1 190 ? -6.952 31.925 1.419 1.00 31.23 191 ARG A CA 1
ATOM 5591 C C . ARG B 1 190 ? -5.645 31.583 2.130 1.00 37.44 191 ARG A C 1
ATOM 5592 O O . ARG B 1 190 ? -4.876 30.714 1.707 1.00 31.63 191 ARG A O 1
ATOM 5613 N N . ARG B 1 191 ? -5.430 32.260 3.255 1.00 40.18 192 ARG A N 1
ATOM 5614 C CA . ARG B 1 191 ? -4.254 32.055 4.088 1.00 42.50 192 ARG A CA 1
ATOM 5615 C C . ARG B 1 191 ? -4.476 30.992 5.152 1.00 44.01 192 ARG A C 1
ATOM 5616 O O . ARG B 1 191 ? -3.517 30.579 5.814 1.00 46.34 192 ARG A O 1
ATOM 5637 N N . GLU B 1 192 ? -5.711 30.539 5.315 1.00 44.16 193 GLU A N 1
ATOM 5638 C CA . GLU B 1 192 ? -6.122 29.573 6.316 1.00 46.18 193 GLU A CA 1
ATOM 5639 C C . GLU B 1 192 ? -7.033 28.566 5.630 1.00 46.10 193 GLU A C 1
ATOM 5640 O O . GLU B 1 192 ? -7.780 28.935 4.715 1.00 45.78 193 GLU A O 1
ATOM 5652 N N . PRO B 1 193 ? -6.994 27.286 6.028 1.00 46.53 194 PRO A N 1
ATOM 5653 C CA . PRO B 1 193 ? -7.754 26.272 5.269 1.00 46.47 194 PRO A CA 1
ATOM 5654 C C . PRO B 1 193 ? -9.219 26.146 5.673 1.00 51.86 194 PRO A C 1
ATOM 5655 O O . PRO B 1 193 ? -9.798 25.047 5.653 1.00 45.21 194 PRO A O 1
ATOM 5666 N N . SER B 1 194 ? -9.859 27.283 5.925 1.00 49.51 195 SER A N 1
ATOM 5667 C CA . SER B 1 194 ? -11.223 27.308 6.418 1.00 45.30 195 SER A CA 1
ATOM 5668 C C . SER B 1 194 ? -12.142 28.087 5.489 1.00 44.17 195 SER A C 1
ATOM 5669 O O . SER B 1 194 ? -11.713 28.918 4.686 1.00 41.15 195 SER A O 1
ATOM 5677 N N . LEU B 1 195 ? -13.425 27.774 5.619 1.00 42.96 196 LEU A N 1
ATOM 5678 C CA . LEU B 1 195 ? -14.501 28.400 4.870 1.00 44.19 196 LEU A CA 1
ATOM 5679 C C . LEU B 1 195 ? -14.288 29.910 4.771 1.00 43.60 196 LEU A C 1
ATOM 5680 O O . LEU B 1 195 ? -14.451 30.498 3.695 1.00 40.61 196 LEU A O 1
ATOM 5696 N N . ASN B 1 196 ? -13.899 30.544 5.882 1.00 42.22 197 ASN A N 1
ATOM 5697 C CA . ASN B 1 196 ? -13.814 31.996 5.967 1.00 38.32 197 ASN A CA 1
ATOM 5698 C C . ASN B 1 196 ? -12.383 32.480 6.169 1.00 41.29 197 ASN A C 1
ATOM 5699 O O . ASN B 1 196 ? -12.178 33.600 6.649 1.00 41.31 197 ASN A O 1
ATOM 5710 N N . GLY B 1 197 ? -11.391 31.670 5.800 1.00 40.15 198 GLY A N 1
ATOM 5711 C CA . GLY B 1 197 ? -10.008 32.088 5.957 1.00 39.77 198 GLY A CA 1
ATOM 5712 C C . GLY B 1 197 ? -9.687 33.326 5.141 1.00 35.48 198 GLY A C 1
ATOM 5713 O O . GLY B 1 197 ? -10.250 33.558 4.072 1.00 38.22 198 GLY A O 1
ATOM 5717 N N . GLU B 1 198 ? -8.761 34.131 5.661 1.00 39.93 199 GLU A N 1
ATOM 5718 C CA . GLU B 1 198 ? -8.420 35.407 5.041 1.00 38.60 199 GLU A CA 1
ATOM 5719 C C . GLU B 1 198 ? -8.068 35.228 3.569 1.00 41.20 199 GLU A C 1
ATOM 5720 O O . GLU B 1 198 ? -7.215 34.409 3.216 1.00 39.31 199 GLU A O 1
ATOM 5732 N N . ILE B 1 199 ? -8.697 36.036 2.721 1.00 36.84 200 ILE A N 1
ATOM 5733 C CA . ILE B 1 199 ? -8.496 35.954 1.278 1.00 34.23 200 ILE A CA 1
ATOM 5734 C C . ILE B 1 199 ? -7.257 36.752 0.901 1.00 36.77 200 ILE A C 1
ATOM 5735 O O . ILE B 1 199 ? -7.117 37.922 1.278 1.00 38.86 200 ILE A O 1
ATOM 5751 N N . VAL B 1 200 ? -6.352 36.116 0.156 1.00 30.80 201 VAL A N 1
ATOM 5752 C CA . VAL B 1 200 ? -5.106 36.743 -0.272 1.00 33.90 201 VAL A CA 1
ATOM 5753 C C . VAL B 1 200 ? -4.964 36.814 -1.785 1.00 31.04 201 VAL A C 1
ATOM 5754 O O . VAL B 1 200 ? -4.039 37.479 -2.269 1.00 33.18 201 VAL A O 1
ATOM 5767 N N . ALA B 1 201 ? -5.816 36.138 -2.552 1.00 33.02 202 ALA A N 1
ATOM 5768 C CA . ALA B 1 201 ? -5.831 36.305 -3.999 1.00 29.97 202 ALA A CA 1
ATOM 5769 C C . ALA B 1 201 ? -7.159 35.786 -4.530 1.00 25.62 202 ALA A C 1
ATOM 5770 O O . ALA B 1 201 ? -7.891 35.072 -3.842 1.00 25.66 202 ALA A O 1
ATOM 5777 N N . CYS B 1 202 ? -7.452 36.141 -5.779 1.00 28.78 203 CYS A N 1
ATOM 5778 C CA . CYS B 1 202 ? -8.632 35.625 -6.471 1.00 28.22 203 CYS A CA 1
ATOM 5779 C C . CYS B 1 202 ? -8.190 35.333 -7.898 1.00 28.66 203 CYS A C 1
ATOM 5780 O O . CYS B 1 202 ? -7.832 36.254 -8.642 1.00 27.54 203 CYS A O 1
ATOM 5788 N N . TYR B 1 203 ? -8.161 34.049 -8.259 1.00 25.90 204 TYR A N 1
ATOM 5789 C CA . TYR B 1 203 ? -7.625 33.616 -9.539 1.00 25.09 204 TYR A CA 1
ATOM 5790 C C . TYR B 1 203 ? -8.718 33.537 -10.592 1.00 26.83 204 TYR A C 1
ATOM 5791 O O . TYR B 1 203 ? -9.846 33.116 -10.315 1.00 22.92 204 TYR A O 1
ATOM 5809 N N . GLN B 1 204 ? -8.348 33.902 -11.813 1.00 26.96 205 GLN A N 1
ATOM 5810 C CA . GLN B 1 204 ? -9.236 33.908 -12.964 1.00 26.19 205 GLN A CA 1
ATOM 5811 C C . GLN B 1 204 ? -9.113 32.611 -13.758 1.00 28.30 205 GLN A C 1
ATOM 5812 O O . GLN B 1 204 ? -8.075 31.942 -13.745 1.00 22.76 205 GLN A O 1
ATOM 5826 N N . TYR B 1 205 ? -10.195 32.274 -14.459 1.00 24.77 206 TYR A N 1
ATOM 5827 C CA . TYR B 1 205 ? -10.206 31.242 -15.483 1.00 22.82 206 TYR A CA 1
ATOM 5828 C C . TYR B 1 205 ? -8.883 31.197 -16.239 1.00 26.01 206 TYR A C 1
ATOM 5829 O O . TYR B 1 205 ? -8.365 32.234 -16.668 1.00 24.62 206 TYR A O 1
ATOM 5847 N N . GLY B 1 206 ? -8.325 29.994 -16.395 1.00 20.43 207 GLY A N 1
ATOM 5848 C CA . GLY B 1 206 ? -7.097 29.794 -17.132 1.00 24.24 207 GLY A CA 1
ATOM 5849 C C . GLY B 1 206 ? -5.832 29.892 -16.310 1.00 24.46 207 GLY A C 1
ATOM 5850 O O . GLY B 1 206 ? -4.770 29.461 -16.781 1.00 24.74 207 GLY A O 1
ATOM 5854 N N . MET B 1 207 ? -5.908 30.431 -15.098 1.00 26.20 208 MET A N 1
ATOM 5855 C CA . MET B 1 207 ? -4.739 30.513 -14.233 1.00 23.43 208 MET A CA 1
ATOM 5856 C C . MET B 1 207 ? -4.216 29.115 -13.926 1.00 23.97 208 MET A C 1
ATOM 5857 O O . MET B 1 207 ? -4.989 28.205 -13.607 1.00 21.92 208 MET A O 1
ATOM 5871 N N . THR B 1 208 ? -2.899 28.945 -14.013 1.00 23.63 209 THR A N 1
ATOM 5872 C CA . THR B 1 208 ? -2.245 27.715 -13.600 1.00 23.55 209 THR A CA 1
ATOM 5873 C C . THR B 1 208 ? -1.226 28.010 -12.506 1.00 20.77 209 THR A C 1
ATOM 5874 O O . THR B 1 208 ? -0.752 29.138 -12.355 1.00 25.75 209 THR A O 1
ATOM 5885 N N . GLY B 1 209 ? -0.895 26.968 -11.747 1.00 20.08 210 GLY A N 1
ATOM 5886 C CA . GLY B 1 209 ? 0.044 27.078 -10.649 1.00 20.87 210 GLY A CA 1
ATOM 5887 C C . GLY B 1 209 ? 0.339 25.719 -10.056 1.00 21.40 210 GLY A C 1
ATOM 5888 O O . GLY B 1 209 ? -0.440 24.772 -10.210 1.00 21.57 210 GLY A O 1
ATOM 5892 N N . THR B 1 210 ? 1.495 25.627 -9.389 1.00 20.64 211 THR A N 1
ATOM 5893 C CA . THR B 1 210 ? 1.860 24.397 -8.698 1.00 21.88 211 THR A CA 1
ATOM 5894 C C . THR B 1 210 ? 1.159 24.284 -7.343 1.00 22.41 211 THR A C 1
ATOM 5895 O O . THR B 1 210 ? 0.747 25.279 -6.734 1.00 25.10 211 THR A O 1
ATOM 5906 N N . TYR B 1 211 ? 1.032 23.041 -6.876 1.00 22.59 212 TYR A N 1
ATOM 5907 C CA . TYR B 1 211 ? 0.650 22.753 -5.501 1.00 25.98 212 TYR A CA 1
ATOM 5908 C C . TYR B 1 211 ? 1.444 21.546 -5.013 1.00 23.85 212 TYR A C 1
ATOM 5909 O O . TYR B 1 211 ? 1.876 20.709 -5.807 1.00 23.69 212 TYR A O 1
ATOM 5927 N N . ASP B 1 212 ? 1.630 21.464 -3.692 1.00 25.47 213 ASP A N 1
ATOM 5928 C CA . ASP B 1 212 ? 2.440 20.412 -3.088 1.00 25.83 213 ASP A CA 1
ATOM 5929 C C . ASP B 1 212 ? 1.670 19.547 -2.104 1.00 29.12 213 ASP A C 1
ATOM 5930 O O . ASP B 1 212 ? 2.251 18.613 -1.539 1.00 27.81 213 ASP A O 1
ATOM 5939 N N . SER B 1 213 ? 0.384 19.810 -1.886 1.00 26.03 214 SER A N 1
ATOM 5940 C CA . SER B 1 213 ? -0.377 19.041 -0.912 1.00 29.23 214 SER A CA 1
ATOM 5941 C C . SER B 1 213 ? -1.859 19.289 -1.136 1.00 27.81 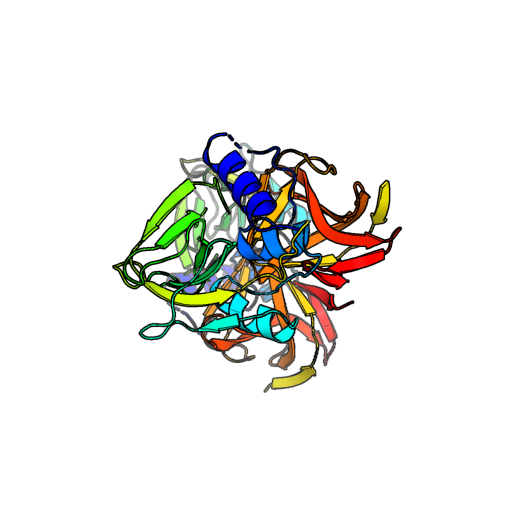214 SER A C 1
ATOM 5942 O O . SER B 1 213 ? -2.251 20.277 -1.763 1.00 25.08 214 SER A O 1
ATOM 5950 N N . VAL B 1 214 ? -2.674 18.362 -0.626 1.00 26.86 215 VAL A N 1
ATOM 5951 C CA . VAL B 1 214 ? -4.123 18.389 -0.792 1.00 28.93 215 VAL A CA 1
ATOM 5952 C C . VAL B 1 214 ? -4.773 18.201 0.574 1.00 32.86 215 VAL A C 1
ATOM 5953 O O . VAL B 1 214 ? -4.313 17.386 1.385 1.00 28.47 215 VAL A O 1
ATOM 5966 N N . TYR B 1 215 ? -5.844 18.960 0.825 1.00 27.26 216 TYR A N 1
ATOM 5967 C CA . TYR B 1 215 ? -6.555 18.941 2.093 1.00 28.05 216 TYR A CA 1
ATOM 5968 C C . TYR B 1 215 ? -8.048 18.725 1.867 1.00 31.81 216 TYR A C 1
ATOM 5969 O O . TYR B 1 215 ? -8.589 18.958 0.780 1.00 26.55 216 TYR A O 1
ATOM 5987 N N . VAL B 1 216 ? -8.719 18.296 2.929 1.00 32.82 217 VAL A N 1
ATOM 5988 C CA . VAL B 1 216 ? -10.175 18.242 2.963 1.00 32.43 217 VAL A CA 1
ATOM 5989 C C . VAL B 1 216 ? -10.640 19.058 4.160 1.00 29.84 217 VAL A C 1
ATOM 5990 O O . VAL B 1 216 ? -10.017 19.021 5.226 1.00 31.57 217 VAL A O 1
ATOM 6003 N N . GLY B 1 217 ? -11.719 19.80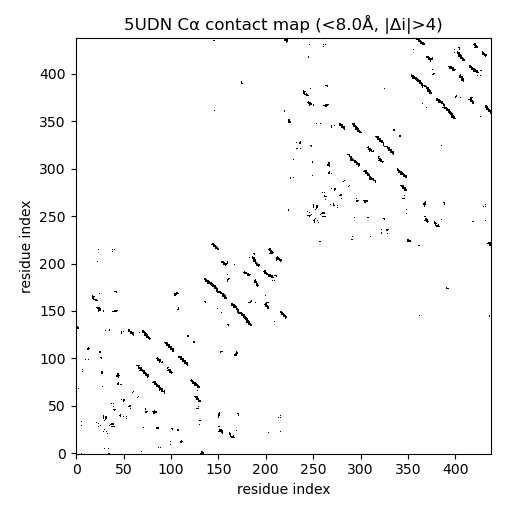9 3.981 1.00 32.03 218 GLY A N 1
ATOM 6004 C CA . GLY B 1 217 ? -12.197 20.663 5.050 1.00 30.59 218 GLY A CA 1
ATOM 6005 C C . GLY B 1 217 ? -13.401 21.505 4.685 1.00 33.33 218 GLY A C 1
ATOM 6006 O O . GLY B 1 217 ? -13.478 22.062 3.584 1.00 31.75 218 GLY A O 1
ATOM 6010 N N . ASP B 1 218 ? -14.350 21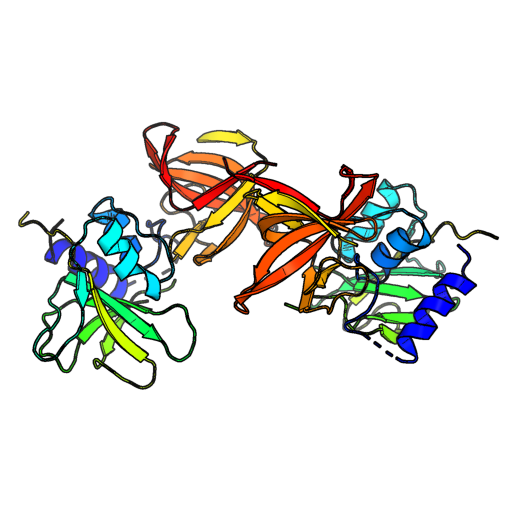.605 5.621 1.00 32.50 219 ASP A N 1
ATOM 6011 C CA . ASP B 1 218 ? -15.503 22.497 5.500 1.00 31.37 219 ASP A CA 1
ATOM 6012 C C . ASP B 1 218 ? -16.292 22.252 4.213 1.00 32.09 219 ASP A C 1
ATOM 6013 O O . ASP B 1 218 ? -16.879 23.180 3.647 1.00 36.57 219 ASP A O 1
ATOM 6022 N N . GLY B 1 219 ? -16.356 20.997 3.772 1.00 34.13 220 GLY A N 1
ATOM 6023 C CA . GLY B 1 219 ? -17.124 20.614 2.602 1.00 30.38 220 GLY A CA 1
ATOM 6024 C C . GLY B 1 219 ? -16.419 20.734 1.266 1.00 29.77 220 GLY A C 1
ATOM 6025 O O . GLY B 1 219 ? -17.065 20.518 0.228 1.00 25.85 220 GLY A O 1
ATOM 6029 N N . TYR B 1 220 ? -15.118 21.044 1.254 1.00 25.16 221 TYR A N 1
ATOM 6030 C CA . TYR B 1 220 ? -14.350 21.221 0.026 1.00 27.14 221 TYR A CA 1
ATOM 6031 C C . TYR B 1 220 ? -13.063 20.403 0.044 1.00 28.23 221 TYR A C 1
ATOM 6032 O O . TYR B 1 220 ? -12.501 20.113 1.103 1.00 29.61 221 TYR A O 1
ATOM 6050 N N . ILE B 1 221 ? -12.613 20.014 -1.150 1.00 26.00 222 ILE A N 1
ATOM 6051 C CA . ILE B 1 221 ? -11.229 19.601 -1.374 1.00 25.19 222 ILE A CA 1
ATOM 6052 C C . ILE B 1 221 ? -10.410 20.851 -1.670 1.00 26.46 222 ILE A C 1
ATOM 6053 O O . ILE B 1 221 ? -10.903 21.790 -2.309 1.00 25.24 222 ILE A O 1
ATOM 6069 N N . TRP B 1 222 ? -9.172 20.887 -1.166 1.00 23.91 223 TRP A N 1
ATOM 6070 C CA . TRP B 1 222 ? -8.288 22.044 -1.283 1.00 23.71 223 TRP A CA 1
ATOM 6071 C C . TRP B 1 222 ? -6.899 21.613 -1.742 1.00 25.51 223 TRP A C 1
ATOM 6072 O O . TRP B 1 222 ? -6.429 20.522 -1.406 1.00 30.77 223 TRP A O 1
ATOM 6093 N N . VAL B 1 223 ? -6.233 22.486 -2.499 1.00 23.46 224 VAL A N 1
ATOM 6094 C CA . VAL B 1 223 ? -4.800 22.377 -2.721 1.00 22.96 224 VAL A CA 1
ATOM 6095 C C . VAL B 1 223 ? -4.111 23.473 -1.929 1.00 24.60 224 VAL A C 1
ATOM 6096 O O . VAL B 1 223 ? -4.701 24.504 -1.585 1.00 22.04 224 VAL A O 1
ATOM 6109 N N . SER B 1 224 ? -2.826 23.253 -1.661 1.00 23.57 225 SER A N 1
ATOM 6110 C CA . SER B 1 224 ? -2.037 24.181 -0.866 1.00 23.52 225 SER A CA 1
ATOM 6111 C C . SER B 1 224 ? -0.666 24.333 -1.512 1.00 25.26 225 SER A C 1
ATOM 6112 O O . SER B 1 224 ? -0.186 23.433 -2.208 1.00 27.62 225 SER A O 1
ATOM 6120 N N . TYR B 1 225 ? -0.067 25.504 -1.306 1.00 25.95 226 TYR A N 1
ATOM 6121 C CA . TYR B 1 225 ? 1.248 25.841 -1.841 1.00 25.43 226 TYR A CA 1
ATOM 6122 C C . TYR B 1 225 ? 1.792 27.028 -1.056 1.00 27.98 226 TYR A C 1
ATOM 6123 O O . TYR B 1 225 ? 1.051 27.719 -0.349 1.00 27.98 226 TYR A O 1
ATOM 6141 N N . VAL B 1 226 ? 3.094 27.268 -1.206 1.00 28.33 227 VAL A N 1
ATOM 6142 C CA . VAL B 1 226 ? 3.743 28.448 -0.640 1.00 27.76 227 VAL A CA 1
ATOM 6143 C C . VAL B 1 226 ? 3.591 29.596 -1.627 1.00 28.95 227 VAL A C 1
ATOM 6144 O O . VAL B 1 226 ? 4.089 29.524 -2.754 1.00 28.99 227 VAL A O 1
ATOM 6157 N N . GLY B 1 227 ? 2.909 30.652 -1.202 1.00 31.89 228 GLY A N 1
ATOM 6158 C CA . GLY B 1 227 ? 2.710 31.807 -2.043 1.00 36.77 228 GLY A CA 1
ATOM 6159 C C . GLY B 1 227 ? 3.973 32.633 -2.174 1.00 39.35 228 GLY A C 1
ATOM 6160 O O . GLY B 1 227 ? 4.993 32.390 -1.530 1.00 37.93 228 GLY A O 1
ATOM 6164 N N . ALA B 1 228 ? 3.889 33.653 -3.028 1.00 48.65 229 ALA A N 1
ATOM 6165 C CA . ALA B 1 228 ? 5.032 34.536 -3.227 1.00 51.13 229 ALA A CA 1
ATOM 6166 C C . ALA B 1 228 ? 5.368 35.298 -1.954 1.00 52.41 229 ALA A C 1
ATOM 6167 O O . ALA B 1 228 ? 6.543 35.576 -1.688 1.00 55.52 229 ALA A O 1
ATOM 6174 N N . SER B 1 229 ? 4.349 35.641 -1.157 1.00 49.61 230 SER A N 1
ATOM 6175 C CA . SER B 1 229 ? 4.566 36.251 0.150 1.00 50.04 230 SER A CA 1
ATOM 6176 C C . SER B 1 229 ? 5.532 35.465 1.021 1.00 44.26 230 SER A C 1
ATOM 6177 O O . SER B 1 229 ? 6.095 36.033 1.960 1.00 39.41 230 SER A O 1
ATOM 6185 N N . GLY B 1 230 ? 5.718 34.171 0.750 1.00 43.83 231 GLY A N 1
ATOM 6186 C CA . GLY B 1 230 ? 6.443 33.277 1.629 1.00 33.60 231 GLY A CA 1
ATOM 6187 C C . GLY B 1 230 ? 5.563 32.465 2.561 1.00 36.67 231 GLY A C 1
ATOM 6188 O O . GLY B 1 230 ? 6.075 31.574 3.250 1.00 36.41 231 GLY A O 1
ATOM 6192 N N . MET B 1 231 ? 4.256 32.723 2.581 1.00 36.29 232 MET A N 1
ATOM 6193 C CA . MET B 1 231 ? 3.328 32.048 3.476 1.00 35.88 232 MET A CA 1
ATOM 6194 C C . MET B 1 231 ? 2.503 31.028 2.700 1.00 32.85 232 MET A C 1
ATOM 6195 O O . MET B 1 231 ? 2.262 31.180 1.499 1.00 32.18 232 MET A O 1
ATOM 6209 N N . ARG B 1 232 ? 2.070 29.989 3.401 1.00 29.42 233 ARG A N 1
ATOM 6210 C CA . ARG B 1 232 ? 1.294 28.929 2.776 1.00 31.01 233 ARG A CA 1
ATOM 6211 C C . ARG B 1 232 ? -0.105 29.422 2.429 1.00 32.04 233 ARG A C 1
ATOM 6212 O O . ARG B 1 232 ? -0.727 30.159 3.196 1.00 31.47 233 ARG A O 1
ATOM 6233 N N . ASN B 1 233 ? -0.598 29.013 1.262 1.00 29.60 234 ASN A N 1
ATOM 6234 C CA . ASN B 1 233 ? -1.928 29.388 0.805 1.00 29.56 234 ASN A CA 1
ATOM 6235 C C . ASN B 1 233 ? -2.765 28.133 0.582 1.00 29.43 234 ASN A C 1
ATOM 6236 O O . ASN B 1 233 ? -2.233 27.024 0.466 1.00 25.69 234 ASN A O 1
ATOM 6247 N N . TYR B 1 234 ? -4.089 28.326 0.537 1.00 26.84 235 TYR A N 1
ATOM 6248 C CA . TYR B 1 234 ? -5.051 27.244 0.343 1.00 26.85 235 TYR A CA 1
ATOM 6249 C C . TYR B 1 234 ? -6.134 27.717 -0.612 1.00 27.69 235 TYR A C 1
ATOM 6250 O O . TYR B 1 234 ? -6.645 28.837 -0.480 1.00 27.33 235 TYR A O 1
ATOM 6268 N N . MET B 1 235 ? -6.485 26.855 -1.565 1.00 24.29 236 MET A N 1
ATOM 6269 C CA . MET B 1 235 ? -7.488 27.159 -2.578 1.00 25.57 236 MET A CA 1
ATOM 6270 C C . MET B 1 235 ? -8.430 25.973 -2.705 1.00 20.87 236 MET A C 1
ATOM 6271 O O . MET B 1 235 ? -7.986 24.843 -2.957 1.00 21.30 236 MET A O 1
ATOM 6285 N N . ALA B 1 236 ? -9.727 26.229 -2.532 1.00 22.90 237 ALA A N 1
ATOM 6286 C CA . ALA B 1 236 ? -10.726 25.177 -2.708 1.00 24.59 237 ALA A CA 1
ATOM 6287 C C . ALA B 1 236 ? -10.844 24.828 -4.189 1.00 24.81 237 ALA A C 1
ATOM 6288 O O . ALA B 1 236 ? -10.930 25.726 -5.035 1.00 23.66 237 ALA A O 1
ATOM 6295 N N . VAL B 1 237 ? -10.839 23.526 -4.508 1.00 21.53 238 VAL A N 1
ATOM 6296 C CA . VAL B 1 237 ? -10.807 23.080 -5.895 1.00 22.77 238 VAL A CA 1
ATOM 6297 C C . VAL B 1 237 ? -11.994 22.200 -6.251 1.00 22.46 238 VAL A C 1
ATOM 6298 O O . VAL B 1 237 ? -12.038 21.648 -7.350 1.00 23.05 238 VAL A O 1
ATOM 6311 N N . GLY B 1 238 ? -12.959 22.056 -5.345 1.00 25.72 239 GLY A N 1
ATOM 6312 C CA . GLY B 1 238 ? -14.215 21.407 -5.664 1.00 24.08 239 GLY A CA 1
ATOM 6313 C C . GLY B 1 238 ? -15.021 21.035 -4.434 1.00 24.29 239 GLY A C 1
ATOM 6314 O O . GLY B 1 238 ? -14.468 20.906 -3.332 1.00 23.30 239 GLY A O 1
ATOM 6318 N N . ASP B 1 239 ? -16.329 20.853 -4.603 1.00 24.42 240 ASP A N 1
ATOM 6319 C CA . ASP B 1 239 ? -17.152 20.370 -3.500 1.00 26.02 240 ASP A CA 1
ATOM 6320 C C . ASP B 1 239 ? -16.768 18.934 -3.166 1.00 24.05 240 ASP A C 1
ATOM 6321 O O . ASP B 1 239 ? -16.499 18.126 -4.062 1.00 23.96 240 ASP A O 1
ATOM 6330 N N . ALA B 1 240 ? -16.748 18.618 -1.871 1.00 25.38 241 ALA A N 1
ATOM 6331 C CA . ALA B 1 240 ? -16.266 17.330 -1.384 1.00 27.81 241 ALA A CA 1
ATOM 6332 C C . ALA B 1 240 ? -17.422 16.443 -0.930 1.00 28.84 241 ALA A C 1
ATOM 6333 O O . ALA B 1 240 ? -18.381 16.918 -0.310 1.00 28.77 241 ALA A O 1
ATOM 6340 N N . ASP B 1 241 ? -17.341 15.164 -1.284 1.00 26.92 242 ASP A N 1
ATOM 6341 C CA . ASP B 1 241 ? -18.114 14.099 -0.645 1.00 29.90 242 ASP A CA 1
ATOM 6342 C C . ASP B 1 241 ? -17.112 13.150 0.014 1.00 27.75 242 ASP A C 1
ATOM 6343 O O . ASP B 1 241 ? -16.450 12.358 -0.667 1.00 25.39 242 ASP A O 1
ATOM 6352 N N . GLY B 1 242 ? -17.002 13.229 1.331 1.00 26.41 243 GLY A N 1
ATOM 6353 C CA . GLY B 1 242 ? -15.911 12.548 2.004 1.00 29.02 243 GLY A CA 1
ATOM 6354 C C . GLY B 1 242 ? -14.597 13.147 1.531 1.00 33.96 243 GLY A C 1
ATOM 6355 O O . GLY B 1 242 ? -14.418 14.372 1.523 1.00 28.86 243 GLY A O 1
ATOM 6359 N N . ASP B 1 243 ? -13.680 12.287 1.092 1.00 32.64 244 ASP A N 1
ATOM 6360 C CA . ASP B 1 243 ? -12.373 12.714 0.603 1.00 33.70 244 ASP A CA 1
ATOM 6361 C C . ASP B 1 243 ? -12.344 12.897 -0.911 1.00 32.13 244 ASP A C 1
ATOM 6362 O O . ASP B 1 243 ? -11.268 13.115 -1.486 1.00 29.06 244 ASP A O 1
ATOM 6371 N N . TYR B 1 244 ? -13.494 12.790 -1.562 1.00 28.39 245 TYR A N 1
ATOM 6372 C CA . TYR B 1 244 ? -13.591 12.826 -3.007 1.00 28.81 245 TYR A CA 1
ATOM 6373 C C . TYR B 1 244 ? -14.033 14.200 -3.492 1.00 32.25 245 TYR A C 1
ATOM 6374 O O . TYR B 1 244 ? -14.906 14.832 -2.894 1.00 28.44 245 TYR A O 1
ATOM 6392 N N . ASN B 1 245 ? -13.397 14.665 -4.563 1.00 28.56 246 ASN A N 1
ATOM 6393 C CA . ASN B 1 245 ? -13.827 15.866 -5.269 1.00 28.87 246 ASN A CA 1
ATOM 6394 C C . ASN B 1 245 ? -14.937 15.482 -6.244 1.00 25.20 246 ASN A C 1
ATOM 6395 O O . ASN B 1 245 ? -14.678 14.842 -7.267 1.00 26.93 246 ASN A O 1
ATOM 6406 N N . VAL B 1 246 ? -16.183 15.839 -5.923 1.00 26.59 247 VAL A N 1
ATOM 6407 C CA . VAL B 1 246 ? -17.321 15.438 -6.748 1.00 25.57 247 VAL A CA 1
ATOM 6408 C C . VAL B 1 246 ? -17.846 16.571 -7.619 1.00 25.79 247 VAL A C 1
ATOM 6409 O O . VAL B 1 246 ? -18.784 16.363 -8.401 1.00 29.43 247 VAL A O 1
ATOM 6422 N N . ASN B 1 247 ? -17.276 17.769 -7.508 1.00 26.05 248 ASN A N 1
ATOM 6423 C CA . ASN B 1 247 ? -17.688 18.893 -8.345 1.00 27.42 248 ASN A CA 1
ATOM 6424 C C . ASN B 1 247 ? -16.495 19.826 -8.528 1.00 21.82 248 ASN A C 1
ATOM 6425 O O . ASN B 1 247 ? -16.335 20.805 -7.791 1.00 21.49 248 ASN A O 1
ATOM 6436 N N . PRO B 1 248 ? -15.635 19.546 -9.510 1.00 22.16 249 PRO A N 1
ATOM 6437 C CA . PRO B 1 248 ? -14.341 20.240 -9.573 1.00 24.07 249 PRO A CA 1
ATOM 6438 C C . PRO B 1 248 ? -14.436 21.648 -10.130 1.00 20.99 249 PRO A C 1
ATOM 6439 O O . PRO B 1 248 ? -15.189 21.919 -11.067 1.00 22.75 249 PRO A O 1
ATOM 6450 N N . TYR B 1 249 ? -13.636 22.532 -9.538 1.00 20.17 250 TYR A N 1
ATOM 6451 C CA . TYR B 1 249 ? -13.413 23.894 -9.997 1.00 24.84 250 TYR A CA 1
ATOM 6452 C C . TYR B 1 249 ? -12.148 24.022 -10.835 1.00 25.24 250 TYR A C 1
ATOM 6453 O O . TYR B 1 249 ? -11.926 25.076 -11.444 1.00 24.12 250 TYR A O 1
ATOM 6471 N N . CYS B 1 250 ? -11.324 22.975 -10.873 1.00 22.54 251 CYS A N 1
ATOM 6472 C CA . CYS B 1 250 ? -10.022 22.997 -11.512 1.00 19.20 251 CYS A CA 1
ATOM 6473 C C . CYS B 1 250 ? -9.798 21.674 -12.224 1.00 23.81 251 CYS A C 1
ATOM 6474 O O . CYS B 1 250 ? -10.462 20.670 -11.943 1.00 23.07 251 CYS A O 1
ATOM 6482 N N . LYS B 1 251 ? -8.831 21.682 -13.130 1.00 23.06 252 LYS A N 1
ATOM 6483 C CA . LYS B 1 251 ? -8.193 20.462 -13.608 1.00 27.05 252 LYS A CA 1
ATOM 6484 C C . LYS B 1 251 ? -6.867 20.280 -12.878 1.00 24.38 252 LYS A C 1
ATOM 6485 O O . LYS B 1 251 ? -6.256 21.247 -12.404 1.00 22.78 252 LYS A O 1
ATOM 6504 N N . PHE B 1 252 ? -6.428 19.028 -12.791 1.00 24.08 253 PHE A N 1
ATOM 6505 C CA . PHE B 1 252 ? -5.282 18.657 -11.973 1.00 23.30 253 PHE A CA 1
ATOM 6506 C C . PHE B 1 252 ? -4.299 17.843 -12.802 1.00 24.44 253 PHE A C 1
ATOM 6507 O O . PHE B 1 252 ? -4.698 16.990 -13.600 1.00 26.65 253 PHE A O 1
ATOM 6524 N N . TYR B 1 253 ? -3.014 18.156 -12.648 1.00 26.33 254 TYR A N 1
ATOM 6525 C CA . TYR B 1 253 ? -1.940 17.500 -13.377 1.00 23.28 254 TYR A CA 1
ATOM 6526 C C . TYR B 1 253 ? -0.862 17.076 -12.378 1.00 26.31 254 TYR A C 1
ATOM 6527 O O . TYR B 1 253 ? -0.519 17.842 -11.467 1.00 23.92 254 TYR A O 1
ATOM 6545 N N . LEU B 1 254 ? -0.335 15.859 -12.544 1.00 23.68 255 LEU A N 1
ATOM 6546 C CA . LEU B 1 254 ? 0.614 15.257 -11.611 1.00 26.62 255 LEU A CA 1
ATOM 6547 C C . LEU B 1 254 ? 1.968 15.042 -12.274 1.00 20.83 255 LEU A C 1
ATOM 6548 O O . LEU B 1 254 ? 2.037 14.611 -13.426 1.00 23.56 255 LEU A O 1
ATOM 6564 N N . GLU B 1 255 ? 3.047 15.340 -11.548 1.00 25.86 256 GLU A N 1
ATOM 6565 C CA . GLU B 1 255 ? 4.394 15.250 -12.135 1.00 28.85 256 GLU A CA 1
ATOM 6566 C C . GLU B 1 255 ? 4.696 13.851 -12.677 1.00 26.69 256 GLU A C 1
ATOM 6567 O O . GLU B 1 255 ? 4.372 12.867 -12.020 1.00 26.83 256 GLU A O 1
#

B-factor: mean 34.29, std 11.13, range [17.61, 102.9]

Foldseek 3Di:
DALCVLLVVLVVQQVDQLQQQFFQFFAPQSCCCPVPVDGFFAFLQCRLVRCVVSVFDKFWDDVPDWDARQWKWWWQFDVDGRTAIFGFHGTDPQFKTWTWGADCAPDRHGIHIDIDGQQDPTTGITITTRGPHDVDKDWDDFAWKKKFFGHQKGFKAQHPESRHRTDHIDGGGDMDIFTTWMDYPQFIWTWDQDPVRGIMITGAAGDDDNDRPGGRIDMGGDD/DALCVLLVVLVVQAVDLQDLFFQQFAVQSCCCPVPVDGFFAFLQCRLVRCVVSPFDKFWDDVPDWDARQKKWWWQFDVDGRTAIFGFHGTDPQAKTWTWGEVHGIHTDIDGQQDPTTGTTITTRGPHDPPAWDDFFWKKKFFGHQKGFKALDAASRHGTDDIDGHGDMDIFTTWGDYPQFIWTWDQDPVRGIMITGAAGDDDNDRPGGRIDMGGD

Secondary structure (DSSP, 8-state):
--HHHHHHHHHHHHH------SB-SSHHHHHHHHHS----S-GGGHHHHHHHTT-EEEE-BTTB---TT-EEEEEESSSTT-EEEEE-S---SS-EEEEE-----EEEEE-SB-SSEEEEEEEE-------EEEEEEEEEEE-SSEEEEESSSSTTPPEEEEEETT-EEEEEEEEEETTEEEEEEE-TTSSEEEEEEEEEETTEEEEESEEEEE-/--HHHHHHHHHHHHH--TT---SB-SSHHHHHHHHHS----S-GGGHHHHHHHTT-EEEE-BTTB---TT-EEEEEESSSTT-EEEEE-S---SS-EEEEEE--B-S---EEEEEE-SB-SSEEEEEEEE------EEEEEEEEEEEEE-SSEEEEESSSSTTPPEEEEEETT-EEEEEEEEEETTEEEEEEE-TTSSEEEEEEEEEETTEEEEESEEEEEE-